Protein AF-A0A1W9UAJ9-F1 (afdb_monomer_lite)

Foldseek 3Di:
DDDDDDDDDDDDDDDDDDDDDPPPPPPPDDDDDDDDDDDDDDDDDDDDDDDDDPPDDPVVVVVVVVVPPPPPVPPPPQFPKDKDKDWFDPQDDQCQQCVLDCVCLFPPWHADPPQRFIWHWAQDPVSAIWIWTWHDPDSTMIMTIIRDDDDPVRSVLVRLLVCLQFVRVDDCPVVQVVQCVPPQRVCCNVVVHQHYGDGSFLLVLLLLLLQVPPDDPVSSRQLRLLQQQPQFDANPVGRNRGHRHALVSLLPCDQVSSCPRSVSPPCSVLNNVSSVCCVVVVDDRRVLLVDPDDLVVQLVVQCVRPSQDPLSSCVSCVSSVFAQAASDDPVLQQQLCVVPPVRDGDDRVSSSVSQVVSHRNSRSCSSSGNSVVPPPD

Structure (mmCIF, N/CA/C/O backbone):
data_AF-A0A1W9UAJ9-F1
#
_entry.id   AF-A0A1W9UAJ9-F1
#
loop_
_atom_site.group_PDB
_atom_site.id
_atom_site.type_symbol
_atom_site.label_atom_id
_atom_site.label_alt_id
_atom_site.label_comp_id
_atom_site.label_asym_id
_atom_site.label_entity_id
_atom_site.label_seq_id
_atom_site.pdbx_PDB_ins_code
_atom_site.Cartn_x
_atom_site.Cartn_y
_atom_site.Cartn_z
_atom_site.occupancy
_atom_site.B_iso_or_equiv
_atom_site.auth_seq_id
_atom_site.auth_comp_id
_atom_site.auth_asym_id
_atom_site.auth_atom_id
_atom_site.pdbx_PDB_model_num
ATOM 1 N N . MET A 1 1 ? 37.998 -60.349 35.368 1.00 31.09 1 MET A N 1
ATOM 2 C CA . MET A 1 1 ? 38.343 -59.137 36.139 1.00 31.09 1 MET A CA 1
ATOM 3 C C . MET A 1 1 ? 37.290 -58.078 35.832 1.00 31.09 1 MET A C 1
ATOM 5 O O . MET A 1 1 ? 37.189 -57.730 34.669 1.00 31.09 1 MET A O 1
ATOM 9 N N . LEU A 1 2 ? 36.477 -57.736 36.850 1.00 26.39 2 LEU A N 1
ATOM 10 C CA . LEU A 1 2 ? 35.638 -56.538 37.119 1.00 26.39 2 LEU A CA 1
ATOM 11 C C . LEU A 1 2 ? 35.133 -55.678 35.922 1.00 26.39 2 LEU A C 1
ATOM 13 O O . LEU A 1 2 ? 35.941 -55.281 35.099 1.00 26.39 2 LEU A O 1
ATOM 17 N N . ASN A 1 3 ? 33.867 -55.233 35.792 1.00 26.94 3 ASN A N 1
ATOM 18 C CA . ASN A 1 3 ? 32.740 -55.105 36.738 1.00 26.94 3 ASN A CA 1
ATOM 19 C C . ASN A 1 3 ? 31.356 -54.949 36.027 1.00 26.94 3 ASN A C 1
ATOM 21 O O . ASN A 1 3 ? 31.276 -54.250 35.024 1.00 26.94 3 ASN A O 1
ATOM 25 N N . ALA A 1 4 ? 30.328 -55.589 36.627 1.00 28.97 4 ALA A N 1
ATOM 26 C CA . ALA A 1 4 ? 28.843 -55.412 36.694 1.00 28.97 4 ALA A CA 1
ATOM 27 C C . ALA A 1 4 ? 28.028 -54.788 35.516 1.00 28.97 4 ALA A C 1
ATOM 29 O O . ALA A 1 4 ? 28.320 -53.669 35.116 1.00 28.97 4 ALA A O 1
ATOM 30 N N . LEU A 1 5 ? 27.023 -55.430 34.864 1.00 25.62 5 LEU A N 1
ATOM 31 C CA . LEU A 1 5 ? 25.689 -55.986 35.287 1.00 25.62 5 LEU A CA 1
ATOM 32 C C . LEU A 1 5 ? 24.768 -54.900 35.912 1.00 25.62 5 LEU A C 1
ATOM 34 O O . LEU A 1 5 ? 25.234 -54.197 36.795 1.00 25.62 5 LEU A O 1
ATOM 38 N N . THR A 1 6 ? 23.484 -54.654 35.588 1.00 26.19 6 THR A N 1
ATOM 39 C CA . THR A 1 6 ? 22.381 -55.380 34.904 1.00 26.19 6 THR A CA 1
ATOM 40 C C . THR A 1 6 ? 21.194 -54.408 34.666 1.00 26.19 6 THR A C 1
ATOM 42 O O . THR A 1 6 ? 21.031 -53.454 35.421 1.00 26.19 6 THR A O 1
ATOM 45 N N . LEU A 1 7 ? 20.364 -54.664 33.642 1.00 23.59 7 LEU A N 1
ATOM 46 C CA . LEU A 1 7 ? 19.060 -54.020 33.319 1.00 23.59 7 LEU A CA 1
ATOM 47 C C . LEU A 1 7 ? 17.896 -54.566 34.225 1.00 23.59 7 LEU A C 1
ATOM 49 O O . LEU A 1 7 ? 18.190 -55.345 35.127 1.00 23.59 7 LEU A O 1
ATOM 53 N N . PRO A 1 8 ? 16.584 -54.378 33.914 1.00 46.34 8 PRO A N 1
ATOM 54 C CA . PRO A 1 8 ? 15.673 -53.232 34.145 1.00 46.34 8 PRO A CA 1
ATOM 55 C C . PRO A 1 8 ? 14.349 -53.660 34.867 1.00 46.34 8 PRO A C 1
ATOM 57 O O . PRO A 1 8 ? 14.225 -54.826 35.221 1.00 46.34 8 PRO A O 1
ATOM 60 N N . CYS A 1 9 ? 13.355 -52.758 35.054 1.00 23.58 9 CYS A N 1
ATOM 61 C CA . CYS A 1 9 ? 11.892 -52.982 34.826 1.00 23.58 9 CYS A CA 1
ATOM 62 C C . CYS A 1 9 ? 10.925 -52.000 35.551 1.00 23.58 9 CYS A C 1
ATOM 64 O O . CYS A 1 9 ? 11.001 -51.843 36.763 1.00 23.58 9 CYS A O 1
ATOM 66 N N . THR A 1 10 ? 9.943 -51.492 34.771 1.00 28.67 10 THR A N 1
ATOM 67 C CA . THR A 1 10 ? 8.482 -51.276 35.047 1.00 28.67 10 THR A CA 1
ATOM 68 C C . THR A 1 10 ? 8.016 -50.320 36.169 1.00 28.6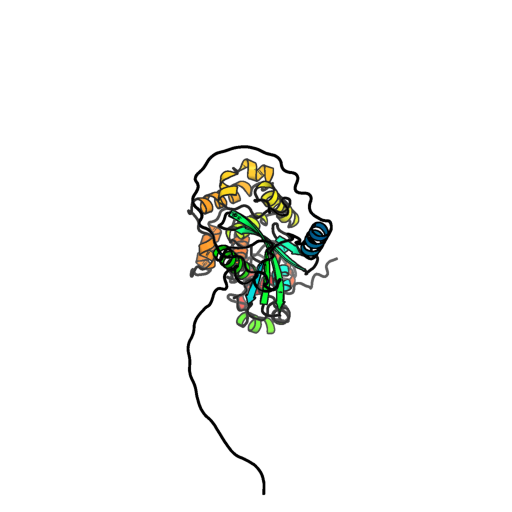7 10 THR A C 1
ATOM 70 O O . THR A 1 10 ? 8.558 -50.362 37.257 1.00 28.67 10 THR A O 1
ATOM 73 N N . GLY A 1 11 ? 6.958 -49.494 36.059 1.00 26.27 11 GLY A N 1
ATOM 74 C CA . GLY A 1 11 ? 5.914 -49.256 35.045 1.00 26.27 11 GLY A CA 1
ATOM 75 C C . GLY A 1 11 ? 4.733 -48.415 35.618 1.00 26.27 11 GLY A C 1
ATOM 76 O O . GLY A 1 11 ? 4.619 -48.319 36.833 1.00 26.27 11 GLY A O 1
ATOM 77 N N . LEU A 1 12 ? 3.872 -47.884 34.718 1.00 27.97 12 LEU A N 1
ATOM 78 C CA . LEU A 1 12 ? 2.491 -47.323 34.868 1.00 27.97 12 LEU A CA 1
ATOM 79 C C . LEU A 1 12 ? 2.261 -46.120 35.829 1.00 27.97 12 LEU A C 1
ATOM 81 O O . LEU A 1 12 ? 2.804 -46.087 36.916 1.00 27.97 12 LEU A O 1
ATOM 85 N N . GLY A 1 13 ? 1.422 -45.100 35.581 1.00 24.38 13 GLY A N 1
ATOM 86 C CA . GLY A 1 13 ? 0.456 -44.757 34.529 1.00 24.38 13 GLY A CA 1
ATOM 87 C C . GLY A 1 13 ? -0.438 -43.563 34.975 1.00 24.38 13 GLY A C 1
ATOM 88 O O . GLY A 1 13 ? -0.598 -43.333 36.165 1.00 24.38 13 GLY A O 1
ATOM 89 N N . ALA A 1 14 ? -1.018 -42.849 33.996 1.00 27.45 14 ALA A N 1
ATOM 90 C CA . ALA A 1 14 ? -2.241 -42.010 34.019 1.00 27.45 14 ALA A CA 1
ATOM 91 C C . ALA A 1 14 ? -2.377 -40.714 34.882 1.00 27.45 14 ALA A C 1
ATOM 93 O O . ALA A 1 14 ? -2.587 -40.741 36.085 1.00 27.45 14 ALA A O 1
ATOM 94 N N . SER A 1 15 ? -2.399 -39.573 34.168 1.00 27.22 15 SER A N 1
ATOM 95 C CA . SER A 1 15 ? -3.416 -38.488 34.122 1.00 27.22 15 SER A CA 1
ATOM 96 C C . SER A 1 15 ? -4.275 -38.135 35.358 1.00 27.22 15 SER A C 1
ATOM 98 O O . SER A 1 15 ? -5.134 -38.922 35.730 1.00 27.22 15 SER A O 1
ATOM 100 N N . SER A 1 16 ? -4.200 -36.879 35.844 1.00 26.30 16 SER A N 1
ATOM 101 C CA . SER A 1 16 ? -5.358 -35.958 35.994 1.00 26.30 16 SER A CA 1
ATOM 102 C C . SER A 1 16 ? -4.998 -34.634 36.698 1.00 26.30 16 SER A C 1
ATOM 104 O O . SER A 1 16 ? -4.198 -34.606 37.626 1.00 26.30 16 SER A O 1
ATOM 106 N N . LYS A 1 17 ? -5.635 -33.546 36.239 1.00 31.06 17 LYS A N 1
ATOM 107 C CA . LYS A 1 17 ? -5.685 -32.182 36.801 1.00 31.06 17 LYS A CA 1
ATOM 108 C C . LYS A 1 17 ? -5.896 -32.146 38.324 1.00 31.06 17 LYS A C 1
ATOM 110 O O . LYS A 1 17 ? -6.751 -32.873 38.817 1.00 31.06 17 LYS A O 1
ATOM 115 N N . LEU A 1 18 ? -5.297 -31.167 39.011 1.00 26.75 18 LEU A N 1
ATOM 116 C CA . LEU A 1 18 ? -5.879 -30.624 40.243 1.00 26.75 18 LEU A CA 1
ATOM 117 C C . LEU A 1 18 ? -5.722 -29.096 40.304 1.00 26.75 18 LEU A C 1
ATOM 119 O O . LEU A 1 18 ? -4.613 -28.567 40.322 1.00 26.75 18 LEU A O 1
ATOM 123 N N . LEU A 1 19 ? -6.871 -28.413 40.297 1.00 28.20 19 LEU A N 1
ATOM 124 C CA . LEU A 1 19 ? -7.048 -27.049 40.787 1.00 28.20 19 LEU A CA 1
ATOM 125 C C . LEU A 1 19 ? -6.699 -27.028 42.283 1.00 28.20 19 LEU A C 1
ATOM 127 O O . LEU A 1 19 ? -7.268 -27.818 43.033 1.00 28.20 19 LEU A O 1
ATOM 131 N N . MET A 1 20 ? -5.853 -26.098 42.725 1.00 26.09 20 MET A N 1
ATOM 132 C CA . MET A 1 20 ? -5.786 -25.721 44.140 1.00 26.09 20 MET A CA 1
ATOM 133 C C . MET A 1 20 ? -6.701 -24.518 44.378 1.00 26.09 20 MET A C 1
ATOM 135 O O . MET A 1 20 ? -6.539 -23.463 43.762 1.00 26.09 20 MET A O 1
ATOM 139 N N . HIS A 1 21 ? -7.689 -24.727 45.247 1.00 31.95 21 HIS A N 1
ATOM 140 C CA . HIS A 1 21 ? -8.587 -23.714 45.789 1.00 31.95 21 HIS A CA 1
ATOM 141 C C . HIS A 1 21 ? -7.867 -22.862 46.850 1.00 31.95 21 HIS A C 1
ATOM 143 O O . HIS A 1 21 ? -6.937 -23.311 47.512 1.00 31.95 21 HIS A O 1
ATOM 149 N N . LEU A 1 22 ? -8.331 -21.622 47.011 1.00 29.94 22 LEU A N 1
ATOM 150 C CA . LEU A 1 22 ? -7.782 -20.556 47.864 1.00 29.94 22 LEU A CA 1
ATOM 151 C C . LEU A 1 22 ? -7.854 -20.801 49.391 1.00 29.94 22 LEU A C 1
ATOM 153 O O . LEU A 1 22 ? -7.555 -19.887 50.154 1.00 29.94 22 LEU A O 1
ATOM 157 N N . ASP A 1 23 ? -8.180 -22.013 49.842 1.00 32.69 23 ASP A N 1
ATOM 158 C CA . ASP A 1 23 ? -8.396 -22.330 51.263 1.00 32.69 23 ASP A CA 1
ATOM 159 C C . ASP A 1 23 ? -7.178 -22.991 51.953 1.00 32.69 23 ASP A C 1
ATOM 161 O O . ASP A 1 23 ? -7.119 -23.047 53.181 1.00 32.69 23 ASP A O 1
ATOM 165 N N . ASP A 1 24 ? -6.146 -23.403 51.202 1.00 33.44 24 ASP A N 1
ATOM 166 C CA . ASP A 1 24 ? -4.967 -24.114 51.746 1.00 33.44 24 ASP A CA 1
ATOM 167 C C . ASP A 1 24 ? -3.836 -23.203 52.274 1.00 33.44 24 ASP A C 1
ATOM 169 O O . ASP A 1 24 ? -2.815 -23.679 52.775 1.00 33.44 24 ASP A O 1
ATOM 173 N N . LEU A 1 25 ? -3.995 -21.877 52.222 1.00 32.12 25 LEU A N 1
ATOM 174 C CA . LEU A 1 25 ? -2.979 -20.922 52.698 1.00 32.12 25 LEU A CA 1
ATOM 175 C C . LEU A 1 25 ? -3.107 -20.550 54.187 1.00 32.12 25 LEU A C 1
ATOM 177 O O . LEU A 1 25 ? -2.240 -19.859 54.722 1.00 32.12 25 LEU A O 1
ATOM 181 N N . CYS A 1 26 ? -4.131 -21.042 54.892 1.00 31.47 26 CYS A N 1
ATOM 182 C CA . CYS A 1 26 ? -4.354 -20.718 56.307 1.00 31.47 26 CYS A CA 1
ATOM 183 C C . CYS A 1 26 ? -3.669 -21.664 57.315 1.00 31.47 26 CYS A C 1
ATOM 185 O O . CYS A 1 26 ? -3.782 -21.440 58.519 1.00 31.47 26 CYS A O 1
ATOM 187 N N . ALA A 1 27 ? -2.924 -22.683 56.871 1.00 34.28 27 ALA A N 1
ATOM 188 C CA . ALA A 1 27 ? -2.353 -23.703 57.762 1.00 34.28 27 ALA A CA 1
ATOM 189 C C . ALA A 1 27 ? -0.878 -23.489 58.179 1.00 34.28 27 ALA A C 1
ATOM 191 O O . ALA A 1 27 ? -0.346 -24.297 58.936 1.00 34.28 27 ALA A O 1
ATOM 192 N N . ILE A 1 28 ? -0.195 -22.427 57.728 1.00 37.62 28 ILE A N 1
ATOM 193 C CA . ILE A 1 28 ? 1.268 -22.282 57.932 1.00 37.62 28 ILE A CA 1
ATOM 194 C C . ILE A 1 28 ? 1.651 -21.330 59.088 1.00 37.62 28 ILE A C 1
ATOM 196 O O . ILE A 1 28 ? 2.811 -21.284 59.488 1.00 37.62 28 ILE A O 1
ATOM 200 N N . LEU A 1 29 ? 0.709 -20.614 59.714 1.00 28.86 29 LEU A N 1
ATOM 201 C CA . LEU A 1 29 ? 1.037 -19.629 60.759 1.00 28.86 29 LEU A CA 1
ATOM 202 C C . LEU A 1 29 ? 0.052 -19.635 61.945 1.00 28.86 29 LEU A C 1
ATOM 204 O O . LEU A 1 29 ? -0.696 -18.681 62.109 1.00 28.86 29 LEU A O 1
ATOM 208 N N . CYS A 1 30 ? 0.037 -20.697 62.764 1.00 28.03 30 CYS A N 1
ATOM 209 C CA . CYS A 1 30 ? 0.201 -20.640 64.237 1.00 28.03 30 CYS A CA 1
ATOM 210 C C . CYS A 1 30 ? -0.124 -22.001 64.904 1.00 28.03 30 CYS A C 1
ATOM 212 O O . CYS A 1 30 ? -1.069 -22.666 64.479 1.00 28.03 30 CYS A O 1
ATOM 214 N N . PRO A 1 31 ? 0.587 -22.413 65.975 1.00 32.19 31 PRO A N 1
ATOM 215 C CA . PRO A 1 31 ? 0.360 -23.683 66.662 1.00 32.19 31 PRO A CA 1
ATOM 216 C C . PRO A 1 31 ? -0.909 -23.678 67.520 1.00 32.19 31 PRO A C 1
ATOM 218 O O . PRO A 1 31 ? -1.237 -22.698 68.190 1.00 32.19 31 PRO A O 1
ATOM 221 N N . ALA A 1 32 ? -1.566 -24.833 67.557 1.00 30.02 32 ALA A N 1
ATOM 222 C CA . ALA A 1 32 ? -2.674 -25.145 68.443 1.00 30.02 32 ALA A CA 1
ATOM 223 C C . ALA A 1 32 ? -2.219 -25.316 69.903 1.00 30.02 32 ALA A C 1
ATOM 225 O O . ALA A 1 32 ? -1.311 -26.088 70.201 1.00 30.02 32 ALA A O 1
ATOM 226 N N . SER A 1 33 ? -2.884 -24.619 70.819 1.00 30.17 33 SER A N 1
ATOM 227 C CA . SER A 1 33 ? -3.210 -25.040 72.195 1.00 30.17 33 SER A CA 1
ATOM 228 C C . SER A 1 33 ? -3.988 -23.862 72.802 1.00 30.17 33 SER A C 1
ATOM 230 O O . SER A 1 33 ? -3.503 -22.742 72.838 1.00 30.17 33 SER A O 1
ATOM 232 N N . ILE A 1 34 ? -5.267 -23.969 73.149 1.00 31.03 34 ILE A N 1
ATOM 233 C CA . ILE A 1 34 ? -5.824 -24.767 74.240 1.00 31.03 34 ILE A CA 1
ATOM 234 C C . ILE A 1 34 ? -7.313 -25.002 73.939 1.00 31.03 34 ILE A C 1
ATOM 236 O O . ILE A 1 34 ? -8.048 -24.089 73.566 1.00 31.03 34 ILE A O 1
ATOM 240 N N . LEU A 1 35 ? -7.724 -26.258 74.100 1.00 29.19 35 LEU A N 1
ATOM 241 C CA . LEU A 1 35 ? -9.079 -26.776 73.940 1.00 29.19 35 LEU A CA 1
ATOM 242 C C . LEU A 1 35 ? -10.064 -26.183 74.961 1.00 29.19 35 LEU A C 1
ATOM 244 O O . LEU A 1 35 ? -9.793 -26.167 76.159 1.00 29.19 35 LEU A O 1
ATOM 248 N N . GLY A 1 36 ? -11.250 -25.817 74.473 1.00 26.22 36 GLY A N 1
ATOM 249 C CA . GLY A 1 36 ? -12.478 -25.620 75.241 1.00 26.22 36 GLY A CA 1
ATOM 250 C C . GLY A 1 36 ? -13.677 -26.049 74.386 1.00 26.22 36 GLY A C 1
ATOM 251 O O . GLY A 1 36 ? -13.950 -25.446 73.358 1.00 26.22 36 GLY A O 1
ATOM 252 N N . SER A 1 37 ? -14.305 -27.149 74.800 1.00 30.34 37 SER A N 1
ATOM 253 C CA . SER A 1 37 ? -15.410 -27.933 74.208 1.00 30.34 37 SER A CA 1
ATOM 254 C C . SER A 1 37 ? -16.670 -27.132 73.784 1.00 30.34 37 SER A C 1
ATOM 256 O O . SER A 1 37 ? -16.872 -26.025 74.279 1.00 30.34 37 SER A O 1
ATOM 258 N N . PRO A 1 38 ? -17.544 -27.671 72.896 1.00 32.94 38 PRO A N 1
ATOM 259 C CA . PRO A 1 38 ? -18.520 -26.894 72.138 1.00 32.94 38 PRO A CA 1
ATOM 260 C C . PRO A 1 38 ? -19.879 -26.787 72.843 1.00 32.94 38 PRO A C 1
ATOM 262 O O . PRO A 1 38 ? -20.443 -27.793 73.273 1.00 32.94 38 PRO A O 1
ATOM 265 N N . GLU A 1 39 ? -20.467 -25.588 72.865 1.00 29.64 39 GLU A N 1
ATOM 266 C CA . GLU A 1 39 ? -21.877 -25.400 73.215 1.00 29.64 39 GLU A CA 1
ATOM 267 C C . GLU A 1 39 ? -22.689 -24.771 72.072 1.00 29.64 39 GLU A C 1
ATOM 269 O O . GLU A 1 39 ? -22.445 -23.670 71.585 1.00 29.64 39 GLU A O 1
ATOM 274 N N . LYS A 1 40 ? -23.666 -25.580 71.655 1.00 29.61 40 LYS A N 1
ATOM 275 C CA . LYS A 1 40 ? -24.910 -25.342 70.916 1.00 29.61 40 LYS A CA 1
ATOM 276 C C . LYS A 1 40 ? -25.276 -23.879 70.626 1.00 29.61 40 LYS A C 1
ATOM 278 O O . LYS A 1 40 ? -25.698 -23.131 71.502 1.00 29.61 40 LYS A O 1
ATOM 283 N N . THR A 1 41 ? -25.312 -23.540 69.340 1.00 26.78 41 THR A N 1
ATOM 284 C CA . THR A 1 41 ? -25.953 -22.325 68.826 1.00 26.78 41 THR A CA 1
ATOM 285 C C . THR A 1 41 ? -27.426 -22.588 68.490 1.00 26.78 41 THR A C 1
ATOM 287 O O . THR A 1 41 ? -27.755 -23.357 67.589 1.00 26.78 41 THR A O 1
ATOM 290 N N . ARG A 1 42 ? -28.325 -21.891 69.186 1.00 26.78 42 ARG A N 1
ATOM 291 C CA . ARG A 1 42 ? -29.629 -21.438 68.677 1.00 26.78 42 ARG A CA 1
ATOM 292 C C . ARG A 1 42 ? -29.936 -20.127 69.383 1.00 26.78 42 ARG A C 1
ATOM 294 O O . ARG A 1 42 ? -30.211 -20.177 70.567 1.00 26.78 42 ARG A O 1
ATOM 301 N N . PHE A 1 43 ? -29.932 -18.997 68.679 1.00 25.25 43 PHE A N 1
ATOM 302 C CA . PHE A 1 43 ? -30.879 -17.908 68.936 1.00 25.25 43 PHE A CA 1
ATOM 303 C C . PHE A 1 43 ? -30.948 -16.947 67.745 1.00 25.25 43 PHE A C 1
ATOM 305 O O . PHE A 1 43 ? -29.994 -16.771 66.993 1.00 25.25 43 PHE A O 1
ATOM 312 N N . ASN A 1 44 ? -32.154 -16.424 67.563 1.00 25.69 44 ASN A N 1
ATOM 313 C CA . ASN A 1 44 ? -32.693 -15.755 66.388 1.00 25.69 44 ASN A CA 1
ATOM 314 C C . ASN A 1 44 ? -32.576 -14.217 66.501 1.00 25.69 44 ASN A C 1
ATOM 316 O O . ASN A 1 44 ? -32.313 -13.680 67.572 1.00 25.69 44 ASN A O 1
ATOM 320 N N . ALA A 1 45 ? -32.808 -13.534 65.382 1.00 29.14 45 ALA A N 1
ATOM 321 C CA . ALA A 1 45 ? -32.614 -12.106 65.108 1.00 29.14 45 ALA A CA 1
ATOM 322 C C . ALA A 1 45 ? -33.233 -11.069 66.083 1.00 29.14 45 ALA A C 1
ATOM 324 O O . ALA A 1 45 ? -34.403 -11.195 66.444 1.00 29.14 45 ALA A O 1
ATOM 325 N N . LYS A 1 46 ? -32.515 -9.951 66.337 1.00 25.98 46 LYS A N 1
ATOM 326 C CA . LYS A 1 46 ? -32.951 -8.543 66.093 1.00 25.98 46 LYS A CA 1
ATOM 327 C C . LYS A 1 46 ? -31.928 -7.480 66.565 1.00 25.98 46 LYS A C 1
ATOM 329 O O . LYS A 1 46 ? -31.396 -7.561 67.659 1.00 25.98 46 LYS A O 1
ATOM 334 N N . ALA A 1 47 ? -31.725 -6.490 65.686 1.00 27.59 47 ALA A N 1
ATOM 335 C CA . ALA A 1 47 ? -31.283 -5.089 65.825 1.00 27.59 47 ALA A CA 1
ATOM 336 C C . ALA A 1 47 ? -30.684 -4.552 67.151 1.00 27.59 47 ALA A C 1
ATOM 338 O O . ALA A 1 47 ? -31.373 -4.546 68.158 1.00 27.59 47 ALA A O 1
ATOM 339 N N . GLN A 1 48 ? -29.521 -3.876 67.085 1.00 26.98 48 GLN A N 1
ATOM 340 C CA . GLN A 1 48 ? -29.366 -2.410 67.260 1.00 26.98 48 GLN A CA 1
ATOM 341 C C . GLN A 1 48 ? -27.889 -1.966 67.296 1.00 26.98 48 GLN A C 1
ATOM 343 O O . GLN A 1 48 ? -26.991 -2.723 67.639 1.00 26.98 48 GLN A O 1
ATOM 348 N N . LYS A 1 49 ? -27.679 -0.703 66.901 1.00 32.34 49 LYS A N 1
ATOM 349 C CA . LYS A 1 49 ? -26.429 0.070 66.923 1.00 32.34 49 LYS A CA 1
ATOM 350 C C . LYS A 1 49 ? -25.753 0.077 68.300 1.00 32.34 49 LYS A C 1
ATOM 352 O O . LYS A 1 49 ? -26.360 0.559 69.251 1.00 32.34 49 LYS A O 1
ATOM 357 N N . THR A 1 50 ? -24.449 -0.199 68.321 1.00 29.80 50 THR A N 1
ATOM 358 C CA . THR A 1 50 ? -23.531 0.386 69.311 1.00 29.80 50 THR A CA 1
ATOM 359 C C . THR A 1 50 ? -22.129 0.502 68.716 1.00 29.80 50 THR A C 1
ATOM 361 O O . THR A 1 50 ? -21.536 -0.482 68.283 1.00 29.80 50 THR A O 1
ATOM 364 N N . GLN A 1 51 ? -21.604 1.728 68.671 1.00 38.41 51 GLN A N 1
ATOM 365 C CA . GLN A 1 51 ? -20.186 1.997 68.444 1.00 38.41 51 GLN A CA 1
ATOM 366 C C . GLN A 1 51 ? -19.388 1.354 69.581 1.00 38.41 51 GLN A C 1
ATOM 368 O O . GLN A 1 51 ? -19.651 1.607 70.753 1.00 38.41 51 GLN A O 1
ATOM 373 N N . SER A 1 52 ? -18.413 0.520 69.240 1.00 28.27 52 SER A N 1
ATOM 374 C CA . SER A 1 52 ? -17.421 0.006 70.181 1.00 28.27 52 SER A CA 1
ATOM 375 C C . SER A 1 52 ? -16.049 0.200 69.553 1.00 28.27 52 SER A C 1
ATOM 377 O O . SER A 1 52 ? -15.702 -0.439 68.563 1.00 28.27 52 SER A O 1
ATOM 379 N N . ILE A 1 53 ? -15.301 1.151 70.109 1.00 32.31 53 ILE A N 1
ATOM 380 C CA . ILE A 1 53 ? -13.893 1.390 69.805 1.00 32.31 53 ILE A CA 1
ATOM 381 C C . ILE A 1 53 ? -13.125 0.184 70.349 1.00 32.31 53 ILE A C 1
ATOM 383 O O . ILE A 1 53 ? -12.951 0.040 71.558 1.00 32.31 53 ILE A O 1
ATOM 387 N N . ILE A 1 54 ? -12.697 -0.710 69.459 1.00 32.78 54 ILE A N 1
ATOM 388 C CA . ILE A 1 54 ? -11.789 -1.800 69.811 1.00 32.78 54 ILE A CA 1
ATOM 389 C C . ILE A 1 54 ? -10.393 -1.187 69.943 1.00 32.78 54 ILE A C 1
ATOM 391 O O . ILE A 1 54 ? -9.748 -0.841 68.956 1.00 32.78 54 ILE A O 1
ATOM 395 N N . SER A 1 55 ? -9.940 -1.033 71.187 1.00 36.81 55 SER A N 1
ATOM 396 C CA . SER A 1 55 ? -8.545 -0.747 71.517 1.00 36.81 55 SER A CA 1
ATOM 397 C C . SER A 1 55 ? -7.685 -1.947 71.108 1.00 36.81 55 SER A C 1
ATOM 399 O O . SER A 1 55 ? -7.646 -2.975 71.789 1.00 36.81 55 SER A O 1
ATOM 401 N N . LEU A 1 56 ? -7.037 -1.845 69.948 1.00 35.34 56 LEU A N 1
ATOM 402 C CA . LEU A 1 56 ? -6.054 -2.818 69.486 1.00 35.34 56 LEU A CA 1
ATOM 403 C C . LEU A 1 56 ? -4.750 -2.616 70.266 1.00 35.34 56 LEU A C 1
ATOM 405 O O . LEU A 1 56 ? -4.165 -1.533 70.259 1.00 35.34 56 LEU A O 1
ATOM 409 N N . ARG A 1 57 ? -4.284 -3.676 70.938 1.00 40.81 57 ARG A N 1
ATOM 410 C CA . ARG A 1 57 ? -2.984 -3.696 71.625 1.00 40.81 57 ARG A CA 1
ATOM 411 C C . ARG A 1 57 ? -1.851 -3.332 70.643 1.00 40.81 57 ARG A C 1
ATOM 413 O O . ARG A 1 57 ? -1.919 -3.750 69.483 1.00 40.81 57 ARG A O 1
ATOM 420 N N . PRO A 1 58 ? -0.767 -2.663 71.094 1.00 42.03 58 PRO A N 1
ATOM 421 C CA . PRO A 1 58 ? 0.315 -2.171 70.225 1.00 42.03 58 PRO A CA 1
ATOM 422 C C . PRO A 1 58 ? 0.975 -3.247 69.343 1.00 42.03 58 PRO A C 1
ATOM 424 O O . PRO A 1 58 ? 1.542 -2.933 68.301 1.00 42.03 58 PRO A O 1
ATOM 427 N N . CYS A 1 59 ? 0.863 -4.525 69.717 1.00 36.38 59 CYS A N 1
ATOM 428 C CA . CYS A 1 59 ? 1.414 -5.647 68.957 1.00 36.38 59 CYS A CA 1
ATOM 429 C C . CYS A 1 59 ? 0.595 -6.024 67.706 1.00 36.38 59 CYS A C 1
ATOM 431 O O . CYS A 1 59 ? 1.178 -6.503 66.737 1.00 36.38 59 CYS A O 1
ATOM 433 N N . VAL A 1 60 ? -0.722 -5.770 67.667 1.00 42.19 60 VAL A N 1
ATOM 434 C CA . VAL A 1 60 ? -1.551 -6.069 66.476 1.00 42.19 60 VAL A CA 1
ATOM 435 C C . VAL A 1 60 ? -1.387 -4.983 65.408 1.00 42.19 60 VAL A C 1
ATOM 437 O O . VAL A 1 60 ? -1.373 -5.284 64.217 1.00 42.19 60 VAL A O 1
ATOM 440 N N . LEU A 1 61 ? -1.142 -3.733 65.819 1.00 40.94 61 LEU A N 1
ATOM 441 C CA . LEU A 1 61 ? -0.791 -2.640 64.903 1.00 40.94 61 LEU A CA 1
ATOM 442 C C . LEU A 1 61 ? 0.589 -2.844 64.249 1.00 40.94 61 LEU A C 1
ATOM 444 O O . LEU A 1 61 ? 0.803 -2.409 63.119 1.00 40.94 61 LEU A O 1
ATOM 448 N N . ALA A 1 62 ? 1.513 -3.527 64.933 1.00 42.09 62 ALA A N 1
ATOM 449 C CA . ALA A 1 62 ? 2.816 -3.898 64.382 1.00 42.09 62 ALA A CA 1
ATOM 450 C C . ALA A 1 62 ? 2.715 -5.064 63.381 1.00 42.09 62 ALA A C 1
ATOM 452 O O . ALA A 1 62 ? 3.369 -5.022 62.343 1.00 42.09 62 ALA A O 1
ATOM 453 N N . ALA A 1 63 ? 1.842 -6.047 63.633 1.00 37.25 63 ALA A N 1
ATOM 454 C CA . ALA A 1 63 ? 1.586 -7.151 62.703 1.00 37.25 63 ALA A CA 1
ATOM 455 C C . ALA A 1 63 ? 0.813 -6.700 61.448 1.00 37.25 63 ALA A C 1
ATOM 457 O O . ALA A 1 63 ? 1.151 -7.117 60.345 1.00 37.25 63 ALA A O 1
ATOM 458 N N . LEU A 1 64 ? -0.143 -5.771 61.581 1.00 34.31 64 LEU A N 1
ATOM 459 C CA . LEU A 1 64 ? -0.794 -5.125 60.432 1.00 34.31 64 LEU A CA 1
ATOM 460 C C . LEU A 1 64 ? 0.158 -4.203 59.663 1.00 34.31 64 LEU A C 1
ATOM 462 O O . LEU A 1 64 ? 0.013 -4.088 58.455 1.00 34.31 64 LEU A O 1
ATOM 466 N N . ARG A 1 65 ? 1.169 -3.606 60.312 1.00 36.41 65 ARG A N 1
ATOM 467 C CA . ARG A 1 65 ? 2.253 -2.888 59.617 1.00 36.41 65 ARG A CA 1
ATOM 468 C C . ARG A 1 65 ? 3.257 -3.814 58.929 1.00 36.41 65 ARG A C 1
ATOM 470 O O . ARG A 1 65 ? 3.825 -3.393 57.934 1.00 36.41 65 ARG A O 1
ATOM 477 N N . TYR A 1 66 ? 3.449 -5.046 59.402 1.00 31.34 66 TYR A N 1
ATOM 478 C CA . TYR A 1 66 ? 4.353 -6.023 58.776 1.00 31.34 66 TYR A CA 1
ATOM 479 C C . TYR A 1 66 ? 3.692 -6.864 57.671 1.00 31.34 66 TYR A C 1
ATOM 481 O O . TYR A 1 66 ? 4.377 -7.286 56.747 1.00 31.34 66 TYR A O 1
ATOM 489 N N . LEU A 1 67 ? 2.366 -7.044 57.701 1.00 29.88 67 LEU A N 1
ATOM 490 C CA . LEU A 1 67 ? 1.596 -7.657 56.606 1.00 29.88 67 LEU A CA 1
ATOM 491 C C . LEU A 1 67 ? 1.142 -6.653 55.528 1.00 29.88 67 LEU A C 1
ATOM 493 O O . LEU A 1 67 ? 0.701 -7.077 54.466 1.00 29.88 67 LEU A O 1
ATOM 497 N N . PHE A 1 68 ? 1.309 -5.342 55.749 1.00 32.78 68 PHE A N 1
ATOM 498 C CA . PHE A 1 68 ? 1.117 -4.292 54.729 1.00 32.78 68 PHE A CA 1
ATOM 499 C C . PHE A 1 68 ? 2.422 -3.694 54.175 1.00 32.78 68 PHE A C 1
ATOM 501 O O . PHE A 1 68 ? 2.386 -2.673 53.493 1.00 32.78 68 PHE A O 1
ATOM 508 N N . PHE A 1 69 ? 3.573 -4.324 54.420 1.00 34.22 69 PHE A N 1
ATOM 509 C CA . PHE A 1 69 ? 4.866 -3.873 53.886 1.00 34.22 69 PHE A CA 1
ATOM 510 C C . PHE A 1 69 ? 5.643 -5.007 53.207 1.00 34.22 69 PHE A C 1
ATOM 512 O O . PHE A 1 69 ? 6.819 -5.229 53.461 1.00 34.22 69 PHE A O 1
ATOM 519 N N . SER A 1 70 ? 4.974 -5.739 52.318 1.00 32.66 70 SER A N 1
ATOM 520 C CA . SER A 1 70 ? 5.625 -6.364 51.156 1.00 32.66 70 SER A CA 1
ATOM 521 C C . SER A 1 70 ? 4.597 -6.742 50.087 1.00 32.66 70 SER A C 1
ATOM 523 O O 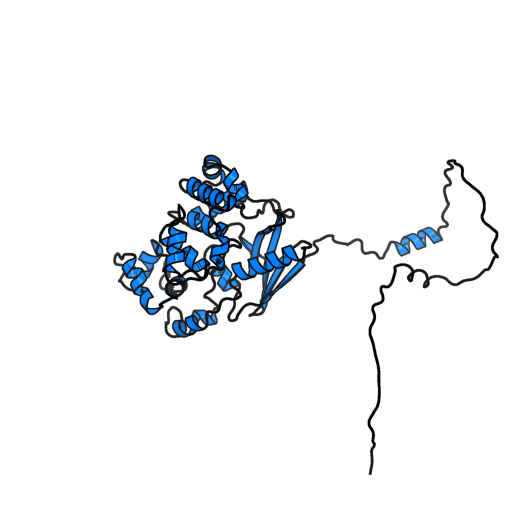. SER A 1 70 ? 4.604 -7.827 49.519 1.00 32.66 70 SER A O 1
ATOM 525 N N . VAL A 1 71 ? 3.667 -5.829 49.817 1.00 32.62 71 VAL A N 1
ATOM 526 C CA . VAL A 1 71 ? 3.164 -5.693 48.454 1.00 32.62 71 VAL A CA 1
ATOM 527 C C . VAL A 1 71 ? 3.808 -4.414 47.989 1.00 32.62 71 VAL A C 1
ATOM 529 O O . VAL A 1 71 ? 3.466 -3.337 48.472 1.00 32.62 71 VAL A O 1
ATOM 532 N N . ASP A 1 72 ? 4.815 -4.557 47.140 1.00 29.91 72 ASP A N 1
ATOM 533 C CA . ASP A 1 72 ? 5.343 -3.456 46.361 1.00 29.91 72 ASP A CA 1
ATOM 534 C C . ASP A 1 72 ? 4.142 -2.833 45.635 1.00 29.91 72 ASP A C 1
ATOM 536 O O . ASP A 1 72 ? 3.629 -3.355 44.645 1.00 29.91 72 ASP A O 1
ATOM 540 N N . SER A 1 73 ? 3.608 -1.743 46.185 1.00 34.78 73 SER A N 1
ATOM 541 C CA . SER A 1 73 ? 2.560 -0.914 45.590 1.00 34.78 73 SER A CA 1
ATOM 542 C C . SER A 1 73 ? 3.156 -0.045 44.480 1.00 34.78 73 SER A C 1
ATOM 544 O O . SER A 1 73 ? 2.860 1.135 44.323 1.00 34.78 73 SER A O 1
ATOM 546 N N . SER A 1 74 ? 3.975 -0.702 43.665 1.00 32.59 74 SER A N 1
ATOM 547 C CA . SER A 1 74 ? 4.291 -0.394 42.289 1.00 32.59 74 SER A CA 1
ATOM 548 C C . SER A 1 74 ? 3.795 -1.540 41.395 1.00 32.59 74 SER A C 1
ATOM 550 O O . SER A 1 74 ? 4.451 -1.952 40.440 1.00 32.59 74 SER A O 1
ATOM 552 N N . LEU A 1 75 ? 2.552 -1.995 41.608 1.00 35.59 75 LEU A N 1
ATOM 553 C CA . LEU A 1 75 ? 1.718 -2.394 40.472 1.00 35.59 75 LEU A CA 1
ATOM 554 C C . LEU A 1 75 ? 1.510 -1.138 39.620 1.00 35.59 75 LEU A C 1
ATOM 556 O O . LEU A 1 75 ? 0.490 -0.454 39.665 1.00 35.59 75 LEU A O 1
ATOM 560 N N . ASN A 1 76 ? 2.547 -0.821 38.851 1.00 35.03 76 ASN A N 1
ATOM 561 C CA . ASN A 1 76 ? 2.433 -0.102 37.611 1.00 35.03 76 ASN A CA 1
ATOM 562 C C . ASN A 1 76 ? 1.362 -0.869 36.829 1.00 35.03 76 ASN A C 1
ATOM 564 O O . ASN A 1 76 ? 1.653 -1.871 36.186 1.00 35.03 76 ASN A O 1
ATOM 568 N N . LEU A 1 77 ? 0.130 -0.370 36.821 1.00 37.44 77 LEU A N 1
ATOM 569 C CA . LEU A 1 77 ? -0.845 -0.639 35.761 1.00 37.44 77 LEU A CA 1
ATOM 570 C C . LEU A 1 77 ? -0.363 -0.019 34.427 1.00 37.44 77 LEU A C 1
ATOM 572 O O . LEU A 1 77 ? -1.159 0.425 33.606 1.00 37.44 77 LEU A O 1
ATOM 576 N N . LYS A 1 78 ? 0.959 0.030 34.199 1.00 44.56 78 LYS A N 1
ATOM 577 C CA . LYS A 1 78 ? 1.555 0.205 32.885 1.00 44.56 78 LYS A CA 1
ATOM 578 C C . LYS A 1 78 ? 1.372 -1.115 32.158 1.00 44.56 78 LYS A C 1
ATOM 580 O O . LYS A 1 78 ? 2.175 -2.025 32.324 1.00 44.56 78 LYS A O 1
ATOM 585 N N . GLY A 1 79 ? 0.282 -1.160 31.403 1.00 53.00 79 GLY A N 1
ATOM 586 C CA . GLY A 1 79 ? 0.192 -1.854 30.131 1.00 53.00 79 GLY A CA 1
ATOM 587 C C . GLY A 1 79 ? 0.437 -3.350 30.187 1.00 53.00 79 GLY A C 1
ATOM 588 O O . GLY A 1 79 ? 1.577 -3.811 30.152 1.00 53.00 79 GLY A O 1
ATOM 589 N N . ILE A 1 80 ? -0.637 -4.140 30.191 1.00 59.47 80 ILE A N 1
ATOM 590 C CA . ILE A 1 80 ? -0.505 -5.533 29.770 1.00 59.47 80 ILE A CA 1
ATOM 591 C C . ILE A 1 80 ? -0.239 -5.503 28.262 1.00 59.47 80 ILE A C 1
ATOM 593 O O . ILE A 1 80 ? -1.167 -5.481 27.455 1.00 59.47 80 ILE A O 1
ATOM 597 N N . ALA A 1 81 ? 1.043 -5.460 27.902 1.00 74.25 81 ALA A N 1
ATOM 598 C CA . ALA A 1 81 ? 1.492 -5.541 26.527 1.00 74.25 81 ALA A CA 1
ATOM 599 C C . ALA A 1 81 ? 1.402 -6.998 26.063 1.00 74.25 81 ALA A C 1
ATOM 601 O O . ALA A 1 81 ? 2.095 -7.881 26.575 1.00 74.25 81 ALA A O 1
ATOM 602 N N . MET A 1 82 ? 0.530 -7.256 25.095 1.00 91.06 82 MET A N 1
ATOM 603 C CA . MET A 1 82 ? 0.445 -8.546 24.430 1.00 91.06 82 MET A CA 1
ATOM 604 C C . MET A 1 82 ? 1.450 -8.603 23.285 1.00 91.06 82 MET A C 1
ATOM 606 O O . MET A 1 82 ? 1.646 -7.621 22.568 1.00 91.06 82 MET A O 1
ATOM 610 N N . LYS A 1 83 ? 2.074 -9.770 23.105 1.00 94.88 83 LYS A N 1
ATOM 611 C CA . LYS A 1 83 ? 3.080 -9.994 22.072 1.00 94.88 83 LYS A CA 1
ATOM 612 C C . LYS A 1 83 ? 2.719 -11.183 21.190 1.00 94.88 83 LYS A C 1
ATOM 614 O O . LYS A 1 83 ? 2.604 -12.303 21.681 1.00 94.88 83 LYS A O 1
ATOM 619 N N . LEU A 1 84 ? 2.576 -10.936 19.891 1.00 96.62 84 LEU A N 1
ATOM 620 C CA . LEU A 1 84 ? 2.401 -11.960 18.858 1.00 96.62 84 LEU A CA 1
ATOM 621 C C . LEU A 1 84 ? 3.720 -12.156 18.109 1.00 96.62 84 LEU A C 1
ATOM 623 O O . LEU A 1 84 ? 4.514 -11.222 18.005 1.00 96.62 84 LEU A O 1
ATOM 627 N N . LYS A 1 85 ? 3.960 -13.356 17.578 1.00 97.62 85 LYS A N 1
ATOM 628 C CA . LYS A 1 85 ? 5.121 -13.652 16.729 1.00 97.62 85 LYS A CA 1
ATOM 629 C C . LYS A 1 85 ? 4.654 -14.270 15.423 1.00 97.62 85 LYS A C 1
ATOM 631 O O . LYS A 1 85 ? 3.884 -15.224 15.458 1.00 97.62 85 LYS A O 1
ATOM 636 N N . LEU A 1 86 ? 5.151 -13.749 14.305 1.00 98.31 86 LEU A N 1
ATOM 637 C CA . LEU A 1 86 ? 4.870 -14.260 12.966 1.00 98.31 86 LEU A CA 1
ATOM 638 C C . LEU A 1 86 ? 6.173 -14.625 12.260 1.00 98.31 86 LEU A C 1
ATOM 640 O O . LEU A 1 86 ? 7.176 -13.914 12.371 1.00 98.31 86 LEU A O 1
ATOM 644 N N . SER A 1 87 ? 6.144 -15.728 11.519 1.00 97.88 87 SER A N 1
ATOM 645 C CA . SER A 1 87 ? 7.252 -16.159 10.669 1.00 97.88 87 SER A CA 1
ATOM 646 C C . SER A 1 87 ? 7.206 -15.458 9.314 1.00 97.88 87 SER A C 1
ATOM 648 O O . SER A 1 87 ? 6.136 -15.176 8.786 1.00 97.88 87 SER A O 1
ATOM 650 N N . ALA A 1 88 ? 8.378 -15.201 8.743 1.00 97.44 88 ALA A N 1
ATOM 651 C CA . ALA A 1 88 ? 8.557 -14.584 7.438 1.00 97.44 88 ALA A CA 1
ATOM 652 C C . ALA A 1 88 ? 9.379 -15.503 6.532 1.00 97.44 88 ALA A C 1
ATOM 654 O O . ALA A 1 88 ? 10.405 -16.045 6.953 1.00 97.44 88 ALA A O 1
ATOM 655 N N . ARG A 1 89 ? 8.965 -15.649 5.272 1.00 96.88 89 ARG A N 1
ATOM 656 C CA . ARG A 1 89 ? 9.701 -16.435 4.280 1.00 96.88 89 ARG A CA 1
ATOM 657 C C . ARG A 1 89 ? 11.044 -15.755 3.955 1.00 96.88 89 ARG A C 1
ATOM 659 O O . ARG A 1 89 ? 11.047 -14.593 3.542 1.00 96.88 89 ARG A O 1
ATOM 666 N N . PRO A 1 90 ? 12.194 -16.430 4.125 1.00 95.12 90 PRO A N 1
ATOM 667 C CA . PRO A 1 90 ? 13.494 -15.828 3.843 1.00 95.12 90 PRO A CA 1
ATOM 668 C C . PRO A 1 90 ? 13.744 -15.645 2.333 1.00 95.12 90 PRO A C 1
ATOM 670 O O . PRO A 1 90 ? 13.184 -16.392 1.531 1.00 95.12 90 PRO A O 1
ATOM 673 N N . PRO A 1 91 ? 14.636 -14.712 1.945 1.00 96.25 91 PRO A N 1
ATOM 674 C CA . PRO A 1 91 ? 15.215 -13.666 2.788 1.00 96.25 91 PRO A CA 1
ATOM 675 C C . PRO A 1 91 ? 14.165 -12.603 3.162 1.00 96.25 91 PRO A C 1
ATOM 677 O O . PRO A 1 91 ? 13.301 -12.257 2.355 1.00 96.25 91 PRO A O 1
ATOM 680 N N . PHE A 1 92 ? 14.238 -12.073 4.388 1.00 97.19 92 PHE A N 1
ATOM 681 C CA . PHE A 1 92 ? 13.317 -11.048 4.889 1.00 97.19 92 PHE A CA 1
ATOM 682 C C . PHE A 1 92 ? 14.054 -9.942 5.657 1.00 97.19 92 PHE A C 1
ATOM 684 O O . PHE A 1 92 ? 14.959 -10.195 6.454 1.00 97.19 92 PHE A O 1
ATOM 691 N N . SER A 1 93 ? 13.632 -8.700 5.426 1.00 97.56 93 SER A N 1
ATOM 692 C CA . SER A 1 93 ? 14.077 -7.526 6.170 1.00 97.56 93 SER A CA 1
ATOM 693 C C . SER A 1 93 ? 12.912 -6.560 6.336 1.00 97.56 93 SER A C 1
ATOM 695 O O . SER A 1 93 ? 12.423 -5.998 5.355 1.00 97.56 93 SER A O 1
ATOM 697 N N . LEU A 1 94 ? 12.493 -6.325 7.580 1.00 97.75 94 LEU A N 1
ATOM 698 C CA . LEU A 1 94 ? 11.436 -5.369 7.903 1.00 97.75 94 LEU A CA 1
ATOM 699 C C . LEU A 1 94 ? 11.802 -3.970 7.404 1.00 97.75 94 LEU A C 1
ATOM 701 O O . LEU A 1 94 ? 10.957 -3.275 6.852 1.00 97.75 94 LEU A O 1
ATOM 705 N N . SER A 1 95 ? 13.068 -3.566 7.541 1.00 96.50 95 SER A N 1
ATOM 706 C CA . SER A 1 95 ? 13.519 -2.257 7.064 1.00 96.50 95 SER A CA 1
ATOM 707 C C . SER A 1 95 ? 13.462 -2.140 5.539 1.00 96.50 95 SER A C 1
ATOM 709 O O . SER A 1 95 ? 13.131 -1.066 5.040 1.00 96.50 95 SER A O 1
ATOM 711 N N . ALA A 1 96 ? 13.711 -3.228 4.800 1.00 96.94 96 ALA A N 1
ATOM 712 C CA . ALA A 1 96 ? 13.574 -3.244 3.344 1.00 96.94 96 ALA A CA 1
ATOM 713 C C . ALA A 1 96 ? 12.105 -3.133 2.908 1.00 96.94 96 ALA A C 1
ATOM 715 O O . ALA A 1 96 ? 11.816 -2.393 1.971 1.00 96.94 96 ALA A O 1
ATOM 716 N N . VAL A 1 97 ? 11.178 -3.805 3.606 1.00 97.81 97 VAL A N 1
ATOM 717 C CA . VAL A 1 97 ? 9.734 -3.686 3.330 1.00 97.81 97 VAL A CA 1
ATOM 718 C C . VAL A 1 97 ? 9.237 -2.282 3.663 1.00 97.81 97 VAL A C 1
ATOM 720 O O . VAL A 1 97 ? 8.627 -1.625 2.826 1.00 97.81 97 VAL A O 1
ATOM 723 N N . VAL A 1 98 ? 9.545 -1.774 4.857 1.00 97.00 98 VAL A N 1
ATOM 724 C CA . VAL A 1 98 ? 9.117 -0.440 5.312 1.00 97.00 98 VAL A CA 1
ATOM 725 C C . VAL A 1 98 ? 9.705 0.674 4.443 1.00 97.00 98 VAL A C 1
ATOM 727 O O . VAL A 1 98 ? 9.042 1.677 4.194 1.00 97.00 98 VAL A O 1
ATOM 730 N N . GLY A 1 99 ? 10.938 0.495 3.967 1.00 95.62 99 GLY A N 1
ATOM 731 C CA . GLY A 1 99 ? 11.624 1.417 3.064 1.00 95.62 99 GLY A CA 1
ATOM 732 C C . GLY A 1 99 ? 11.344 1.183 1.578 1.00 95.62 99 GLY A C 1
ATOM 733 O O . GLY A 1 99 ? 11.992 1.819 0.753 1.00 95.62 99 GLY A O 1
ATOM 734 N N . SER A 1 100 ? 10.425 0.280 1.220 1.00 95.69 100 SER A N 1
ATOM 735 C CA . SER A 1 100 ? 10.144 -0.059 -0.183 1.00 95.69 100 SER A CA 1
ATOM 736 C C . SER A 1 100 ? 9.516 1.092 -0.971 1.00 95.69 100 SER A C 1
ATOM 738 O O . SER A 1 100 ? 9.659 1.129 -2.192 1.00 95.69 100 SER A O 1
ATOM 740 N N . HIS A 1 101 ? 8.824 2.014 -0.288 1.00 94.25 101 HIS A N 1
ATOM 741 C CA . HIS A 1 101 ? 8.263 3.252 -0.835 1.00 94.25 101 HIS A CA 1
ATOM 742 C C . HIS A 1 101 ? 7.761 4.193 0.272 1.00 94.25 101 HIS A C 1
ATOM 744 O O . HIS A 1 101 ? 7.973 3.971 1.462 1.00 94.25 101 HIS A O 1
ATOM 750 N N . GLY A 1 102 ? 7.068 5.265 -0.121 1.00 95.56 102 GLY A N 1
ATOM 751 C CA . GLY A 1 102 ? 6.627 6.332 0.775 1.00 95.56 102 GLY A CA 1
ATOM 752 C C . GLY A 1 102 ? 5.538 5.979 1.800 1.00 95.56 102 GLY A C 1
ATOM 753 O O . GLY A 1 102 ? 5.241 6.831 2.627 1.00 95.56 102 GLY A O 1
ATOM 754 N N . TRP A 1 103 ? 4.939 4.779 1.818 1.00 97.25 103 TRP A N 1
ATOM 755 C CA . TRP A 1 103 ? 3.804 4.484 2.725 1.00 97.25 103 TRP A CA 1
ATOM 756 C C . TRP A 1 103 ? 4.079 4.720 4.196 1.00 97.25 103 TRP A C 1
ATOM 758 O O . TRP A 1 103 ? 3.192 5.187 4.902 1.00 97.25 103 TRP A O 1
ATOM 768 N N . ILE A 1 104 ? 5.307 4.473 4.642 1.00 97.81 104 ILE A N 1
ATOM 769 C CA . ILE A 1 104 ? 5.724 4.749 6.017 1.00 97.81 104 ILE A CA 1
ATOM 770 C C . ILE A 1 104 ? 5.539 6.222 6.426 1.00 97.81 104 ILE A C 1
ATOM 772 O O . ILE A 1 104 ? 5.449 6.526 7.611 1.00 97.81 104 ILE A O 1
ATOM 776 N N . GLN A 1 105 ? 5.481 7.141 5.459 1.00 98.12 105 GLN A N 1
ATOM 777 C CA . GLN A 1 105 ? 5.284 8.575 5.679 1.00 98.12 105 GLN A CA 1
ATOM 778 C C . GLN A 1 105 ? 3.802 8.978 5.674 1.00 98.12 105 GLN A C 1
ATOM 780 O O . GLN A 1 105 ? 3.491 10.145 5.902 1.00 98.12 105 GLN A O 1
ATOM 785 N N . LEU A 1 106 ? 2.890 8.051 5.369 1.00 98.69 106 LEU A N 1
ATOM 786 C CA . LEU A 1 106 ? 1.458 8.312 5.333 1.00 98.69 106 LEU A CA 1
ATOM 787 C C . LEU A 1 106 ? 0.785 7.791 6.597 1.00 98.69 106 LEU A C 1
ATOM 789 O O . LEU A 1 106 ? 0.868 6.605 6.913 1.00 98.69 106 LEU A O 1
ATOM 793 N N . ALA A 1 107 ? 0.041 8.665 7.273 1.00 98.31 107 ALA A N 1
ATOM 794 C CA . ALA A 1 107 ? -0.765 8.274 8.419 1.00 98.31 107 ALA A CA 1
ATOM 795 C C . ALA A 1 107 ? -1.688 7.072 8.082 1.00 98.31 107 ALA A C 1
ATOM 797 O O . ALA A 1 107 ? -2.181 6.972 6.952 1.00 98.31 107 ALA A O 1
ATOM 798 N N . PRO A 1 108 ? -1.920 6.151 9.035 1.00 98.44 108 PRO A N 1
ATOM 799 C CA . PRO A 1 108 ? -1.456 6.179 10.423 1.00 98.44 108 PRO A CA 1
ATOM 800 C C . PRO A 1 108 ? -0.121 5.438 10.643 1.00 98.44 108 PRO A C 1
ATOM 802 O O . PRO A 1 108 ? 0.228 5.122 11.786 1.00 98.44 108 PRO A O 1
ATOM 805 N N . PHE A 1 109 ? 0.640 5.161 9.575 1.00 98.62 109 PHE A N 1
ATOM 806 C CA . PHE A 1 109 ? 1.993 4.636 9.715 1.00 98.62 109 PHE A CA 1
ATOM 807 C C . PHE A 1 109 ? 2.911 5.645 10.398 1.00 98.62 109 PHE A C 1
ATOM 809 O O . PHE A 1 109 ? 2.801 6.858 10.231 1.00 98.62 109 PHE A O 1
ATOM 816 N N . SER A 1 110 ? 3.847 5.118 11.175 1.00 97.25 110 SER A N 1
ATOM 817 C CA . SER A 1 110 ? 4.963 5.871 11.731 1.00 97.25 110 SER A CA 1
ATOM 818 C C . SER A 1 110 ? 6.111 4.919 12.053 1.00 97.25 110 SER A C 1
ATOM 820 O O . SER A 1 110 ? 5.941 3.700 12.084 1.00 97.25 110 SER A O 1
ATOM 822 N N . LYS A 1 111 ? 7.301 5.470 12.282 1.00 95.81 111 LYS A N 1
ATOM 823 C CA . LYS A 1 111 ? 8.468 4.698 12.710 1.00 95.81 111 LYS A CA 1
ATOM 824 C C . LYS A 1 111 ? 8.678 4.883 14.205 1.00 95.81 111 LYS A C 1
ATOM 826 O O . LYS A 1 111 ? 8.716 6.017 14.685 1.00 95.81 111 LYS A O 1
ATOM 831 N N . ASP A 1 112 ? 8.867 3.787 14.928 1.00 94.25 112 ASP A N 1
ATOM 832 C CA . ASP A 1 112 ? 9.258 3.865 16.329 1.00 94.25 112 ASP A CA 1
ATOM 833 C C . ASP A 1 112 ? 10.697 4.376 16.443 1.00 94.25 112 ASP A C 1
ATOM 835 O O . ASP A 1 112 ? 11.625 3.815 15.857 1.00 94.25 112 ASP A O 1
ATOM 839 N N . LYS A 1 113 ? 10.900 5.450 17.211 1.00 89.81 113 LYS A N 1
ATOM 840 C CA . LYS A 1 113 ? 12.220 6.088 17.346 1.00 89.81 113 LYS A CA 1
ATOM 841 C C . LYS A 1 113 ? 13.219 5.218 18.106 1.00 89.81 113 LYS A C 1
ATOM 843 O O . LYS A 1 113 ? 14.417 5.356 17.887 1.00 89.81 113 LYS A O 1
ATOM 848 N N . ARG A 1 114 ? 12.740 4.350 19.003 1.00 88.94 114 ARG A N 1
ATOM 849 C CA . ARG A 1 114 ? 13.584 3.542 19.893 1.00 88.94 114 ARG A CA 1
ATOM 850 C C . ARG A 1 114 ? 14.092 2.278 19.206 1.00 88.94 114 ARG A C 1
ATOM 852 O O . ARG A 1 114 ? 15.273 1.971 19.281 1.00 88.94 114 ARG A O 1
ATOM 859 N N . THR A 1 115 ? 13.196 1.537 18.570 1.00 89.25 115 THR A N 1
ATOM 860 C CA . THR A 1 115 ? 13.490 0.234 17.953 1.00 89.25 115 THR A CA 1
ATOM 861 C C . THR A 1 115 ? 13.738 0.335 16.454 1.00 89.25 115 THR A C 1
ATOM 863 O O . THR A 1 115 ? 14.273 -0.591 15.853 1.00 89.25 115 THR A O 1
ATOM 866 N N . GLY A 1 116 ? 13.327 1.440 15.824 1.00 89.50 116 GLY A N 1
ATOM 867 C CA . GLY A 1 116 ? 13.275 1.555 14.371 1.00 89.50 116 GLY A CA 1
ATOM 868 C C . GLY A 1 116 ? 12.168 0.716 13.723 1.00 89.50 116 GLY A C 1
ATOM 869 O O . GLY A 1 116 ? 12.133 0.652 12.493 1.00 89.50 116 GLY A O 1
ATOM 870 N N . GLY A 1 117 ? 11.297 0.089 14.524 1.00 95.00 117 GLY A N 1
ATOM 871 C CA . GLY A 1 117 ? 10.178 -0.732 14.077 1.00 95.00 117 GLY A CA 1
ATOM 872 C C . GLY A 1 117 ? 9.071 0.061 13.386 1.00 95.00 117 GLY A C 1
ATOM 873 O O . GLY A 1 117 ? 9.023 1.295 13.431 1.00 95.00 117 GLY A O 1
ATOM 874 N N . LEU A 1 118 ? 8.171 -0.675 12.741 1.00 98.38 118 LEU A N 1
ATOM 875 C CA . LEU A 1 118 ? 6.977 -0.128 12.110 1.00 98.38 118 LEU A CA 1
ATOM 876 C C . LEU A 1 118 ? 5.892 0.042 13.168 1.00 98.38 118 LEU A C 1
ATOM 878 O O . LEU A 1 118 ? 5.595 -0.899 13.898 1.00 98.38 118 LEU A O 1
ATOM 882 N N . VAL A 1 119 ? 5.278 1.218 13.231 1.00 98.38 119 VAL A N 1
ATOM 883 C CA . VAL A 1 119 ? 4.102 1.451 14.065 1.00 98.38 119 VAL A CA 1
ATOM 884 C C . VAL A 1 119 ? 2.903 1.737 13.182 1.00 98.38 119 VAL A C 1
ATOM 886 O O . VAL A 1 119 ? 2.979 2.565 12.272 1.00 98.38 119 VAL A O 1
ATOM 889 N N . TYR A 1 120 ? 1.788 1.087 13.487 1.00 98.62 120 TYR A N 1
ATOM 890 C CA . TYR A 1 120 ? 0.513 1.300 12.818 1.00 98.62 120 TYR A CA 1
ATOM 891 C C . TYR A 1 120 ? -0.611 1.429 13.849 1.00 98.62 120 TYR A C 1
ATOM 893 O O . TYR A 1 120 ? -0.643 0.678 14.824 1.00 98.62 120 TYR A O 1
ATOM 901 N N . ILE A 1 121 ? -1.510 2.398 13.661 1.00 98.56 121 ILE A N 1
ATOM 902 C CA . ILE A 1 121 ? -2.727 2.531 14.472 1.00 98.56 121 ILE A CA 1
ATOM 903 C C . ILE A 1 121 ? -3.900 2.014 13.649 1.00 98.56 121 ILE A C 1
ATOM 905 O O . ILE A 1 121 ? -4.218 2.586 12.609 1.00 98.56 121 ILE A O 1
ATOM 909 N N . GLY A 1 122 ? -4.527 0.938 14.114 1.00 97.69 122 GLY A N 1
ATOM 910 C CA . GLY A 1 122 ? -5.645 0.288 13.434 1.00 97.69 122 GLY A CA 1
ATOM 911 C C . GLY A 1 122 ? -6.900 0.286 14.292 1.00 97.69 122 GLY A C 1
ATOM 912 O O . GLY A 1 122 ? -6.811 0.225 15.517 1.00 97.69 122 GLY A O 1
ATOM 913 N N . GLN A 1 123 ? -8.057 0.353 13.640 1.00 97.81 123 GLN A N 1
ATOM 914 C CA . GLN A 1 123 ? -9.340 0.016 14.244 1.00 97.81 123 GLN A CA 1
ATOM 915 C C . GLN A 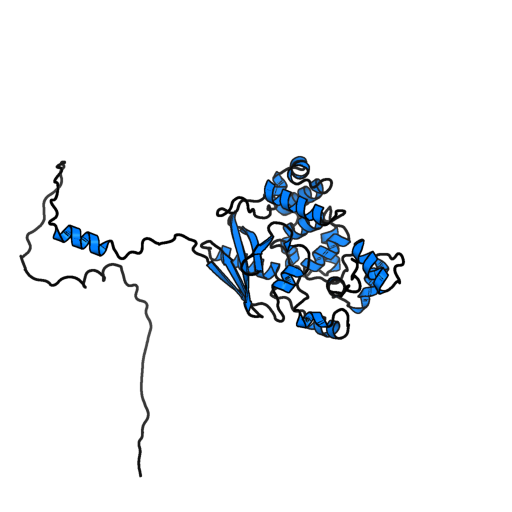1 123 ? -9.677 -1.417 13.827 1.00 97.81 123 GLN A C 1
ATOM 917 O O . GLN A 1 123 ? -9.634 -1.718 12.637 1.00 97.81 123 GLN A O 1
ATOM 922 N N . LEU A 1 124 ? -9.921 -2.279 14.810 1.00 97.44 124 LEU A N 1
ATOM 923 C CA . LEU A 1 124 ? -10.264 -3.687 14.617 1.00 97.44 124 LEU A CA 1
ATOM 924 C C . LEU A 1 124 ? -11.759 -3.850 14.326 1.00 97.44 124 LEU A C 1
ATOM 926 O O . LEU A 1 124 ? -12.543 -2.947 14.630 1.00 97.44 124 LEU A O 1
ATOM 930 N N . ASP A 1 125 ? -12.166 -5.030 13.859 1.00 96.25 125 ASP A N 1
ATOM 931 C CA . ASP A 1 125 ? -13.582 -5.382 13.646 1.00 96.25 125 ASP A CA 1
ATOM 932 C C . ASP A 1 125 ? -14.416 -5.296 14.942 1.00 96.25 125 ASP A C 1
ATOM 934 O O . ASP A 1 125 ? -15.633 -5.121 14.915 1.00 96.25 125 ASP A O 1
ATOM 938 N N . SER A 1 126 ? -13.763 -5.371 16.109 1.00 96.19 126 SER A N 1
ATOM 939 C CA . SER A 1 126 ? -14.373 -5.133 17.426 1.00 96.19 126 SER A CA 1
ATOM 940 C C . SER A 1 126 ? -14.656 -3.650 17.727 1.00 96.19 126 SER A C 1
ATOM 942 O O . SER A 1 126 ? -15.002 -3.315 18.860 1.00 96.19 126 SER A O 1
ATOM 944 N N . GLU A 1 127 ? -14.455 -2.755 16.752 1.00 95.62 127 GLU A N 1
ATOM 945 C CA . GLU A 1 127 ? -14.431 -1.286 16.859 1.00 95.62 127 GLU A CA 1
ATOM 946 C C . GLU A 1 127 ? -13.291 -0.729 17.727 1.00 95.62 127 GLU A C 1
ATOM 948 O O . GLU A 1 127 ? -13.123 0.491 17.853 1.00 95.62 127 GLU A O 1
ATOM 953 N N . ARG A 1 128 ? -12.463 -1.599 18.315 1.00 96.06 128 ARG A N 1
ATOM 954 C CA . ARG A 1 128 ? -11.366 -1.202 19.192 1.00 96.06 128 ARG A CA 1
ATOM 955 C C . ARG A 1 128 ? -10.210 -0.622 18.389 1.00 96.06 128 ARG A C 1
ATOM 957 O O . ARG A 1 128 ? -9.691 -1.259 17.479 1.00 96.06 128 ARG A O 1
ATOM 964 N N . VAL A 1 129 ? -9.736 0.557 18.788 1.00 97.88 129 VAL A N 1
ATOM 965 C CA . VAL A 1 129 ? -8.518 1.153 18.224 1.00 97.88 129 VAL A CA 1
ATOM 966 C C . VAL A 1 129 ? -7.298 0.715 19.026 1.00 97.88 129 VAL A C 1
ATOM 968 O O . VAL A 1 129 ? -7.241 0.920 20.241 1.00 97.88 129 VAL A O 1
ATOM 971 N N . VAL A 1 130 ? -6.309 0.142 18.342 1.00 97.38 130 VAL A N 1
ATOM 972 C CA . VAL A 1 130 ? -5.063 -0.355 18.933 1.00 97.38 130 VAL A CA 1
ATOM 973 C C . VAL A 1 130 ? -3.840 0.182 18.195 1.00 97.38 130 VAL A C 1
ATOM 975 O O . VAL A 1 130 ? -3.865 0.436 16.991 1.00 97.38 130 VAL A O 1
ATOM 978 N N . GLY A 1 131 ? -2.745 0.354 18.935 1.00 97.44 131 GLY A N 1
ATOM 979 C CA . GLY A 1 131 ? -1.430 0.628 18.368 1.00 97.44 131 GLY A CA 1
ATOM 980 C C . GLY A 1 131 ? -0.617 -0.654 18.278 1.00 97.44 131 GLY A C 1
ATOM 981 O O . GLY A 1 131 ? -0.479 -1.362 19.272 1.00 97.44 131 GLY A O 1
ATOM 982 N N . MET A 1 132 ? -0.078 -0.931 17.096 1.00 97.75 132 MET A N 1
ATOM 983 C CA . MET A 1 132 ? 0.744 -2.103 16.811 1.00 97.75 132 MET A CA 1
ATOM 984 C C . MET A 1 132 ? 2.186 -1.648 16.610 1.00 97.75 132 MET A C 1
ATOM 986 O O . MET A 1 132 ? 2.458 -0.886 15.682 1.00 97.75 132 MET A O 1
ATOM 990 N N . LEU A 1 133 ? 3.105 -2.102 17.463 1.00 97.94 133 LEU A N 1
ATOM 991 C CA . LEU A 1 133 ? 4.545 -1.964 17.252 1.00 97.94 133 LEU A CA 1
ATOM 992 C C . LEU A 1 133 ? 5.088 -3.272 16.682 1.00 97.94 133 LEU A C 1
ATOM 994 O O . LEU A 1 133 ? 5.091 -4.299 17.352 1.00 97.94 133 LEU A O 1
ATOM 998 N N . ILE A 1 134 ? 5.570 -3.221 15.450 1.00 98.50 134 ILE A N 1
ATOM 999 C CA . ILE A 1 134 ? 6.102 -4.367 14.725 1.00 98.50 134 ILE A CA 1
ATOM 1000 C C . ILE A 1 134 ? 7.622 -4.234 14.676 1.00 98.50 134 ILE A C 1
ATOM 1002 O O . ILE A 1 134 ? 8.161 -3.270 14.121 1.00 98.50 134 ILE A O 1
ATOM 1006 N N . VAL A 1 135 ? 8.320 -5.222 15.227 1.00 97.75 135 VAL A N 1
ATOM 1007 C CA . VAL A 1 135 ? 9.785 -5.277 15.261 1.00 97.75 135 VAL A CA 1
ATOM 1008 C C . VAL A 1 135 ? 10.284 -6.593 14.684 1.00 97.75 135 VAL A C 1
ATOM 1010 O O . VAL A 1 135 ? 9.660 -7.639 14.840 1.00 97.75 135 VAL A O 1
ATOM 1013 N N . GLN A 1 136 ? 11.426 -6.556 14.004 1.00 96.38 136 GLN A N 1
ATOM 1014 C CA . GLN A 1 136 ? 12.079 -7.771 13.535 1.00 96.38 136 GLN A CA 1
ATOM 1015 C C . GLN A 1 136 ? 12.931 -8.355 14.664 1.00 96.38 136 GLN A C 1
ATOM 1017 O O . GLN A 1 136 ? 13.888 -7.722 15.101 1.00 96.38 136 GLN A O 1
ATOM 1022 N N . GLU A 1 137 ? 12.590 -9.557 15.135 1.00 90.25 137 GLU A N 1
ATOM 1023 C CA . GLU A 1 137 ? 13.359 -10.240 16.189 1.00 90.25 137 GLU A CA 1
ATOM 1024 C C . GLU A 1 137 ? 14.495 -11.079 15.613 1.00 90.25 137 GLU A C 1
ATOM 1026 O O . GLU A 1 137 ? 15.568 -11.178 16.202 1.00 90.25 137 GLU A O 1
ATOM 1031 N N . THR A 1 138 ? 14.246 -11.709 14.464 1.00 93.25 138 THR A N 1
ATOM 1032 C CA . THR A 1 138 ? 15.202 -12.588 13.785 1.00 93.25 138 THR A CA 1
ATOM 1033 C C . THR A 1 138 ? 15.142 -12.356 12.272 1.00 93.25 138 THR A C 1
ATOM 1035 O O . THR A 1 138 ? 14.199 -11.731 11.779 1.00 93.25 138 THR A O 1
ATOM 1038 N N . PRO A 1 139 ? 16.093 -12.884 11.482 1.00 91.75 139 PRO A N 1
ATOM 1039 C CA . PRO A 1 139 ? 16.032 -12.805 10.019 1.00 91.75 139 PRO A CA 1
ATOM 1040 C C . PRO A 1 139 ? 14.756 -13.385 9.380 1.00 91.75 139 PRO A C 1
ATOM 1042 O O . PRO A 1 139 ? 14.475 -13.080 8.227 1.00 91.75 139 PRO A O 1
ATOM 1045 N N . VAL A 1 140 ? 13.986 -14.204 10.108 1.00 93.94 140 VAL A N 1
ATOM 1046 C CA . VAL A 1 140 ? 12.801 -14.927 9.603 1.00 93.94 140 VAL A CA 1
ATOM 1047 C C . VAL A 1 140 ? 11.561 -14.743 10.481 1.00 93.94 140 VAL A C 1
ATOM 1049 O O . VAL A 1 140 ? 10.619 -15.526 10.385 1.00 93.94 140 VAL A O 1
ATOM 1052 N N . ALA A 1 141 ? 11.547 -13.751 11.375 1.00 96.06 141 ALA A N 1
ATOM 1053 C CA . ALA A 1 141 ? 10.391 -13.509 12.232 1.00 96.06 141 ALA A CA 1
ATOM 1054 C C . ALA A 1 141 ? 10.256 -12.046 12.655 1.00 96.06 141 ALA A C 1
ATOM 1056 O O . ALA A 1 141 ? 11.245 -11.369 12.960 1.00 96.06 141 ALA A O 1
ATOM 1057 N N . VAL A 1 142 ? 9.005 -11.605 12.756 1.00 98.00 142 VAL A N 1
ATOM 1058 C CA . VAL A 1 142 ? 8.615 -10.339 13.379 1.00 98.00 142 VAL A CA 1
ATOM 1059 C C . VAL A 1 142 ? 7.803 -10.612 14.636 1.00 98.00 142 VAL A C 1
ATOM 1061 O O . VAL A 1 142 ? 7.127 -11.637 14.747 1.00 98.00 142 VAL A O 1
ATOM 1064 N N . SER A 1 143 ? 7.853 -9.686 15.583 1.00 97.69 143 SER A N 1
ATOM 1065 C CA . SER A 1 143 ? 6.916 -9.647 16.693 1.00 97.69 143 SER A CA 1
ATOM 1066 C C . SER A 1 143 ? 6.091 -8.374 16.679 1.00 97.69 143 SER A C 1
ATOM 1068 O O . SER A 1 143 ? 6.522 -7.340 16.171 1.00 97.69 143 SER A O 1
ATOM 1070 N N . ILE A 1 144 ? 4.872 -8.498 17.192 1.00 98.00 144 ILE A N 1
ATOM 1071 C CA . ILE A 1 144 ? 3.861 -7.449 17.214 1.00 98.00 144 ILE A CA 1
ATOM 1072 C C . ILE A 1 144 ? 3.515 -7.216 18.674 1.00 98.00 144 ILE A C 1
ATOM 1074 O O . ILE A 1 144 ? 3.012 -8.118 19.343 1.00 98.00 144 ILE A O 1
ATOM 1078 N N . GLU A 1 145 ? 3.819 -6.026 19.165 1.00 97.00 145 GLU A N 1
ATOM 1079 C CA . GLU A 1 145 ? 3.533 -5.587 20.523 1.00 97.00 145 GLU A CA 1
ATOM 1080 C C . GLU A 1 145 ? 2.309 -4.668 20.495 1.00 97.00 145 GLU A C 1
ATOM 1082 O O . GLU A 1 145 ? 2.265 -3.695 19.737 1.00 97.00 145 GLU A O 1
ATOM 1087 N N . VAL A 1 146 ? 1.308 -4.996 21.311 1.00 95.62 146 VAL A N 1
ATOM 1088 C CA . VAL A 1 146 ? 0.060 -4.238 21.444 1.00 95.62 146 VAL A CA 1
ATOM 1089 C C . VAL A 1 146 ? -0.189 -3.977 22.919 1.00 95.62 146 VAL A C 1
ATOM 1091 O O . VAL A 1 146 ? -0.242 -4.916 23.712 1.00 95.62 146 VAL A O 1
ATOM 1094 N N . ASP A 1 147 ? -0.366 -2.712 23.295 1.00 90.94 147 ASP A N 1
ATOM 1095 C CA . ASP A 1 147 ? -0.621 -2.307 24.684 1.00 90.94 147 ASP A CA 1
ATOM 1096 C C . ASP A 1 147 ? -2.098 -2.498 25.074 1.00 90.94 147 ASP A C 1
ATOM 1098 O O . ASP A 1 147 ? -2.830 -1.557 25.384 1.00 90.94 147 ASP A O 1
ATOM 1102 N N . ALA A 1 148 ? -2.577 -3.734 24.939 1.00 88.44 148 ALA A N 1
ATOM 1103 C CA . ALA A 1 148 ? -3.926 -4.143 25.290 1.00 88.44 148 ALA A CA 1
ATOM 1104 C C . ALA A 1 148 ? -4.015 -5.663 25.481 1.00 88.44 148 ALA A C 1
ATOM 1106 O O . ALA A 1 148 ? -3.387 -6.445 24.767 1.00 88.44 148 ALA A O 1
ATOM 1107 N N . LEU A 1 149 ? -4.906 -6.089 26.380 1.00 91.88 149 LEU A N 1
ATOM 1108 C CA . LEU A 1 149 ? -5.403 -7.462 26.399 1.00 91.88 149 LEU A CA 1
ATOM 1109 C C . LEU A 1 149 ? -6.333 -7.689 25.207 1.00 91.88 149 LEU A C 1
ATOM 1111 O O . LEU A 1 149 ? -7.406 -7.084 25.147 1.00 91.88 149 LEU A O 1
ATOM 1115 N N . LEU A 1 150 ? -5.920 -8.559 24.288 1.00 93.69 150 LEU A N 1
ATOM 1116 C CA . LEU A 1 150 ? -6.684 -8.922 23.097 1.00 93.69 150 LEU A CA 1
ATOM 1117 C C . LEU A 1 150 ? -7.472 -10.217 23.318 1.00 93.69 150 LEU A C 1
ATOM 1119 O O . LEU A 1 150 ? -7.022 -11.131 24.018 1.00 93.69 150 LEU A O 1
ATOM 1123 N N . SER A 1 151 ? -8.634 -10.317 22.686 1.00 95.88 151 SER A N 1
ATOM 1124 C CA . SER A 1 151 ? -9.345 -11.580 22.482 1.00 95.88 151 SER A CA 1
ATOM 1125 C C . SER A 1 151 ? -8.628 -12.459 21.445 1.00 95.88 151 SER A C 1
ATOM 1127 O O . SER A 1 151 ? -7.722 -12.009 20.746 1.00 95.88 151 SER A O 1
ATOM 1129 N N . GLU A 1 152 ? -9.020 -13.731 21.331 1.00 96.50 152 GLU A N 1
ATOM 1130 C CA . GLU A 1 152 ? -8.465 -14.625 20.298 1.00 96.50 152 GLU A CA 1
ATOM 1131 C C . GLU A 1 152 ? -8.785 -14.132 18.879 1.00 96.50 152 GLU A C 1
ATOM 1133 O O . GLU A 1 152 ? -7.919 -14.173 18.010 1.00 96.50 152 GLU A O 1
ATOM 1138 N N . ALA A 1 153 ? -9.991 -13.596 18.667 1.00 97.94 153 ALA A N 1
ATOM 1139 C CA . ALA A 1 153 ? -10.398 -13.034 17.382 1.00 97.94 153 ALA A CA 1
ATOM 1140 C C . ALA A 1 153 ? -9.539 -11.819 16.994 1.00 97.94 153 ALA A C 1
ATOM 1142 O O . ALA A 1 153 ? -8.995 -11.784 15.896 1.00 97.94 153 ALA A O 1
ATOM 1143 N N . GLU A 1 154 ? -9.328 -10.879 17.921 1.00 97.69 154 GLU A N 1
ATOM 1144 C CA . GLU A 1 154 ? -8.477 -9.701 17.687 1.00 97.69 154 GLU A CA 1
ATOM 1145 C C . GLU A 1 154 ? -7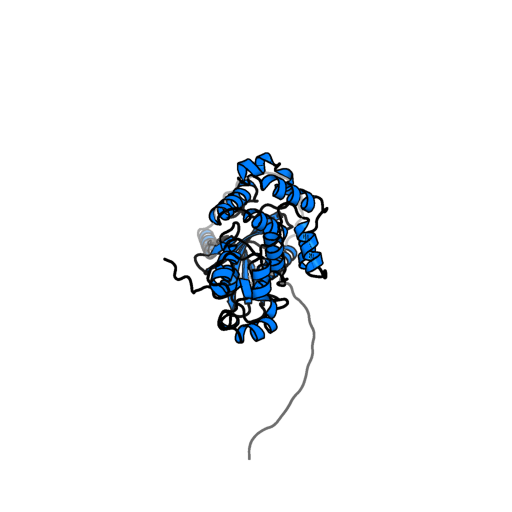.014 -10.095 17.422 1.00 97.69 154 GLU A C 1
ATOM 1147 O O . GLU A 1 154 ? -6.350 -9.501 16.574 1.00 97.69 154 GLU A O 1
ATOM 1152 N N . ARG A 1 155 ? -6.494 -11.125 18.110 1.00 97.69 155 ARG A N 1
ATOM 1153 C CA . ARG A 1 155 ? -5.152 -11.659 17.821 1.00 97.69 155 ARG A CA 1
ATOM 1154 C C . ARG A 1 155 ? -5.050 -12.204 16.399 1.00 97.69 155 ARG A C 1
ATOM 1156 O O . ARG A 1 155 ? -4.067 -11.916 15.718 1.00 97.69 155 ARG A O 1
ATOM 1163 N N . ALA A 1 156 ? -6.033 -12.995 15.974 1.00 98.31 156 ALA A N 1
ATOM 1164 C CA . ALA A 1 156 ? -6.063 -13.586 14.640 1.00 98.31 156 ALA A CA 1
ATOM 1165 C C . ALA A 1 156 ? -6.197 -12.514 13.546 1.00 98.31 156 ALA A C 1
ATOM 1167 O O . ALA A 1 156 ? -5.503 -12.579 12.532 1.00 98.31 156 ALA A O 1
ATOM 1168 N N . GLU A 1 157 ? -7.031 -11.500 13.779 1.00 98.25 157 GLU A N 1
ATOM 1169 C CA . GLU A 1 157 ? -7.190 -10.355 12.884 1.00 98.25 157 GLU A CA 1
ATOM 1170 C C . GLU A 1 157 ? -5.868 -9.593 12.714 1.00 98.25 157 GLU A C 1
ATOM 1172 O O . GLU A 1 157 ? -5.397 -9.423 11.589 1.00 98.25 157 GLU A O 1
ATOM 1177 N N . ILE A 1 158 ? -5.211 -9.218 13.818 1.00 98.50 158 ILE A N 1
ATOM 1178 C CA . ILE A 1 158 ? -3.918 -8.515 13.795 1.00 98.50 158 ILE A CA 1
ATOM 1179 C C . ILE A 1 158 ? -2.846 -9.357 13.102 1.00 98.50 158 ILE A C 1
ATOM 1181 O O . ILE A 1 158 ? -2.072 -8.831 12.302 1.00 98.50 158 ILE A O 1
ATOM 1185 N N . ALA A 1 159 ? -2.795 -10.662 13.378 1.00 98.50 159 ALA A N 1
ATOM 1186 C CA . ALA A 1 159 ? -1.864 -11.564 12.710 1.00 98.50 159 ALA A CA 1
ATOM 1187 C C . ALA A 1 159 ? -2.073 -11.556 11.186 1.00 98.50 159 ALA A C 1
ATOM 1189 O O . ALA A 1 159 ? -1.116 -11.348 10.442 1.00 98.50 159 ALA A O 1
ATOM 1190 N N . CYS A 1 160 ? -3.323 -11.687 10.730 1.00 98.25 160 CYS A N 1
ATOM 1191 C CA . CYS A 1 160 ? -3.673 -11.653 9.310 1.00 98.25 160 CYS A CA 1
ATOM 1192 C C . CYS A 1 160 ? -3.353 -10.294 8.664 1.00 98.25 160 CYS A C 1
ATOM 1194 O O . CYS A 1 160 ? -2.858 -10.245 7.536 1.00 98.25 160 CYS A O 1
ATOM 1196 N N . GLN A 1 161 ? -3.625 -9.190 9.364 1.00 98.38 161 GLN A N 1
ATOM 1197 C CA . GLN A 1 161 ? -3.310 -7.842 8.894 1.00 98.38 161 GLN A CA 1
ATOM 1198 C C . GLN A 1 161 ? -1.799 -7.658 8.731 1.00 98.38 161 GLN A C 1
ATOM 1200 O O . GLN A 1 161 ? -1.357 -7.230 7.669 1.00 98.38 161 GLN A O 1
ATOM 1205 N N . VAL A 1 162 ? -0.993 -8.021 9.732 1.00 98.62 162 VAL A N 1
ATOM 1206 C CA . VAL A 1 162 ? 0.468 -7.844 9.680 1.00 98.62 162 VAL A CA 1
ATOM 1207 C C . VAL A 1 162 ? 1.121 -8.776 8.659 1.00 98.62 162 VAL A C 1
ATOM 1209 O O . VAL A 1 162 ? 2.031 -8.347 7.946 1.00 98.62 162 VAL A O 1
ATOM 1212 N N . GLU A 1 163 ? 0.645 -10.018 8.541 1.00 98.44 163 GLU A N 1
ATOM 1213 C CA . GLU A 1 163 ? 1.083 -10.944 7.492 1.00 98.44 163 GLU A CA 1
ATOM 1214 C C . GLU A 1 163 ? 0.884 -10.333 6.100 1.00 98.44 163 GLU A C 1
ATOM 1216 O O . GLU A 1 163 ? 1.827 -10.291 5.305 1.00 98.44 163 GLU A O 1
ATOM 1221 N N . TRP A 1 164 ? -0.303 -9.768 5.851 1.00 98.31 164 TRP A N 1
ATOM 1222 C CA . TRP A 1 164 ? -0.630 -9.058 4.617 1.00 98.31 164 TRP A CA 1
ATOM 1223 C C . TRP A 1 164 ? 0.230 -7.807 4.409 1.00 98.31 164 TRP A C 1
ATOM 1225 O O . TRP A 1 164 ? 0.859 -7.669 3.360 1.00 98.31 164 TRP A O 1
ATOM 1235 N N . MET A 1 165 ? 0.278 -6.909 5.399 1.00 98.62 165 MET A N 1
ATOM 1236 C CA . MET A 1 165 ? 0.986 -5.622 5.332 1.00 98.62 165 MET A CA 1
ATOM 1237 C C . MET A 1 165 ? 2.448 -5.786 4.932 1.00 98.62 165 MET A C 1
ATOM 1239 O O . MET A 1 165 ? 2.996 -4.956 4.205 1.00 98.62 165 MET A O 1
ATOM 1243 N N . LEU A 1 166 ? 3.077 -6.848 5.437 1.00 98.56 166 LEU A N 1
ATOM 1244 C CA . LEU A 1 166 ? 4.491 -7.118 5.233 1.00 98.56 166 LEU A CA 1
ATOM 1245 C C . LEU A 1 166 ? 4.761 -8.148 4.134 1.00 98.56 166 LEU A C 1
ATOM 1247 O O . LEU A 1 166 ? 5.929 -8.350 3.815 1.00 98.56 166 LEU A O 1
ATOM 1251 N N . GLY A 1 167 ? 3.733 -8.800 3.579 1.00 97.81 167 GLY A N 1
ATOM 1252 C CA . GLY A 1 167 ? 3.870 -9.881 2.598 1.00 97.81 167 GLY A CA 1
ATOM 1253 C C . GLY A 1 167 ? 4.733 -11.038 3.111 1.00 97.81 167 GLY A C 1
ATOM 1254 O O . GLY A 1 167 ? 5.647 -11.483 2.409 1.00 97.81 167 GLY A O 1
ATOM 1255 N N . LEU A 1 168 ? 4.524 -11.465 4.362 1.00 97.81 168 LEU A N 1
ATOM 1256 C CA . LEU A 1 168 ? 5.420 -12.411 5.049 1.00 97.81 168 LEU A CA 1
ATOM 1257 C C . LEU A 1 168 ? 5.490 -13.787 4.368 1.00 97.81 168 LEU A C 1
ATOM 1259 O O . LEU A 1 168 ? 6.511 -14.468 4.470 1.00 97.81 168 LEU A O 1
ATOM 1263 N N . ASP A 1 169 ? 4.440 -14.169 3.650 1.00 96.25 169 ASP A N 1
ATOM 1264 C CA . ASP A 1 169 ? 4.278 -15.428 2.922 1.00 96.25 169 ASP A CA 1
ATOM 1265 C C . ASP A 1 169 ? 4.949 -15.431 1.536 1.00 96.25 169 ASP A C 1
ATOM 1267 O O . ASP A 1 169 ? 5.277 -16.494 0.995 1.00 96.25 169 ASP A O 1
ATOM 1271 N N . GLN A 1 170 ? 5.183 -14.244 0.965 1.00 96.50 170 GLN A N 1
ATOM 1272 C CA . GLN A 1 170 ? 5.613 -14.099 -0.423 1.00 96.50 170 GLN A CA 1
ATOM 1273 C C . GLN A 1 170 ? 6.967 -14.752 -0.695 1.00 96.50 170 GLN A C 1
ATOM 1275 O O . GLN A 1 170 ? 7.905 -14.623 0.094 1.00 96.50 170 GLN A O 1
ATOM 1280 N N . ASP A 1 171 ? 7.082 -15.390 -1.860 1.00 95.31 171 ASP A N 1
ATOM 1281 C CA . ASP A 1 171 ? 8.325 -15.968 -2.364 1.00 95.31 171 ASP A CA 1
ATOM 1282 C C . ASP A 1 171 ? 8.835 -15.214 -3.587 1.00 95.31 171 ASP A C 1
ATOM 1284 O O . ASP A 1 171 ? 8.148 -15.130 -4.603 1.00 95.31 171 ASP A O 1
ATOM 1288 N N . PHE A 1 172 ? 10.071 -14.732 -3.509 1.00 96.31 172 PHE A N 1
ATOM 1289 C CA . PHE A 1 172 ? 10.754 -14.084 -4.626 1.00 96.31 172 PHE A CA 1
ATOM 1290 C C . PHE A 1 172 ? 11.922 -14.907 -5.178 1.00 96.31 172 PHE A C 1
ATOM 1292 O O . PHE A 1 172 ? 12.682 -14.387 -5.987 1.00 96.31 172 PHE A O 1
ATOM 1299 N N . SER A 1 173 ? 12.071 -16.186 -4.810 1.00 95.44 173 SER A N 1
ATOM 1300 C CA . SER A 1 173 ? 13.198 -17.033 -5.242 1.00 95.44 173 SER A CA 1
ATOM 1301 C C . SER A 1 173 ? 13.368 -17.071 -6.767 1.00 95.44 173 SER A C 1
ATOM 1303 O O . SER A 1 173 ? 14.484 -16.926 -7.269 1.00 95.44 173 SER A O 1
ATOM 1305 N N . ALA A 1 174 ? 12.265 -17.207 -7.514 1.00 94.62 174 ALA A N 1
ATOM 1306 C CA . ALA A 1 174 ? 12.288 -17.201 -8.978 1.00 94.62 174 ALA A CA 1
ATOM 1307 C C . ALA A 1 174 ? 12.735 -15.841 -9.537 1.00 94.62 174 ALA A C 1
ATOM 1309 O O . ALA A 1 174 ? 13.593 -15.774 -10.417 1.00 94.62 174 ALA A O 1
ATOM 1310 N N . PHE A 1 175 ? 12.213 -14.750 -8.975 1.00 96.19 175 PHE A N 1
ATOM 1311 C CA . PHE A 1 175 ? 12.604 -13.403 -9.373 1.00 96.19 175 PHE A CA 1
ATOM 1312 C C . PHE A 1 175 ? 14.071 -13.109 -9.032 1.00 96.19 175 PHE A C 1
ATOM 1314 O O . PHE A 1 175 ? 14.784 -12.544 -9.855 1.00 96.19 175 PHE A O 1
ATOM 1321 N N . TYR A 1 176 ? 14.572 -13.559 -7.878 1.00 97.38 176 TYR A N 1
ATOM 1322 C CA . TYR A 1 176 ? 15.981 -13.415 -7.511 1.00 97.38 176 TYR A CA 1
ATOM 1323 C C . TYR A 1 176 ? 16.915 -14.160 -8.463 1.00 97.38 176 TYR A C 1
ATOM 1325 O O . TYR A 1 176 ? 17.969 -13.628 -8.809 1.00 97.38 176 TYR A O 1
ATOM 1333 N N . ALA A 1 177 ? 16.532 -15.344 -8.948 1.00 95.25 177 ALA A N 1
ATOM 1334 C CA . ALA A 1 177 ? 17.322 -16.066 -9.945 1.00 95.25 177 ALA A CA 1
ATOM 1335 C C . ALA A 1 177 ? 17.502 -15.264 -11.250 1.00 95.25 177 ALA A C 1
ATOM 1337 O O . ALA A 1 177 ? 18.586 -15.289 -11.837 1.00 95.25 177 ALA A O 1
ATOM 1338 N N . LEU A 1 178 ? 16.474 -14.516 -11.666 1.00 94.88 178 LEU A N 1
ATOM 1339 C CA . LEU A 1 178 ? 16.547 -13.588 -12.799 1.00 94.88 178 LEU A CA 1
ATOM 1340 C C . LEU A 1 178 ? 17.357 -12.333 -12.440 1.00 94.88 178 LEU A C 1
ATOM 1342 O O . LEU A 1 178 ? 18.272 -11.952 -13.165 1.00 94.88 178 LEU A O 1
ATOM 1346 N N . ALA A 1 179 ? 17.075 -11.724 -11.285 1.00 96.06 179 ALA A N 1
ATOM 1347 C CA . ALA A 1 179 ? 17.699 -10.484 -10.827 1.00 96.06 179 ALA A CA 1
ATOM 1348 C C . ALA A 1 179 ? 19.222 -10.591 -10.659 1.00 96.06 179 ALA A C 1
ATOM 1350 O O . ALA A 1 179 ? 19.929 -9.619 -10.910 1.00 96.06 179 ALA A O 1
ATOM 1351 N N . ARG A 1 180 ? 19.757 -11.765 -10.289 1.00 95.62 180 ARG A N 1
ATOM 1352 C CA . ARG A 1 180 ? 21.213 -11.997 -10.184 1.00 95.62 180 ARG A CA 1
ATOM 1353 C C . ARG A 1 180 ? 21.965 -11.779 -11.500 1.00 95.62 180 ARG A C 1
ATOM 1355 O O . ARG A 1 180 ? 23.161 -11.511 -11.461 1.00 95.62 180 ARG A O 1
ATOM 1362 N N . GLN A 1 181 ? 21.285 -11.906 -12.638 1.00 94.88 181 GLN A N 1
ATOM 1363 C CA . GLN A 1 181 ? 21.877 -11.727 -13.966 1.00 94.88 181 GLN A CA 1
ATOM 1364 C C . GLN A 1 181 ? 21.858 -10.262 -14.425 1.00 94.88 181 GLN A C 1
ATOM 1366 O O . GLN A 1 181 ? 22.479 -9.931 -15.430 1.00 94.88 181 GLN A O 1
ATOM 1371 N N . GLU A 1 182 ? 21.172 -9.382 -13.691 1.00 96.38 182 GLU A N 1
ATOM 1372 C CA . GLU A 1 182 ? 21.068 -7.959 -13.996 1.00 96.38 182 GLU A CA 1
ATOM 1373 C C . GLU A 1 182 ? 21.858 -7.131 -12.968 1.00 96.38 182 GLU A C 1
ATOM 1375 O O . GLU A 1 182 ? 21.442 -7.055 -11.809 1.00 96.38 182 GLU A O 1
ATOM 1380 N N . PRO A 1 183 ? 22.962 -6.460 -13.350 1.00 95.38 183 PRO A N 1
ATOM 1381 C CA . PRO A 1 183 ? 23.736 -5.601 -12.451 1.00 95.38 183 PRO A CA 1
ATOM 1382 C C . PRO A 1 183 ? 22.900 -4.603 -11.636 1.00 95.38 183 PRO A C 1
ATOM 1384 O O . PRO A 1 183 ? 23.187 -4.389 -10.455 1.00 95.38 183 PRO A O 1
ATOM 1387 N N . LYS A 1 184 ? 21.842 -4.041 -12.233 1.00 96.19 184 LYS A N 1
ATOM 1388 C CA . LYS A 1 184 ? 20.923 -3.080 -11.600 1.00 96.19 184 LYS A CA 1
ATOM 1389 C C . LYS A 1 184 ? 20.026 -3.686 -10.521 1.00 96.19 184 LYS A C 1
ATOM 1391 O O . LYS A 1 184 ? 19.499 -2.945 -9.699 1.00 96.19 184 LYS A O 1
ATOM 1396 N N . LEU A 1 185 ? 19.889 -5.013 -10.479 1.00 97.12 185 LEU A N 1
ATOM 1397 C CA . LEU A 1 185 ? 19.069 -5.747 -9.506 1.00 97.12 185 LEU A CA 1
ATOM 1398 C C . LEU A 1 185 ? 19.863 -6.801 -8.712 1.00 97.12 185 LEU A C 1
ATOM 1400 O O . LEU A 1 185 ? 19.341 -7.396 -7.769 1.00 97.12 185 LEU A O 1
ATOM 1404 N N . ALA A 1 186 ? 21.148 -7.004 -9.013 1.00 93.19 186 ALA A N 1
ATOM 1405 C CA . ALA A 1 186 ? 21.960 -8.097 -8.470 1.00 93.19 186 ALA A CA 1
ATOM 1406 C C . ALA A 1 186 ? 22.067 -8.114 -6.932 1.00 93.19 186 ALA A C 1
ATOM 1408 O O . ALA A 1 186 ? 22.368 -9.144 -6.330 1.00 93.19 186 ALA A O 1
ATOM 1409 N N . ARG A 1 187 ? 21.826 -6.976 -6.264 1.00 93.81 187 ARG A N 1
ATOM 1410 C CA . ARG A 1 187 ? 21.896 -6.847 -4.796 1.00 93.81 187 ARG A CA 1
ATOM 1411 C C . ARG A 1 187 ? 20.564 -7.090 -4.082 1.00 93.81 187 ARG A C 1
ATOM 1413 O O . ARG A 1 187 ? 20.563 -7.090 -2.851 1.00 93.81 187 ARG A O 1
ATOM 1420 N N . MET A 1 188 ? 19.462 -7.288 -4.807 1.00 95.38 188 MET A N 1
ATOM 1421 C CA . MET A 1 188 ? 18.119 -7.364 -4.223 1.00 95.38 188 MET A CA 1
ATOM 1422 C C . MET A 1 188 ? 17.976 -8.474 -3.182 1.00 95.38 188 MET A C 1
ATOM 1424 O O . MET A 1 188 ? 17.523 -8.208 -2.072 1.00 95.38 188 MET A O 1
ATOM 1428 N N . GLU A 1 189 ? 18.414 -9.692 -3.506 1.00 96.56 189 GLU A N 1
ATOM 1429 C CA . GLU A 1 189 ? 18.323 -10.844 -2.601 1.00 96.56 189 GLU A CA 1
ATOM 1430 C C . GLU A 1 189 ? 19.138 -10.618 -1.321 1.00 96.56 189 GLU A C 1
ATOM 1432 O O . GLU A 1 189 ? 18.628 -10.784 -0.214 1.00 96.56 189 GLU A O 1
ATOM 1437 N N . LYS A 1 190 ? 20.382 -10.136 -1.458 1.00 95.56 190 LYS A N 1
ATOM 1438 C CA . LYS A 1 190 ? 21.256 -9.810 -0.318 1.00 95.56 190 LYS A CA 1
ATOM 1439 C C . LYS A 1 190 ? 20.657 -8.720 0.580 1.00 95.56 190 LYS A C 1
ATOM 1441 O O . LYS A 1 190 ? 20.917 -8.704 1.779 1.00 95.56 190 LYS A O 1
ATOM 1446 N N . ARG A 1 191 ? 19.883 -7.798 0.003 1.00 95.69 191 ARG A N 1
ATOM 1447 C CA . ARG A 1 191 ? 19.175 -6.725 0.721 1.00 95.69 191 ARG A CA 1
ATOM 1448 C C . ARG A 1 191 ? 17.765 -7.129 1.172 1.00 95.69 191 ARG A C 1
ATOM 1450 O O . ARG A 1 191 ? 17.092 -6.305 1.784 1.00 95.69 191 ARG A O 1
ATOM 1457 N N . ALA A 1 192 ? 17.325 -8.357 0.880 1.00 96.62 192 ALA A N 1
ATOM 1458 C CA . ALA A 1 192 ? 15.969 -8.850 1.121 1.00 96.62 192 ALA A CA 1
ATOM 1459 C C . ALA A 1 192 ? 14.862 -7.923 0.562 1.00 96.62 192 ALA A C 1
ATOM 1461 O O . ALA A 1 192 ? 13.825 -7.718 1.194 1.00 96.62 192 ALA A O 1
ATOM 1462 N N . GLN A 1 193 ? 15.099 -7.334 -0.616 1.00 96.44 193 GLN A N 1
ATOM 1463 C CA . GLN A 1 193 ? 14.154 -6.457 -1.325 1.00 96.44 193 GLN A CA 1
ATOM 1464 C C . GLN A 1 193 ? 13.176 -7.266 -2.189 1.00 96.44 193 GLN A C 1
ATOM 1466 O O . GLN A 1 193 ? 13.508 -8.361 -2.627 1.00 96.44 193 GLN A O 1
ATOM 1471 N N . GLY A 1 194 ? 11.986 -6.733 -2.469 1.00 95.69 194 GLY A N 1
ATOM 1472 C CA . GLY A 1 194 ? 10.959 -7.387 -3.301 1.00 95.69 194 GLY A CA 1
ATOM 1473 C C . GLY A 1 194 ? 9.547 -7.221 -2.738 1.00 95.69 194 GLY A C 1
ATOM 1474 O O . GLY A 1 194 ? 8.597 -7.003 -3.482 1.00 95.69 194 GLY A O 1
ATOM 1475 N N . ARG A 1 195 ? 9.421 -7.232 -1.408 1.00 97.62 195 ARG A N 1
ATOM 1476 C CA . ARG A 1 195 ? 8.158 -6.953 -0.709 1.00 97.62 195 ARG A CA 1
ATOM 1477 C C . ARG A 1 195 ? 7.879 -5.456 -0.672 1.00 97.62 195 ARG A C 1
ATOM 1479 O O . ARG A 1 195 ? 8.795 -4.660 -0.465 1.00 97.62 195 ARG A O 1
ATOM 1486 N N . LEU A 1 196 ? 6.607 -5.105 -0.828 1.00 98.19 196 LEU A N 1
ATOM 1487 C CA . LEU A 1 196 ? 6.092 -3.742 -0.716 1.00 98.19 196 LEU A CA 1
ATOM 1488 C C . LEU A 1 196 ? 5.278 -3.604 0.569 1.00 98.19 196 LEU A C 1
ATOM 1490 O O . LEU A 1 196 ? 4.547 -4.532 0.917 1.00 98.19 196 LEU A O 1
ATOM 1494 N N . LEU A 1 197 ? 5.396 -2.463 1.250 1.00 98.62 197 LEU A N 1
ATOM 1495 C CA . LEU A 1 197 ? 4.593 -2.165 2.435 1.00 98.62 197 LEU A CA 1
ATOM 1496 C C . LEU A 1 197 ? 3.147 -1.865 2.024 1.00 98.62 197 LEU A C 1
ATOM 1498 O O . LEU A 1 197 ? 2.883 -0.925 1.282 1.00 98.62 197 LEU A O 1
ATOM 1502 N N . ARG A 1 198 ? 2.195 -2.618 2.567 1.00 98.56 198 ARG A N 1
ATOM 1503 C CA . ARG A 1 198 ? 0.760 -2.439 2.293 1.00 98.56 198 ARG A CA 1
ATOM 1504 C C . ARG A 1 198 ? 0.057 -1.890 3.519 1.00 98.56 198 ARG A C 1
ATOM 1506 O O . ARG A 1 198 ? 0.521 -2.087 4.643 1.00 98.56 198 ARG A O 1
ATOM 1513 N N . SER A 1 199 ? -1.076 -1.233 3.314 1.00 98.69 199 SER A N 1
ATOM 1514 C CA . SER A 1 199 ? -2.005 -0.958 4.411 1.00 98.69 199 SER A CA 1
ATOM 1515 C C . SER A 1 199 ? -2.732 -2.250 4.817 1.00 98.69 199 SER A C 1
ATOM 1517 O O . SER A 1 199 ? -2.787 -3.198 4.024 1.00 98.69 199 SER A O 1
ATOM 1519 N N . PRO A 1 200 ? -3.307 -2.336 6.032 1.00 98.06 200 PRO A N 1
ATOM 1520 C CA . PRO A 1 200 ? -4.046 -3.529 6.449 1.00 98.06 200 PRO A CA 1
ATOM 1521 C C . PRO A 1 200 ? -5.223 -3.860 5.528 1.00 98.06 200 PRO A C 1
ATOM 1523 O O . PRO A 1 200 ? -5.530 -5.033 5.332 1.00 98.06 200 PRO A O 1
ATOM 1526 N N . THR A 1 201 ? -5.856 -2.849 4.921 1.00 98.56 201 THR A N 1
ATOM 1527 C CA . THR A 1 201 ? -6.994 -2.996 3.998 1.00 98.56 201 THR A CA 1
ATOM 1528 C C . THR A 1 201 ? -6.630 -2.525 2.591 1.00 98.56 201 THR A C 1
ATOM 1530 O O . THR A 1 201 ? -5.867 -1.571 2.416 1.00 98.56 201 THR A O 1
ATOM 1533 N N . LEU A 1 202 ? -7.200 -3.172 1.570 1.00 98.44 202 LEU A N 1
ATOM 1534 C CA . LEU A 1 202 ? -7.075 -2.696 0.190 1.00 98.44 202 LEU A CA 1
ATOM 1535 C C . LEU A 1 202 ? -7.866 -1.395 -0.008 1.00 98.44 202 LEU A C 1
ATOM 1537 O O . LEU A 1 202 ? -7.505 -0.572 -0.849 1.00 98.44 202 LEU A O 1
ATOM 1541 N N . PHE A 1 203 ? -8.919 -1.179 0.783 1.00 98.81 203 PHE A N 1
ATOM 1542 C CA . PHE A 1 203 ? -9.638 0.093 0.833 1.00 98.81 203 PHE A CA 1
ATOM 1543 C C . PHE A 1 203 ? -8.713 1.280 1.131 1.00 98.81 203 PHE A C 1
ATOM 1545 O O . PHE A 1 203 ? -8.693 2.258 0.378 1.00 98.81 203 PHE A O 1
ATOM 1552 N N . GLU A 1 204 ? -7.903 1.176 2.184 1.00 98.81 204 GLU A N 1
ATOM 1553 C CA . GLU A 1 204 ? -6.943 2.212 2.556 1.00 98.81 204 GLU A CA 1
ATOM 1554 C C . GLU A 1 204 ? -5.878 2.421 1.474 1.00 98.81 204 GLU A C 1
ATOM 1556 O O . GLU A 1 204 ? -5.614 3.562 1.088 1.00 98.81 204 GLU A O 1
ATOM 1561 N N . ASP A 1 205 ? -5.325 1.337 0.922 1.00 98.81 205 ASP A N 1
ATOM 1562 C CA . ASP A 1 205 ? -4.356 1.416 -0.177 1.00 98.81 205 ASP A CA 1
ATOM 1563 C C . ASP A 1 205 ? -4.947 2.083 -1.426 1.00 98.81 205 ASP A C 1
ATOM 1565 O O . ASP A 1 205 ? -4.277 2.883 -2.085 1.00 98.81 205 ASP A O 1
ATOM 1569 N N . THR A 1 206 ? -6.220 1.817 -1.726 1.00 98.88 206 THR A N 1
ATOM 1570 C CA . THR A 1 206 ? -6.939 2.433 -2.848 1.00 98.88 206 THR A CA 1
ATOM 1571 C C . THR A 1 206 ? -7.131 3.926 -2.620 1.00 98.88 206 THR A C 1
ATOM 1573 O O . THR A 1 206 ? -6.809 4.716 -3.509 1.00 98.88 206 THR A O 1
ATOM 1576 N N . ILE A 1 207 ? -7.582 4.344 -1.431 1.00 98.81 207 ILE A N 1
ATOM 1577 C CA . ILE A 1 207 ? -7.720 5.772 -1.113 1.00 98.81 207 ILE A CA 1
ATOM 1578 C C . ILE A 1 207 ? -6.366 6.457 -1.199 1.00 98.81 207 ILE A C 1
ATOM 1580 O O . ILE A 1 207 ? -6.229 7.426 -1.943 1.00 98.81 207 ILE A O 1
ATOM 1584 N N . LYS A 1 208 ? -5.354 5.955 -0.490 1.00 98.75 208 LYS A N 1
ATOM 1585 C CA . LYS A 1 208 ? -4.033 6.581 -0.492 1.00 98.75 208 LYS A CA 1
ATOM 1586 C C . LYS A 1 208 ? -3.443 6.637 -1.911 1.00 98.75 208 LYS A C 1
ATOM 1588 O O . LYS A 1 208 ? -2.836 7.645 -2.254 1.00 98.75 208 LYS A O 1
ATOM 1593 N N . THR A 1 209 ? -3.683 5.633 -2.764 1.00 98.62 209 THR A N 1
ATOM 1594 C CA . THR A 1 209 ? -3.287 5.664 -4.188 1.00 98.62 209 THR A CA 1
ATOM 1595 C C . THR A 1 209 ? -4.044 6.741 -4.972 1.00 98.62 209 THR A C 1
ATOM 1597 O O . THR A 1 209 ? -3.435 7.482 -5.736 1.00 98.62 209 THR A O 1
ATOM 1600 N N . ILE A 1 210 ? -5.353 6.916 -4.763 1.00 98.56 210 ILE A N 1
ATOM 1601 C CA . ILE A 1 210 ? -6.098 8.039 -5.362 1.00 98.56 210 ILE A CA 1
ATOM 1602 C C . ILE A 1 210 ? -5.469 9.376 -4.939 1.00 98.56 210 ILE A C 1
ATOM 1604 O O . ILE A 1 210 ? -5.331 10.284 -5.765 1.00 98.56 210 ILE A O 1
ATOM 1608 N N . LEU A 1 211 ? -5.033 9.493 -3.680 1.00 98.44 211 LEU A N 1
ATOM 1609 C CA . LEU A 1 211 ? -4.390 10.698 -3.152 1.00 98.44 211 LEU A CA 1
ATOM 1610 C C . LEU A 1 211 ? -3.019 10.998 -3.776 1.00 98.44 211 LEU A C 1
ATOM 1612 O O . LEU A 1 211 ? -2.616 12.156 -3.723 1.00 98.44 211 LEU A O 1
ATOM 1616 N N . THR A 1 212 ? -2.333 10.035 -4.407 1.00 96.94 212 THR A N 1
ATOM 1617 C CA . THR A 1 212 ? -1.048 10.291 -5.094 1.00 96.94 212 THR A CA 1
ATOM 1618 C C . THR A 1 212 ? -1.208 10.900 -6.486 1.00 96.94 212 THR A C 1
ATOM 1620 O O . THR A 1 212 ? -0.284 11.526 -7.002 1.00 96.94 212 THR A O 1
ATOM 1623 N N . THR A 1 213 ? -2.376 10.749 -7.112 1.00 94.56 213 THR A N 1
ATOM 1624 C CA . THR A 1 213 ? -2.598 11.185 -8.501 1.00 94.56 213 THR A CA 1
ATOM 1625 C C . THR A 1 213 ? -2.468 12.702 -8.640 1.00 94.56 213 THR A C 1
ATOM 1627 O O . THR A 1 213 ? -2.999 13.416 -7.805 1.00 94.56 213 THR A O 1
ATOM 1630 N N . ASN A 1 214 ? -1.806 13.233 -9.676 1.00 93.38 214 ASN A N 1
ATOM 1631 C CA . ASN A 1 214 ? -1.667 14.680 -9.964 1.00 93.38 214 ASN A CA 1
ATOM 1632 C C . ASN A 1 214 ? -1.342 15.562 -8.737 1.00 93.38 214 ASN A C 1
ATOM 1634 O O . ASN A 1 214 ? -1.984 16.592 -8.501 1.00 93.38 214 ASN A O 1
ATOM 1638 N N . THR A 1 215 ? -0.406 15.135 -7.893 1.00 94.81 215 THR A N 1
ATOM 1639 C CA . THR A 1 215 ? 0.075 15.934 -6.764 1.00 94.81 215 THR A CA 1
ATOM 1640 C C . THR A 1 215 ? 1.527 15.600 -6.453 1.00 94.81 215 THR A C 1
ATOM 1642 O O . THR A 1 215 ? 2.015 14.525 -6.789 1.00 94.81 215 THR A O 1
ATOM 1645 N N . ALA A 1 216 ? 2.229 16.529 -5.810 1.00 95.62 216 ALA A N 1
ATOM 1646 C CA . ALA A 1 216 ? 3.530 16.230 -5.235 1.00 95.62 216 ALA A CA 1
ATOM 1647 C C . ALA A 1 216 ? 3.359 15.363 -3.982 1.00 95.62 216 ALA A C 1
ATOM 1649 O O . ALA A 1 216 ? 2.350 15.461 -3.282 1.00 95.62 216 ALA A O 1
ATOM 1650 N N . TRP A 1 217 ? 4.390 14.597 -3.632 1.00 96.38 217 TRP A N 1
ATOM 1651 C CA . TRP A 1 217 ? 4.366 13.706 -2.471 1.00 96.38 217 TRP A CA 1
ATOM 1652 C C . TRP A 1 217 ? 3.974 14.406 -1.153 1.00 96.38 217 TRP A C 1
ATOM 1654 O O . TRP A 1 217 ? 3.180 13.883 -0.373 1.00 96.38 217 TRP A O 1
ATOM 1664 N N . SER A 1 218 ? 4.434 15.644 -0.935 1.00 97.81 218 SER A N 1
ATOM 1665 C CA . SER A 1 218 ? 4.038 16.443 0.238 1.00 97.81 218 SER A CA 1
ATOM 1666 C C . SER A 1 218 ? 2.538 16.772 0.273 1.00 97.81 218 SER A C 1
ATOM 1668 O O . SER A 1 218 ? 1.966 16.939 1.348 1.00 97.81 218 SER A O 1
ATOM 1670 N N . GLY A 1 219 ? 1.882 16.850 -0.888 1.00 98.19 219 GLY A N 1
ATOM 1671 C CA . GLY A 1 219 ? 0.431 16.967 -1.005 1.00 98.19 219 GLY A CA 1
ATOM 1672 C C . GLY A 1 219 ? -0.284 15.698 -0.549 1.00 98.19 219 GLY A C 1
ATOM 1673 O O . GLY A 1 219 ? -1.226 15.795 0.237 1.00 98.19 219 GLY A O 1
ATOM 1674 N N . THR A 1 220 ? 0.206 14.527 -0.963 1.00 98.25 220 THR A N 1
ATOM 1675 C CA . THR A 1 220 ? -0.298 13.217 -0.517 1.00 98.25 220 THR A CA 1
ATOM 1676 C C . THR A 1 220 ? -0.217 13.069 0.999 1.00 98.25 220 THR A C 1
ATOM 1678 O O . THR A 1 220 ? -1.215 12.703 1.625 1.00 98.25 220 THR A O 1
ATOM 1681 N N . ILE A 1 221 ? 0.938 13.398 1.596 1.00 98.69 221 ILE A N 1
ATOM 1682 C CA . ILE A 1 221 ? 1.135 13.356 3.054 1.00 98.69 221 ILE A CA 1
ATOM 1683 C C . ILE A 1 221 ? 0.080 14.223 3.746 1.00 98.69 221 ILE A C 1
ATOM 1685 O O . ILE A 1 221 ? -0.682 13.719 4.568 1.00 98.69 221 ILE A O 1
ATOM 1689 N N . ARG A 1 222 ? -0.039 15.500 3.350 1.00 98.56 222 ARG A N 1
ATOM 1690 C CA . ARG A 1 222 ? -0.993 16.440 3.963 1.00 98.56 222 ARG A CA 1
ATOM 1691 C C . ARG A 1 222 ? -2.448 15.988 3.844 1.00 98.56 222 ARG A C 1
ATOM 1693 O O . ARG A 1 222 ? -3.187 16.109 4.814 1.00 98.56 222 ARG A O 1
ATOM 1700 N N . MET A 1 223 ? -2.873 15.498 2.676 1.00 98.69 223 MET A N 1
ATOM 1701 C CA . MET A 1 223 ? -4.249 15.013 2.487 1.00 98.69 223 MET A CA 1
ATOM 1702 C C . MET A 1 223 ? -4.527 13.778 3.345 1.00 98.69 223 MET A C 1
ATOM 1704 O O . MET A 1 223 ? -5.583 13.691 3.966 1.00 98.69 223 MET A O 1
ATOM 1708 N N . THR A 1 224 ? -3.577 12.841 3.411 1.00 98.75 224 THR A N 1
ATOM 1709 C CA . THR A 1 224 ? -3.736 11.619 4.210 1.00 98.75 224 THR A CA 1
ATOM 1710 C C . THR A 1 224 ? -3.792 11.941 5.701 1.00 98.75 224 THR A C 1
ATOM 1712 O O . THR A 1 224 ? -4.665 11.446 6.407 1.00 98.75 224 THR A O 1
ATOM 1715 N N . GLU A 1 225 ? -2.917 12.825 6.180 1.00 98.56 225 GLU A N 1
ATOM 1716 C CA . GLU A 1 225 ? -2.906 13.255 7.578 1.00 98.56 225 GLU A CA 1
ATOM 1717 C C . GLU A 1 225 ? -4.174 14.027 7.959 1.00 98.56 225 GLU A C 1
ATOM 1719 O O . GLU A 1 225 ? -4.746 13.774 9.019 1.00 98.56 225 GLU A O 1
ATOM 1724 N N . ALA A 1 226 ? -4.676 14.901 7.081 1.00 98.56 226 ALA A N 1
ATOM 1725 C CA . ALA A 1 226 ? -5.942 15.598 7.298 1.00 98.56 226 ALA A CA 1
ATOM 1726 C C . ALA A 1 226 ? -7.139 14.629 7.322 1.00 98.56 226 ALA A C 1
ATOM 1728 O O . ALA A 1 226 ? -8.018 14.761 8.173 1.00 98.56 226 ALA A O 1
ATOM 1729 N N . LEU A 1 227 ? -7.153 13.620 6.441 1.00 98.56 227 LEU A N 1
ATOM 1730 C CA . LEU A 1 227 ? -8.181 12.575 6.413 1.00 98.56 227 LEU A CA 1
ATOM 1731 C C . LEU A 1 227 ? -8.201 11.763 7.719 1.00 98.56 227 LEU A C 1
ATOM 1733 O O . LEU A 1 227 ? -9.256 11.610 8.335 1.00 98.56 227 LEU A O 1
ATOM 1737 N N . VAL A 1 228 ? -7.037 11.290 8.170 1.00 98.69 228 VAL A N 1
ATOM 1738 C CA . VAL A 1 228 ? -6.899 10.528 9.423 1.00 98.69 228 VAL A CA 1
ATOM 1739 C C . VAL A 1 228 ? -7.239 11.395 10.637 1.00 98.69 228 VAL A C 1
ATOM 1741 O O . VAL A 1 228 ? -7.962 10.953 11.527 1.00 98.69 228 VAL A O 1
ATOM 1744 N N . SER A 1 229 ? -6.794 12.652 10.658 1.00 98.19 229 SER A N 1
ATOM 1745 C CA . SER A 1 229 ? -7.059 13.576 11.766 1.00 98.19 229 SER A CA 1
ATOM 1746 C C . SER A 1 229 ? -8.544 13.911 11.915 1.00 98.19 229 SER A C 1
ATOM 1748 O O . SER A 1 229 ? -9.059 13.940 13.032 1.00 98.19 229 SER A O 1
ATOM 1750 N N . ALA A 1 230 ? -9.240 14.155 10.801 1.00 97.75 230 ALA A N 1
ATOM 1751 C CA . ALA A 1 230 ? -10.640 14.569 10.811 1.00 97.75 230 ALA A CA 1
ATOM 1752 C C . ALA A 1 230 ? -11.616 13.400 11.022 1.00 97.75 230 ALA A C 1
ATOM 1754 O O . ALA A 1 230 ? -12.637 13.560 11.694 1.00 97.75 230 ALA A O 1
ATOM 1755 N N . PHE A 1 231 ? -11.322 12.228 10.450 1.00 98.25 231 PHE A N 1
ATOM 1756 C CA . PHE A 1 231 ? -12.288 11.128 10.384 1.00 98.25 231 PHE A CA 1
ATOM 1757 C C . PHE A 1 231 ? -11.864 9.872 11.145 1.00 98.25 231 PHE A C 1
ATOM 1759 O O . PHE A 1 231 ? -12.729 9.052 11.442 1.00 98.25 231 PHE A O 1
ATOM 1766 N N . GLY A 1 232 ? -10.582 9.721 11.480 1.00 98.12 232 GLY A N 1
ATOM 1767 C CA . GLY A 1 232 ? -10.050 8.546 12.162 1.00 98.12 232 GLY A CA 1
ATOM 1768 C C . GLY A 1 232 ? -10.472 8.441 13.628 1.00 98.12 232 GLY A C 1
ATOM 1769 O O . GLY A 1 232 ? -10.518 9.441 14.359 1.00 98.12 232 GLY A O 1
ATOM 1770 N N . ALA A 1 233 ? -10.745 7.213 14.073 1.00 98.06 233 ALA A N 1
ATOM 1771 C CA . ALA A 1 233 ? -11.025 6.914 15.472 1.00 98.06 233 ALA A CA 1
ATOM 1772 C C . ALA A 1 233 ? -9.741 7.068 16.323 1.00 98.06 233 ALA A C 1
ATOM 1774 O O . ALA A 1 233 ? -8.674 6.604 15.906 1.00 98.06 233 ALA A O 1
ATOM 1775 N N . PRO A 1 234 ? -9.799 7.751 17.483 1.00 98.00 234 PRO A N 1
ATOM 1776 C CA . PRO A 1 234 ? -8.624 8.011 18.312 1.00 98.00 234 PRO A CA 1
ATOM 1777 C C . PRO A 1 234 ? -8.140 6.759 19.040 1.00 98.00 234 PRO A C 1
ATOM 1779 O O . PRO A 1 234 ? -8.937 5.975 19.552 1.00 98.00 234 PRO A O 1
ATOM 1782 N N . LEU A 1 235 ? -6.819 6.613 19.143 1.00 96.94 235 LEU A N 1
ATOM 1783 C CA . LEU A 1 235 ? -6.202 5.628 20.019 1.00 96.94 235 LEU A CA 1
ATOM 1784 C C . LEU A 1 235 ? -6.472 6.025 21.484 1.00 96.94 235 LEU A C 1
ATOM 1786 O O . LEU A 1 235 ? -6.101 7.131 21.874 1.00 96.94 235 LEU A O 1
ATOM 1790 N N . PRO A 1 236 ? -7.057 5.155 22.331 1.00 94.00 236 PRO A N 1
ATOM 1791 C CA . PRO A 1 236 ? -7.404 5.524 23.707 1.00 94.00 236 PRO A CA 1
ATOM 1792 C C . PRO A 1 236 ? -6.219 6.007 24.554 1.00 94.00 236 PRO A C 1
ATOM 1794 O O . PRO A 1 236 ? -6.373 6.920 25.360 1.00 94.00 236 PRO A O 1
ATOM 1797 N N . ALA A 1 237 ? -5.035 5.418 24.357 1.00 90.69 237 ALA A N 1
ATOM 1798 C CA . ALA A 1 237 ? -3.821 5.777 25.091 1.00 90.69 237 ALA A CA 1
ATOM 1799 C C . ALA A 1 237 ? -3.189 7.104 24.629 1.00 90.69 237 ALA A C 1
ATOM 1801 O O . ALA A 1 237 ? -2.446 7.725 25.385 1.00 90.69 237 ALA A O 1
ATOM 1802 N N . ASP A 1 238 ? -3.470 7.533 23.397 1.00 93.50 238 ASP A N 1
ATOM 1803 C CA . ASP A 1 238 ? -2.980 8.787 22.824 1.00 93.50 238 ASP A CA 1
ATOM 1804 C C . ASP A 1 238 ? -3.963 9.282 21.748 1.00 93.50 238 ASP A C 1
ATOM 1806 O O . ASP A 1 238 ? -3.815 8.944 20.569 1.00 93.50 238 ASP A O 1
ATOM 1810 N N . PRO A 1 239 ? -4.964 10.099 22.125 1.00 94.25 239 PRO A N 1
ATOM 1811 C CA . PRO A 1 239 ? -6.008 10.552 21.204 1.00 94.25 239 PRO A CA 1
ATOM 1812 C C . PRO A 1 239 ? -5.521 11.444 20.053 1.00 94.25 239 PRO A C 1
ATOM 1814 O O . PRO A 1 239 ? -6.301 11.751 19.145 1.00 94.25 239 PRO A O 1
ATOM 1817 N N . THR A 1 240 ? -4.258 11.890 20.084 1.00 95.25 240 THR A N 1
ATOM 1818 C CA . THR A 1 240 ? -3.645 12.618 18.964 1.00 95.25 240 THR A CA 1
ATOM 1819 C C . THR A 1 240 ? -3.321 11.687 17.799 1.00 95.25 240 THR A C 1
ATOM 1821 O O . THR A 1 240 ? -3.293 12.117 16.647 1.00 95.25 240 THR A O 1
ATOM 1824 N N . ARG A 1 241 ? -3.146 10.392 18.079 1.00 96.62 241 ARG A N 1
ATOM 1825 C CA . ARG A 1 241 ? -2.922 9.347 17.085 1.00 96.62 241 ARG A CA 1
ATOM 1826 C C . ARG A 1 241 ? -4.244 8.658 16.782 1.00 96.62 241 ARG A C 1
ATOM 1828 O O . ARG A 1 241 ? -4.987 8.273 17.681 1.00 96.62 241 ARG A O 1
ATOM 1835 N N . ARG A 1 242 ? -4.555 8.510 15.500 1.00 98.56 242 ARG A N 1
ATOM 1836 C CA . ARG A 1 242 ? -5.853 8.014 15.030 1.00 98.56 242 ARG A CA 1
ATOM 1837 C C . ARG A 1 242 ? -5.660 6.900 14.017 1.00 98.56 242 ARG A C 1
ATOM 1839 O O . ARG A 1 242 ? -4.665 6.902 13.299 1.00 98.56 242 ARG A O 1
ATOM 1846 N N . ALA A 1 243 ? -6.603 5.966 13.977 1.00 98.56 243 ALA A N 1
ATOM 1847 C CA . ALA A 1 243 ? -6.665 4.948 12.936 1.00 98.56 243 ALA A CA 1
ATOM 1848 C C . ALA A 1 243 ? -7.083 5.556 11.592 1.00 98.56 243 ALA A C 1
ATOM 1850 O O . ALA A 1 243 ? -7.683 6.634 11.543 1.00 98.56 243 ALA A O 1
ATOM 1851 N N . PHE A 1 244 ? -6.801 4.854 10.496 1.00 98.75 244 PHE A N 1
ATOM 1852 C CA . PHE A 1 244 ? -7.365 5.221 9.202 1.00 98.75 244 PHE A CA 1
ATOM 1853 C C . PHE A 1 244 ? -8.900 5.074 9.234 1.00 98.75 244 PHE A C 1
ATOM 1855 O O . PHE A 1 244 ? -9.394 4.080 9.765 1.00 98.75 244 PHE A O 1
ATOM 1862 N N . PRO A 1 245 ? -9.678 6.044 8.718 1.00 98.38 245 PRO A N 1
ATOM 1863 C CA . PRO A 1 245 ? -11.136 5.969 8.761 1.00 98.38 245 PRO A CA 1
ATOM 1864 C C . PRO A 1 245 ? -11.676 4.850 7.862 1.00 98.38 245 PRO A C 1
ATOM 1866 O O . PRO A 1 245 ? -11.340 4.779 6.678 1.00 98.38 245 PRO A O 1
ATOM 1869 N N . GLY A 1 246 ? -12.555 4.014 8.417 1.00 97.88 246 GLY A N 1
ATOM 1870 C CA . GLY A 1 246 ? -13.225 2.944 7.678 1.00 97.88 246 GLY A CA 1
ATOM 1871 C C . GLY A 1 246 ? -14.253 3.439 6.642 1.00 97.88 246 GLY A C 1
ATOM 1872 O O . GLY A 1 246 ? -14.607 4.628 6.622 1.00 97.88 246 GLY A O 1
ATOM 1873 N N . PRO A 1 247 ? -14.768 2.532 5.787 1.00 98.25 247 PRO A N 1
ATOM 1874 C CA . PRO A 1 247 ? -15.707 2.864 4.715 1.00 98.25 247 PRO A CA 1
ATOM 1875 C C . PRO A 1 247 ? -16.968 3.587 5.195 1.00 98.25 247 PRO A C 1
ATOM 1877 O O . PRO A 1 247 ? -17.303 4.636 4.646 1.00 98.25 247 PRO A O 1
ATOM 1880 N N . ASP A 1 248 ? -17.623 3.096 6.251 1.00 97.94 248 ASP A N 1
ATOM 1881 C CA . ASP A 1 248 ? -18.867 3.682 6.773 1.00 97.94 248 ASP A CA 1
ATOM 1882 C C . ASP A 1 248 ? -18.675 5.126 7.238 1.00 97.94 248 ASP A C 1
ATOM 1884 O O . ASP A 1 248 ? -19.481 6.017 6.949 1.00 97.94 248 ASP A O 1
ATOM 1888 N N . ARG A 1 249 ? -17.542 5.390 7.898 1.00 97.75 249 ARG A N 1
ATOM 1889 C CA . ARG A 1 249 ? -17.196 6.719 8.404 1.00 97.75 249 ARG A CA 1
ATOM 1890 C C . ARG A 1 249 ? -17.026 7.729 7.272 1.00 97.75 249 ARG A C 1
ATOM 1892 O O . ARG A 1 249 ? -17.509 8.856 7.385 1.00 97.75 249 ARG A O 1
ATOM 1899 N N . LEU A 1 250 ? -16.362 7.336 6.185 1.00 98.25 250 LEU A N 1
ATOM 1900 C CA . LEU A 1 250 ? -16.171 8.198 5.017 1.00 98.25 250 LEU A CA 1
ATOM 1901 C C . LEU A 1 250 ? -17.441 8.316 4.164 1.00 98.25 250 LEU A C 1
ATOM 1903 O O . LEU A 1 250 ? -17.720 9.394 3.638 1.00 98.25 250 LEU A O 1
ATOM 1907 N N . ALA A 1 251 ? -18.245 7.255 4.068 1.00 98.19 251 ALA A N 1
ATOM 1908 C CA . ALA A 1 251 ? -19.517 7.263 3.348 1.00 98.19 251 ALA A CA 1
ATOM 1909 C C . ALA A 1 251 ? -20.522 8.264 3.952 1.00 98.19 251 ALA A C 1
ATOM 1911 O O . ALA A 1 251 ? -21.279 8.901 3.207 1.00 98.19 251 ALA A O 1
ATOM 1912 N N . ALA A 1 252 ? -20.483 8.436 5.279 1.00 97.75 252 ALA A N 1
ATOM 1913 C CA . ALA A 1 252 ? -21.327 9.358 6.038 1.00 97.75 252 ALA A CA 1
ATOM 1914 C C . ALA A 1 252 ? -20.831 10.820 6.060 1.00 97.75 252 ALA A C 1
ATOM 1916 O O . ALA A 1 252 ? -21.607 11.715 6.386 1.00 97.75 252 ALA A O 1
ATOM 1917 N N . ALA A 1 253 ? -19.567 11.094 5.711 1.00 94.88 253 ALA A N 1
ATOM 1918 C CA . ALA A 1 253 ? -18.971 12.431 5.838 1.00 94.88 253 ALA A CA 1
ATOM 1919 C C . ALA A 1 253 ? -19.566 13.475 4.870 1.00 94.88 253 ALA A C 1
ATOM 1921 O O . ALA A 1 253 ? -19.610 14.662 5.192 1.00 94.88 253 ALA A O 1
ATOM 1922 N N . GLY A 1 254 ? -20.031 13.042 3.693 1.00 93.50 254 GLY A N 1
ATOM 1923 C CA . GLY A 1 254 ? -20.475 13.927 2.609 1.00 93.50 254 GLY A CA 1
ATOM 1924 C C . GLY A 1 254 ? -19.313 14.554 1.824 1.00 93.50 254 GLY A C 1
ATOM 1925 O O . GLY A 1 254 ? -18.186 14.653 2.307 1.00 93.50 254 GLY A O 1
ATOM 1926 N N . GLU A 1 255 ? -19.570 14.965 0.577 1.00 97.12 255 GLU A N 1
ATOM 1927 C CA . GLU A 1 255 ? -18.503 15.419 -0.332 1.00 97.12 255 GLU A CA 1
ATOM 1928 C C . GLU A 1 255 ? -17.846 16.717 0.144 1.00 97.12 255 GLU A C 1
ATOM 1930 O O . GLU A 1 255 ? -16.619 16.805 0.179 1.00 97.12 255 GLU A O 1
ATOM 1935 N N . GLU A 1 256 ? -18.649 17.711 0.532 1.00 97.00 256 GLU A N 1
ATOM 1936 C CA . GLU A 1 256 ? -18.144 19.028 0.935 1.00 97.00 256 GLU A CA 1
ATOM 1937 C C . GLU A 1 256 ? -17.269 18.944 2.191 1.00 97.00 256 GLU A C 1
ATOM 1939 O O . GLU A 1 256 ? -16.220 19.582 2.275 1.00 97.00 256 GLU A O 1
ATOM 1944 N N . THR A 1 257 ? -17.628 18.083 3.142 1.00 96.81 257 THR A N 1
ATOM 1945 C CA . THR A 1 257 ? -16.821 17.831 4.343 1.00 96.81 257 THR A CA 1
ATOM 1946 C C . THR A 1 257 ? -15.492 17.167 3.988 1.00 96.81 257 THR A C 1
ATOM 1948 O O . THR A 1 257 ? -14.443 17.582 4.471 1.00 96.81 257 THR A O 1
ATOM 1951 N N . LEU A 1 258 ? -15.489 16.167 3.099 1.00 97.62 258 LEU A N 1
ATOM 1952 C CA . LEU A 1 258 ? -14.243 15.549 2.631 1.00 97.62 258 LEU A CA 1
ATOM 1953 C C . LEU A 1 258 ? -13.360 16.565 1.891 1.00 97.62 258 LEU A C 1
ATOM 1955 O O . LEU A 1 258 ? -12.141 16.603 2.074 1.00 97.62 258 LEU A O 1
ATOM 1959 N N . ARG A 1 259 ? -13.974 17.426 1.077 1.00 97.56 259 ARG A N 1
ATOM 1960 C CA . ARG A 1 259 ? -13.288 18.479 0.327 1.00 97.56 259 ARG A CA 1
ATOM 1961 C C . ARG A 1 259 ? -12.665 19.527 1.242 1.00 97.56 259 ARG A C 1
ATOM 1963 O O . ARG A 1 259 ? -11.520 19.899 1.005 1.00 97.56 259 ARG A O 1
ATOM 1970 N N . SER A 1 260 ? -13.385 19.981 2.263 1.00 95.81 260 SER A N 1
ATOM 1971 C CA . SER A 1 260 ? -12.947 21.047 3.169 1.00 95.81 260 SER A CA 1
ATOM 1972 C C . SER A 1 260 ? -12.050 20.533 4.300 1.00 95.81 260 SER A C 1
ATOM 1974 O O . SER A 1 260 ? -10.937 21.032 4.463 1.00 95.81 260 SER A O 1
ATOM 1976 N N . SER A 1 261 ? -12.471 19.501 5.040 1.00 94.94 261 SER A N 1
ATOM 1977 C CA . SER A 1 261 ? -11.756 18.991 6.221 1.00 94.94 261 SER A CA 1
ATOM 1978 C C . SER A 1 261 ? -10.505 18.184 5.867 1.00 94.94 261 SER A C 1
ATOM 1980 O O . SER A 1 261 ? -9.462 18.382 6.482 1.00 94.94 261 SER A O 1
ATOM 1982 N N . ALA A 1 262 ? -10.574 17.311 4.854 1.00 94.06 262 ALA A N 1
ATOM 1983 C CA . ALA A 1 262 ? -9.421 16.518 4.404 1.00 94.06 262 ALA A CA 1
ATOM 1984 C C . ALA A 1 262 ? -8.681 17.139 3.205 1.00 94.06 262 ALA A C 1
ATOM 1986 O O . ALA A 1 262 ? -7.653 16.621 2.770 1.00 94.06 262 ALA A O 1
ATOM 1987 N N . ARG A 1 263 ? -9.173 18.271 2.676 1.00 95.25 263 ARG A N 1
ATOM 1988 C CA . ARG A 1 263 ? -8.549 19.023 1.570 1.00 95.25 263 ARG A CA 1
ATOM 1989 C C . ARG A 1 263 ? -8.334 18.186 0.303 1.00 95.25 263 ARG A C 1
ATOM 1991 O O . ARG A 1 263 ? -7.374 18.405 -0.432 1.00 95.25 263 ARG A O 1
ATOM 1998 N N . LEU A 1 264 ? -9.243 17.248 0.020 1.00 96.94 264 LEU A N 1
ATOM 1999 C CA . LEU A 1 264 ? -9.085 16.281 -1.079 1.00 96.94 264 LEU A CA 1
ATOM 2000 C C . LEU A 1 264 ? -9.234 16.900 -2.483 1.00 96.94 264 LEU A C 1
ATOM 2002 O O . LEU A 1 264 ? -8.841 16.295 -3.489 1.00 96.94 264 LEU A O 1
ATOM 2006 N N . GLY A 1 265 ? -9.804 18.107 -2.578 1.00 96.88 265 GLY A N 1
ATOM 2007 C CA . GLY A 1 265 ? -10.048 18.787 -3.850 1.00 96.88 265 GLY A CA 1
ATOM 2008 C C . GLY A 1 265 ? -10.919 17.938 -4.778 1.00 96.88 265 GLY A C 1
ATOM 2009 O O . GLY A 1 265 ? -11.925 17.376 -4.353 1.00 96.88 265 GLY A O 1
ATOM 2010 N N . TYR A 1 266 ? -10.522 17.801 -6.046 1.00 97.12 266 TYR A N 1
ATOM 2011 C CA . TYR A 1 266 ? -11.275 17.012 -7.032 1.00 97.12 266 TYR A CA 1
ATOM 2012 C C . TYR A 1 266 ? -11.376 15.511 -6.694 1.00 97.12 266 TYR A C 1
ATOM 2014 O O . TYR A 1 266 ? -12.200 14.819 -7.282 1.00 97.12 266 TYR A O 1
ATOM 2022 N N . ARG A 1 267 ? -10.573 15.002 -5.746 1.00 98.12 267 ARG A N 1
ATOM 2023 C CA . ARG A 1 267 ? -10.600 13.593 -5.313 1.00 98.12 267 ARG A CA 1
ATOM 2024 C C . ARG A 1 267 ? -11.715 13.303 -4.308 1.00 98.12 267 ARG A C 1
ATOM 2026 O O . ARG A 1 267 ? -12.046 12.138 -4.116 1.00 98.12 267 ARG A O 1
ATOM 2033 N N . ALA A 1 268 ? -12.302 14.333 -3.690 1.00 98.44 268 ALA A N 1
ATOM 2034 C CA . ALA A 1 268 ? -13.396 14.188 -2.727 1.00 98.44 268 ALA A CA 1
ATOM 2035 C C . ALA A 1 268 ? -14.561 13.318 -3.248 1.00 98.44 268 ALA A C 1
ATOM 2037 O O . ALA A 1 268 ? -14.892 12.341 -2.572 1.00 98.44 268 ALA A O 1
ATOM 2038 N N . PRO A 1 269 ? -15.139 13.570 -4.444 1.00 98.31 269 PRO A N 1
ATOM 2039 C CA . PRO A 1 269 ? -16.210 12.725 -4.974 1.00 98.31 269 PRO A CA 1
ATOM 2040 C C . PRO A 1 269 ? -15.764 11.279 -5.245 1.00 98.31 269 PRO A C 1
ATOM 2042 O O . PRO A 1 269 ? -16.565 10.362 -5.087 1.00 98.31 269 PRO A O 1
ATOM 2045 N N . TYR A 1 270 ? -14.497 11.046 -5.608 1.00 98.50 270 TYR A N 1
ATOM 2046 C CA . TYR A 1 270 ? -13.975 9.695 -5.868 1.00 98.50 270 TYR A CA 1
ATOM 2047 C C . TYR A 1 270 ? -13.853 8.885 -4.579 1.00 98.50 270 TYR A C 1
ATOM 2049 O O . TYR A 1 270 ? -14.318 7.749 -4.515 1.00 98.50 270 TYR A O 1
ATOM 2057 N N . VAL A 1 271 ? -13.284 9.494 -3.533 1.00 98.69 271 VAL A N 1
ATOM 2058 C CA . VAL A 1 271 ? -13.172 8.876 -2.205 1.00 98.69 271 VAL A CA 1
ATOM 2059 C C . VAL A 1 271 ? -14.556 8.609 -1.615 1.00 98.69 271 VAL A C 1
ATOM 2061 O O . VAL A 1 271 ? -14.786 7.524 -1.086 1.00 98.69 271 VAL A O 1
ATOM 2064 N N . LEU A 1 272 ? -15.499 9.547 -1.755 1.00 98.69 272 LEU A N 1
ATOM 2065 C CA . LEU A 1 272 ? -16.868 9.362 -1.274 1.00 98.69 272 LEU A CA 1
ATOM 2066 C C . LEU A 1 272 ? -17.593 8.222 -1.999 1.00 98.69 272 LEU A C 1
ATOM 2068 O O . LEU A 1 272 ? -18.256 7.409 -1.357 1.00 98.69 272 LEU A O 1
ATOM 2072 N N . GLU A 1 273 ? -17.490 8.158 -3.329 1.00 98.62 273 GLU A N 1
ATOM 2073 C CA . GLU A 1 273 ? -18.103 7.082 -4.112 1.00 98.62 273 GLU A CA 1
ATOM 2074 C C . GLU A 1 273 ? -17.515 5.720 -3.739 1.00 98.62 273 GLU A C 1
ATOM 2076 O O . GLU A 1 273 ? -18.269 4.769 -3.536 1.00 98.62 273 GLU A O 1
ATOM 2081 N N . LEU A 1 274 ? -16.187 5.635 -3.613 1.00 98.75 274 LEU A N 1
ATOM 2082 C CA . LEU A 1 274 ? -15.504 4.419 -3.188 1.00 98.75 274 LEU A CA 1
ATOM 2083 C C . LEU A 1 274 ? -15.990 3.969 -1.807 1.00 98.75 274 LEU A C 1
ATOM 2085 O O . LEU A 1 274 ? -16.419 2.828 -1.656 1.00 98.75 274 LEU A O 1
ATOM 2089 N N . ALA A 1 275 ? -15.989 4.878 -0.828 1.00 98.69 275 ALA A N 1
ATOM 2090 C CA . ALA A 1 275 ? -16.455 4.602 0.526 1.00 98.69 275 ALA A CA 1
ATOM 2091 C C . ALA A 1 275 ? -17.901 4.093 0.543 1.00 98.69 275 ALA A C 1
ATOM 2093 O O . ALA A 1 275 ? -18.180 3.083 1.176 1.00 98.69 275 ALA A O 1
ATOM 2094 N N . ARG A 1 276 ? -18.809 4.721 -0.216 1.00 98.69 276 ARG A N 1
ATOM 2095 C CA . ARG A 1 276 ? -20.214 4.289 -0.315 1.00 98.69 276 ARG A CA 1
ATOM 2096 C C . ARG A 1 276 ? -20.374 2.919 -0.967 1.00 98.69 276 ARG A C 1
ATOM 2098 O O . ARG A 1 276 ? -21.189 2.124 -0.504 1.00 98.69 276 ARG A O 1
ATOM 2105 N N . LYS A 1 277 ? -19.628 2.625 -2.036 1.00 98.56 277 LYS A N 1
ATOM 2106 C CA . LYS A 1 277 ? -19.690 1.312 -2.700 1.00 98.56 277 LYS A CA 1
ATOM 2107 C C . LYS A 1 277 ? -19.181 0.194 -1.795 1.00 98.56 277 LYS A C 1
ATOM 2109 O O . LYS A 1 277 ? -19.781 -0.872 -1.785 1.00 98.56 277 LYS A O 1
ATOM 2114 N N . VAL A 1 278 ? -18.123 0.450 -1.028 1.00 98.56 278 VAL A N 1
ATOM 2115 C CA . VAL A 1 278 ? -17.583 -0.529 -0.076 1.00 98.56 278 VAL A CA 1
ATOM 2116 C C . VAL A 1 278 ? -18.513 -0.689 1.130 1.00 98.56 278 VAL A C 1
ATOM 2118 O O . VAL A 1 278 ? -18.908 -1.807 1.430 1.00 98.56 278 VAL A O 1
ATOM 2121 N N . ALA A 1 279 ? -18.959 0.411 1.745 1.00 98.25 279 ALA A N 1
ATOM 2122 C CA . ALA A 1 279 ? -19.887 0.397 2.883 1.00 98.25 279 ALA A CA 1
ATOM 2123 C C . ALA A 1 279 ? -21.224 -0.303 2.568 1.00 98.25 279 ALA A C 1
ATOM 2125 O O . ALA A 1 279 ? -21.775 -1.021 3.392 1.00 98.25 279 ALA A O 1
ATOM 2126 N N . SER A 1 280 ? -21.748 -0.135 1.348 1.00 98.06 280 SER A N 1
ATOM 2127 C CA . SER A 1 280 ? -22.979 -0.815 0.910 1.00 98.06 280 SER A CA 1
ATOM 2128 C C . SER A 1 280 ? -22.779 -2.269 0.463 1.00 98.06 280 SER A C 1
ATOM 2130 O O . SER A 1 280 ? -23.759 -2.932 0.127 1.00 98.06 280 SER A O 1
ATOM 2132 N N . GLY A 1 281 ? -21.538 -2.761 0.391 1.00 97.69 281 GLY A N 1
ATOM 2133 C CA . GLY A 1 281 ? -21.212 -4.084 -0.153 1.00 97.69 281 GLY A CA 1
ATOM 2134 C C . GLY A 1 281 ? -21.294 -4.192 -1.683 1.00 97.69 281 GLY A C 1
ATOM 2135 O O . GLY A 1 281 ? -21.066 -5.265 -2.234 1.00 97.69 281 GLY A O 1
ATOM 2136 N N . ALA A 1 282 ? -21.576 -3.099 -2.402 1.00 97.56 282 ALA A N 1
ATOM 2137 C CA . ALA A 1 282 ? -21.593 -3.076 -3.869 1.00 97.56 282 ALA A CA 1
ATOM 2138 C C . ALA A 1 282 ? -20.200 -3.293 -4.496 1.00 97.56 282 ALA A C 1
ATOM 2140 O O . ALA A 1 282 ? -20.094 -3.633 -5.676 1.00 97.56 282 ALA A O 1
ATOM 2141 N N . LEU A 1 283 ? -19.132 -3.072 -3.725 1.00 97.56 283 LEU A N 1
ATOM 2142 C CA . LEU A 1 283 ? -17.754 -3.371 -4.097 1.00 97.56 283 LEU A CA 1
ATOM 2143 C C . LEU A 1 283 ? -17.015 -3.991 -2.909 1.00 97.56 283 LEU A C 1
ATOM 2145 O O . LEU A 1 283 ? -16.693 -3.294 -1.952 1.00 97.56 283 LEU A O 1
ATOM 2149 N N . ASP A 1 284 ? -16.679 -5.273 -3.009 1.00 96.94 284 ASP A N 1
ATOM 2150 C CA . ASP A 1 284 ? -15.824 -5.956 -2.037 1.00 96.94 284 ASP A CA 1
ATOM 2151 C C . ASP A 1 284 ? -14.356 -5.907 -2.491 1.00 96.94 284 ASP A C 1
ATOM 2153 O O . ASP A 1 284 ? -13.897 -6.739 -3.279 1.00 96.94 284 ASP A O 1
ATOM 2157 N N . LEU A 1 285 ? -13.620 -4.903 -2.008 1.00 96.94 285 LEU A N 1
ATOM 2158 C CA . LEU A 1 285 ? -12.186 -4.764 -2.277 1.00 96.94 285 LEU A CA 1
ATOM 2159 C C . LEU A 1 285 ? -11.350 -5.842 -1.583 1.00 96.94 285 LEU A C 1
ATOM 2161 O O . LEU A 1 285 ? -10.336 -6.273 -2.128 1.00 96.94 285 LEU A O 1
ATOM 2165 N N . GLU A 1 286 ? -11.749 -6.285 -0.396 1.00 96.75 286 GLU A N 1
ATOM 2166 C CA . GLU A 1 286 ? -10.943 -7.211 0.398 1.00 96.75 286 GLU A CA 1
ATOM 2167 C C . GLU A 1 286 ? -10.913 -8.605 -0.242 1.00 96.75 286 GLU A C 1
ATOM 2169 O O . GLU A 1 286 ? -9.867 -9.262 -0.231 1.00 96.75 286 GLU A O 1
ATOM 2174 N N . SER A 1 287 ? -11.992 -9.010 -0.928 1.00 96.00 287 SER A N 1
ATOM 2175 C CA . SER A 1 287 ? -12.011 -10.233 -1.746 1.00 96.00 287 SER A CA 1
ATOM 2176 C C . SER A 1 287 ? -10.924 -10.268 -2.827 1.00 96.00 287 SER A C 1
ATOM 2178 O O . SER A 1 287 ? -10.415 -11.341 -3.169 1.00 96.00 287 SER A O 1
ATOM 2180 N N . LEU A 1 288 ? -10.502 -9.104 -3.341 1.00 96.19 288 LEU A N 1
ATOM 2181 C CA . LEU A 1 288 ? -9.499 -9.020 -4.404 1.00 96.19 288 LEU A CA 1
ATOM 2182 C C . LEU A 1 288 ? -8.107 -9.453 -3.931 1.00 96.19 288 LEU A C 1
ATOM 2184 O O . LEU A 1 288 ? -7.299 -9.873 -4.755 1.00 96.19 288 LEU A O 1
ATOM 2188 N N . LYS A 1 289 ? -7.830 -9.431 -2.620 1.00 94.69 289 LYS A N 1
ATOM 2189 C CA . LYS A 1 289 ? -6.557 -9.911 -2.055 1.00 94.69 289 LYS A CA 1
ATOM 2190 C C . LYS A 1 289 ? -6.338 -11.410 -2.266 1.00 94.69 289 LYS A C 1
ATOM 2192 O O . LYS A 1 289 ? -5.198 -11.860 -2.305 1.00 94.69 289 LYS A O 1
ATOM 2197 N N . ARG A 1 290 ? -7.422 -12.186 -2.374 1.00 90.56 290 ARG A N 1
ATOM 2198 C CA . ARG A 1 290 ? -7.402 -13.659 -2.466 1.00 90.56 290 ARG A CA 1
ATOM 2199 C C . ARG A 1 290 ? -8.021 -14.185 -3.761 1.00 90.56 290 ARG A C 1
ATOM 2201 O O . ARG A 1 290 ? -8.288 -15.377 -3.877 1.00 90.56 290 ARG A O 1
ATOM 2208 N N . THR A 1 291 ? -8.272 -13.309 -4.732 1.00 92.75 291 THR A N 1
ATOM 2209 C CA . THR A 1 291 ? -8.921 -13.714 -5.978 1.00 92.75 291 THR A CA 1
ATOM 2210 C C . THR A 1 291 ? -7.997 -14.523 -6.893 1.00 92.75 291 THR A C 1
ATOM 2212 O O . THR A 1 291 ? -6.799 -14.249 -7.017 1.00 92.75 291 THR A O 1
ATOM 2215 N N . GLY A 1 292 ? -8.591 -15.499 -7.584 1.00 92.56 292 GLY A N 1
ATOM 2216 C CA . GLY A 1 292 ? -7.963 -16.274 -8.654 1.00 92.56 292 GLY A CA 1
ATOM 2217 C C . GLY A 1 292 ? -8.102 -15.651 -10.047 1.00 92.56 292 GLY A C 1
ATOM 2218 O O . GLY A 1 292 ? -7.769 -16.313 -11.026 1.00 92.56 292 GLY A O 1
ATOM 2219 N N . PHE A 1 293 ? -8.619 -14.420 -10.165 1.00 92.81 293 PHE A N 1
ATOM 2220 C CA . PHE A 1 293 ? -8.758 -13.764 -11.469 1.00 92.81 293 PHE A CA 1
ATOM 2221 C C . PHE A 1 293 ? -7.405 -13.622 -12.188 1.00 92.81 293 PHE A C 1
ATOM 2223 O O . PHE A 1 293 ? -6.402 -13.295 -11.541 1.00 92.81 293 PHE A O 1
ATOM 2230 N N . PRO A 1 294 ? -7.373 -13.777 -13.525 1.00 96.12 294 PRO A N 1
ATOM 2231 C CA . PRO A 1 294 ? -6.225 -13.368 -14.327 1.00 96.12 294 PRO A CA 1
ATOM 2232 C C . PRO A 1 294 ? -5.882 -11.890 -14.089 1.00 96.12 294 PRO A C 1
ATOM 2234 O O . PRO A 1 294 ? -6.783 -11.061 -13.918 1.00 96.12 294 PRO A O 1
ATOM 2237 N N . THR A 1 295 ? -4.591 -11.537 -14.124 1.00 96.00 295 THR A N 1
ATOM 2238 C CA . THR A 1 295 ? -4.125 -10.171 -13.816 1.00 96.00 295 THR A CA 1
ATOM 2239 C C . THR A 1 295 ? -4.825 -9.104 -14.666 1.00 96.00 295 THR A C 1
ATOM 2241 O O . THR A 1 295 ? -5.200 -8.058 -14.140 1.00 96.00 295 THR A O 1
ATOM 2244 N N . ASP A 1 296 ? -5.087 -9.375 -15.946 1.00 96.06 296 ASP A N 1
ATOM 2245 C CA . ASP A 1 296 ? -5.784 -8.441 -16.840 1.00 96.06 296 ASP A CA 1
ATOM 2246 C C . ASP A 1 296 ? -7.245 -8.203 -16.446 1.00 96.06 296 ASP A C 1
ATOM 2248 O O . ASP A 1 296 ? -7.757 -7.089 -16.576 1.00 96.06 296 ASP A O 1
ATOM 2252 N N . GLU A 1 297 ? -7.939 -9.231 -15.953 1.00 97.00 297 GLU A N 1
ATOM 2253 C CA . GLU A 1 297 ? -9.308 -9.081 -15.460 1.00 97.00 297 GLU A CA 1
ATOM 2254 C C . GLU A 1 297 ? -9.323 -8.271 -14.161 1.00 97.00 297 GLU A C 1
ATOM 2256 O O . GLU A 1 297 ? -10.121 -7.343 -14.010 1.00 97.00 297 GLU A O 1
ATOM 2261 N N . LEU A 1 298 ? -8.395 -8.566 -13.249 1.00 97.50 298 LEU A N 1
ATOM 2262 C CA . LEU A 1 298 ? -8.231 -7.801 -12.018 1.00 97.50 298 LEU A CA 1
ATOM 2263 C C . LEU A 1 298 ? -7.913 -6.328 -12.318 1.00 97.50 298 LEU A C 1
ATOM 2265 O O . LEU A 1 298 ? -8.528 -5.433 -11.739 1.00 97.50 298 LEU A O 1
ATOM 2269 N N . ARG A 1 299 ? -7.042 -6.062 -13.298 1.00 97.69 299 ARG A N 1
ATOM 2270 C CA . ARG A 1 299 ? -6.740 -4.711 -13.787 1.00 97.69 299 ARG A CA 1
ATOM 2271 C C . ARG A 1 299 ? -7.987 -3.989 -14.290 1.00 97.69 299 ARG A C 1
ATOM 2273 O O . ARG A 1 299 ? -8.212 -2.842 -13.913 1.00 97.69 299 ARG A O 1
ATOM 2280 N N . LYS A 1 300 ? -8.811 -4.649 -15.114 1.00 97.94 300 LYS A N 1
ATOM 2281 C CA . LYS A 1 300 ? -10.075 -4.080 -15.621 1.00 97.94 300 LYS A CA 1
ATOM 2282 C C . LYS A 1 300 ? -11.019 -3.694 -14.480 1.00 97.94 300 LYS A C 1
ATOM 2284 O O . LYS A 1 300 ? -11.623 -2.627 -14.532 1.00 97.94 300 LYS A O 1
ATOM 2289 N N . ARG A 1 301 ? -11.115 -4.525 -13.437 1.00 97.44 301 ARG A N 1
ATOM 2290 C CA . ARG A 1 301 ? -11.930 -4.237 -12.243 1.00 97.44 301 ARG A CA 1
ATOM 2291 C C . ARG A 1 301 ? -11.402 -3.031 -11.466 1.00 97.44 301 ARG A C 1
ATOM 2293 O O . ARG A 1 301 ? -12.194 -2.177 -11.083 1.00 97.44 301 ARG A O 1
ATOM 2300 N N . LEU A 1 302 ? -10.083 -2.925 -11.287 1.00 98.25 302 LEU A N 1
ATOM 2301 C CA . LEU A 1 302 ? -9.459 -1.770 -10.632 1.00 98.25 302 LEU A CA 1
ATOM 2302 C C . LEU A 1 302 ? -9.689 -0.474 -11.424 1.00 98.25 302 LEU A C 1
ATOM 2304 O O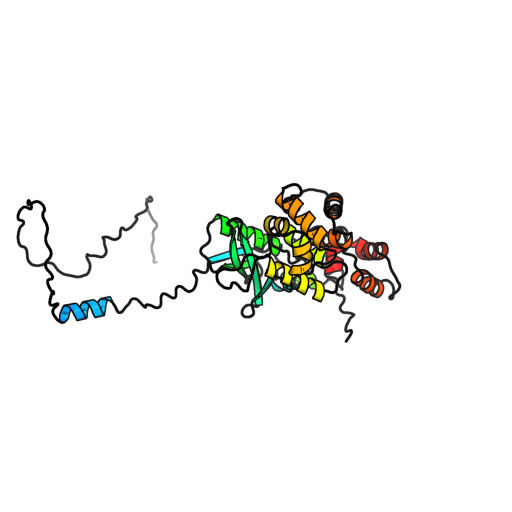 . LEU A 1 302 ? -10.057 0.537 -10.837 1.00 98.25 302 LEU A O 1
ATOM 2308 N N . LEU A 1 303 ? -9.558 -0.512 -12.753 1.00 98.25 303 LEU A N 1
ATOM 2309 C CA . LEU A 1 303 ? -9.816 0.637 -13.636 1.00 98.25 303 LEU A CA 1
ATOM 2310 C C . LEU A 1 303 ? -11.280 1.105 -13.638 1.00 98.25 303 LEU A C 1
ATOM 2312 O O . LEU A 1 303 ? -11.560 2.247 -13.993 1.00 98.25 303 LEU A O 1
ATOM 2316 N N . ALA A 1 304 ? -12.224 0.248 -13.243 1.00 97.88 304 ALA A N 1
ATOM 2317 C CA . ALA A 1 304 ? -13.629 0.630 -13.108 1.00 97.88 304 ALA A CA 1
ATOM 2318 C C . ALA A 1 304 ? -13.898 1.497 -11.859 1.00 97.88 304 ALA A C 1
ATOM 2320 O O . ALA A 1 304 ? -14.983 2.070 -11.719 1.00 97.88 304 ALA A O 1
ATOM 2321 N N . ILE A 1 305 ? -12.931 1.606 -10.942 1.00 98.31 305 ILE A N 1
ATOM 2322 C CA . ILE A 1 305 ? -13.029 2.460 -9.759 1.00 98.31 305 ILE A CA 1
ATOM 2323 C C . ILE A 1 305 ? -12.737 3.907 -10.169 1.00 98.31 305 ILE A C 1
ATOM 2325 O O . ILE A 1 305 ? -11.666 4.227 -10.686 1.00 98.31 305 ILE A O 1
ATOM 2329 N N . LYS A 1 306 ? -13.673 4.827 -9.908 1.00 97.50 306 LYS A N 1
ATOM 2330 C CA . LYS A 1 306 ? -13.451 6.247 -10.214 1.00 97.50 306 LYS A CA 1
ATOM 2331 C C . LYS A 1 306 ? -12.255 6.793 -9.436 1.00 97.50 306 LYS A C 1
ATOM 2333 O O . LYS A 1 306 ? -12.119 6.562 -8.239 1.00 97.50 306 LYS A O 1
ATOM 2338 N N . GLY A 1 307 ? -11.403 7.542 -10.132 1.00 96.31 307 GLY A N 1
ATOM 2339 C CA . GLY A 1 307 ? -10.135 8.039 -9.593 1.00 96.31 307 GLY A CA 1
ATOM 2340 C C . GLY A 1 307 ? -8.959 7.067 -9.750 1.00 96.31 307 GLY A C 1
ATOM 2341 O O . GLY A 1 307 ? -7.822 7.483 -9.541 1.00 96.31 307 GLY A O 1
ATOM 2342 N N . VAL A 1 308 ? -9.194 5.819 -10.174 1.00 98.31 308 VAL A N 1
ATOM 2343 C CA . VAL A 1 308 ? -8.139 4.842 -10.471 1.00 98.31 308 VAL A CA 1
ATOM 2344 C C . VAL A 1 308 ? -7.863 4.832 -11.974 1.00 98.31 308 VAL A C 1
ATOM 2346 O O . VAL A 1 308 ? -8.565 4.208 -12.762 1.00 98.31 308 VAL A O 1
ATOM 2349 N N . GLY A 1 309 ? -6.824 5.565 -12.376 1.00 97.25 309 GLY A N 1
ATOM 2350 C CA . GLY A 1 309 ? -6.286 5.517 -13.736 1.00 97.25 309 GLY A CA 1
ATOM 2351 C C . GLY A 1 309 ? -5.249 4.408 -13.927 1.00 97.25 309 GLY A C 1
ATOM 2352 O O . GLY A 1 309 ? -4.940 3.650 -13.015 1.00 97.25 309 GLY A O 1
ATOM 2353 N N . GLU A 1 310 ? -4.649 4.368 -15.111 1.00 96.56 310 GLU A N 1
ATOM 2354 C CA . GLU A 1 310 ? -3.674 3.349 -15.534 1.00 96.56 310 GLU A CA 1
ATOM 2355 C C . GLU A 1 310 ? -2.490 3.173 -14.565 1.00 96.56 310 GLU A C 1
ATOM 2357 O O . GLU A 1 310 ? -2.174 2.048 -14.182 1.00 96.56 310 GLU A O 1
ATOM 2362 N N . TYR A 1 311 ? -1.890 4.280 -14.109 1.00 96.88 311 TYR A N 1
ATOM 2363 C CA . TYR A 1 311 ? -0.845 4.270 -13.077 1.00 96.88 311 TYR A CA 1
ATOM 2364 C C . TYR A 1 311 ? -1.354 3.679 -11.754 1.00 96.88 311 TYR A C 1
ATOM 2366 O O . TYR A 1 311 ? -0.734 2.784 -11.186 1.00 96.88 311 TYR A O 1
ATOM 2374 N N . ALA A 1 312 ? -2.506 4.158 -11.276 1.00 98.00 312 ALA A N 1
ATOM 2375 C CA . ALA A 1 312 ? -3.073 3.748 -9.997 1.00 98.00 312 ALA A CA 1
ATOM 2376 C C . ALA A 1 312 ? -3.468 2.263 -10.003 1.00 98.00 312 ALA A C 1
A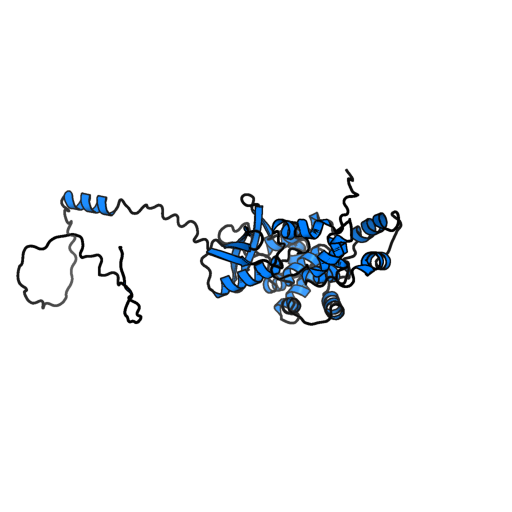TOM 2378 O O . ALA A 1 312 ? -3.221 1.564 -9.027 1.00 98.00 312 ALA A O 1
ATOM 2379 N N . ALA A 1 313 ? -4.021 1.764 -11.112 1.00 98.44 313 ALA A N 1
ATOM 2380 C CA . ALA A 1 313 ? -4.348 0.354 -11.278 1.00 98.44 313 ALA A CA 1
ATOM 2381 C C . ALA A 1 313 ? -3.088 -0.521 -11.236 1.00 98.44 313 ALA A C 1
ATOM 2383 O O . ALA A 1 313 ? -3.068 -1.510 -10.510 1.00 98.44 313 ALA A O 1
ATOM 2384 N N . ALA A 1 314 ? -2.022 -0.145 -11.951 1.00 97.94 314 ALA A N 1
ATOM 2385 C CA . ALA A 1 314 ? -0.748 -0.861 -11.895 1.00 97.94 314 ALA A CA 1
ATOM 2386 C C . ALA A 1 314 ? -0.122 -0.824 -10.487 1.00 97.94 314 ALA A C 1
ATOM 2388 O O . ALA A 1 314 ? 0.345 -1.849 -9.999 1.00 97.94 314 ALA A O 1
ATOM 2389 N N . ASN A 1 315 ? -0.191 0.314 -9.786 1.00 98.12 315 ASN A N 1
ATOM 2390 C CA . ASN A 1 315 ? 0.272 0.422 -8.401 1.00 98.12 315 ASN A CA 1
ATOM 2391 C C . ASN A 1 315 ? -0.527 -0.487 -7.446 1.00 98.12 315 ASN A C 1
ATOM 2393 O O . ASN A 1 315 ? 0.052 -1.185 -6.619 1.00 98.12 315 ASN A O 1
ATOM 2397 N N . LEU A 1 316 ? -1.855 -0.537 -7.582 1.00 98.56 316 LEU A N 1
ATOM 2398 C CA . LEU A 1 316 ? -2.699 -1.428 -6.778 1.00 98.56 316 LEU A CA 1
ATOM 2399 C C . LEU A 1 316 ? -2.445 -2.906 -7.094 1.00 98.56 316 LEU A C 1
ATOM 2401 O O . LEU A 1 316 ? -2.436 -3.724 -6.179 1.00 98.56 316 LEU A O 1
ATOM 2405 N N . LEU A 1 317 ? -2.171 -3.257 -8.354 1.00 98.44 317 LEU A N 1
ATOM 2406 C CA . LEU A 1 317 ? -1.744 -4.609 -8.723 1.00 98.44 317 LEU A CA 1
ATOM 2407 C C . LEU A 1 317 ? -0.428 -4.994 -8.036 1.00 98.44 317 LEU A C 1
ATOM 2409 O O . LEU A 1 317 ? -0.351 -6.082 -7.468 1.00 98.44 317 LEU A O 1
ATOM 2413 N N . MET A 1 318 ? 0.560 -4.093 -8.001 1.00 98.00 318 MET A N 1
ATOM 2414 C CA . MET A 1 318 ? 1.819 -4.319 -7.280 1.00 98.00 318 MET A CA 1
ATOM 2415 C C . MET A 1 318 ? 1.569 -4.621 -5.793 1.00 98.00 318 MET A C 1
ATOM 2417 O O . MET A 1 318 ? 2.138 -5.573 -5.251 1.00 98.00 318 MET A O 1
ATOM 2421 N N . LEU A 1 319 ? 0.683 -3.859 -5.140 1.00 98.12 319 LEU A N 1
ATOM 2422 C CA . LEU A 1 319 ? 0.284 -4.092 -3.744 1.00 98.12 319 LEU A CA 1
ATOM 2423 C C . LEU A 1 319 ? -0.494 -5.409 -3.569 1.00 98.12 319 LEU A C 1
ATOM 2425 O O . LEU A 1 319 ? -0.362 -6.067 -2.542 1.00 98.12 319 LEU A O 1
ATOM 2429 N N . LEU A 1 320 ? -1.235 -5.850 -4.587 1.00 97.81 320 LEU A N 1
ATOM 2430 C CA . LEU A 1 320 ? -1.906 -7.155 -4.636 1.00 97.81 320 LEU A CA 1
ATOM 2431 C C . LEU A 1 320 ? -0.965 -8.326 -4.975 1.00 97.81 320 LEU A C 1
ATOM 2433 O O . LEU A 1 320 ? -1.417 -9.464 -5.086 1.00 97.81 320 LEU A O 1
ATOM 2437 N N . GLY A 1 321 ? 0.335 -8.076 -5.151 1.00 96.44 321 GLY A N 1
ATOM 2438 C CA . GLY A 1 321 ? 1.307 -9.107 -5.516 1.00 96.44 321 GLY A CA 1
ATOM 2439 C C . GLY A 1 321 ? 1.252 -9.530 -6.988 1.00 96.44 321 GLY A C 1
ATOM 2440 O O . GLY A 1 321 ? 1.690 -10.627 -7.327 1.00 96.44 321 GLY A O 1
ATOM 2441 N N . ARG A 1 322 ? 0.689 -8.688 -7.863 1.00 97.06 322 ARG A N 1
ATOM 2442 C CA . ARG A 1 322 ? 0.608 -8.895 -9.315 1.00 97.06 322 ARG A CA 1
ATOM 2443 C C . ARG A 1 322 ? 1.503 -7.879 -10.018 1.00 97.06 322 ARG A C 1
ATOM 2445 O O . ARG A 1 322 ? 1.226 -6.684 -10.005 1.00 97.06 322 ARG A O 1
ATOM 2452 N N . TYR A 1 323 ? 2.572 -8.350 -10.648 1.00 97.00 323 TYR A N 1
ATOM 2453 C CA . TYR A 1 323 ? 3.678 -7.487 -11.075 1.00 97.00 323 TYR A CA 1
ATOM 2454 C C . TYR A 1 323 ? 3.790 -7.334 -12.599 1.00 97.00 323 TYR A C 1
ATOM 2456 O O . TYR A 1 323 ? 4.787 -6.823 -13.101 1.00 97.00 323 TYR A O 1
ATOM 2464 N N . ASN A 1 324 ? 2.766 -7.755 -13.347 1.00 96.19 324 ASN A N 1
ATOM 2465 C CA . ASN A 1 324 ? 2.779 -7.788 -14.813 1.00 96.19 324 ASN A CA 1
ATOM 2466 C C . ASN A 1 324 ? 2.812 -6.398 -15.475 1.00 96.19 324 ASN A C 1
ATOM 2468 O O . ASN A 1 324 ? 3.067 -6.321 -16.671 1.00 96.19 324 ASN A O 1
ATOM 2472 N N . PHE A 1 325 ? 2.527 -5.325 -14.732 1.00 96.38 325 PHE A N 1
ATOM 2473 C CA . PHE A 1 325 ? 2.394 -3.966 -15.262 1.00 96.38 325 PHE A CA 1
ATOM 2474 C C . PHE A 1 325 ? 3.324 -3.000 -14.542 1.00 96.38 325 PHE A C 1
ATOM 2476 O O . PHE A 1 325 ? 3.453 -3.054 -13.316 1.00 96.38 325 PHE A O 1
ATOM 2483 N N . VAL A 1 326 ? 3.915 -2.074 -15.294 1.00 97.62 326 VAL A N 1
ATOM 2484 C CA . VAL A 1 326 ? 4.718 -0.996 -14.720 1.00 97.62 326 VAL A CA 1
ATOM 2485 C C . VAL A 1 326 ? 3.794 0.169 -14.327 1.00 97.62 326 VAL A C 1
ATOM 2487 O O . VAL A 1 326 ? 2.997 0.631 -15.148 1.00 97.62 326 VAL A O 1
ATOM 2490 N N . PRO A 1 327 ? 3.865 0.697 -13.090 1.00 96.56 327 PRO A N 1
ATOM 2491 C CA . PRO A 1 327 ? 3.132 1.904 -12.714 1.00 96.56 327 PRO A CA 1
ATOM 2492 C C . PRO A 1 327 ? 3.774 3.144 -13.354 1.00 96.56 327 PRO A C 1
ATOM 2494 O O . PRO A 1 327 ? 4.543 3.864 -12.728 1.00 96.56 327 PRO A O 1
ATOM 2497 N N . VAL A 1 328 ? 3.453 3.394 -14.628 1.00 96.56 328 VAL A N 1
ATOM 2498 C CA . VAL A 1 328 ? 4.052 4.481 -15.417 1.00 96.56 328 VAL A CA 1
ATOM 2499 C C . VAL A 1 328 ? 3.455 5.843 -15.057 1.00 96.56 328 VAL A C 1
ATOM 2501 O O . VAL A 1 328 ? 2.308 6.140 -15.405 1.00 96.56 328 VAL A O 1
ATOM 2504 N N . ASP A 1 329 ? 4.264 6.690 -14.426 1.00 94.25 329 ASP A N 1
ATOM 2505 C CA . ASP A 1 329 ? 4.018 8.113 -14.191 1.00 94.25 329 ASP A CA 1
ATOM 2506 C C . ASP A 1 329 ? 5.077 8.995 -14.890 1.00 94.25 329 ASP A C 1
ATOM 2508 O O . ASP A 1 329 ? 5.893 8.523 -15.685 1.00 94.25 329 ASP A O 1
ATOM 2512 N N . SER A 1 330 ? 5.074 10.303 -14.613 1.00 93.38 330 SER A N 1
ATOM 2513 C CA . SER A 1 330 ? 6.068 11.227 -15.174 1.00 93.38 330 SER A CA 1
ATOM 2514 C C . SER A 1 330 ? 7.502 10.902 -14.748 1.00 93.38 330 SER A C 1
ATOM 2516 O O . SER A 1 330 ? 8.437 11.181 -15.497 1.00 93.38 330 SER A O 1
ATOM 2518 N N . TRP A 1 331 ? 7.690 10.324 -13.558 1.00 93.38 331 TRP A N 1
ATOM 2519 C CA . TRP A 1 331 ? 9.009 9.929 -13.077 1.00 93.38 331 TRP A CA 1
ATOM 2520 C C . TRP A 1 331 ? 9.492 8.669 -13.803 1.00 93.38 331 TRP A C 1
ATOM 2522 O O . TRP A 1 331 ? 10.616 8.656 -14.295 1.00 93.38 331 TRP A O 1
ATOM 2532 N N . ALA A 1 332 ? 8.626 7.668 -13.990 1.00 95.50 332 ALA A N 1
ATOM 2533 C CA . ALA A 1 332 ? 8.901 6.482 -14.797 1.00 95.50 332 ALA A CA 1
ATOM 2534 C C . ALA A 1 332 ? 9.352 6.850 -16.216 1.00 95.50 332 ALA A C 1
ATOM 2536 O O . ALA A 1 332 ? 10.389 6.373 -16.673 1.00 95.50 332 ALA A O 1
ATOM 2537 N N . LEU A 1 333 ? 8.613 7.743 -16.886 1.00 96.81 333 LEU A N 1
ATOM 2538 C CA . LEU A 1 333 ? 8.958 8.223 -18.228 1.00 96.81 333 LEU A CA 1
ATOM 2539 C C . LEU A 1 333 ? 10.347 8.876 -18.250 1.00 96.81 333 LEU A C 1
ATOM 2541 O O . LEU A 1 333 ? 11.150 8.561 -19.125 1.00 96.81 333 LEU A O 1
ATOM 2545 N N . LYS A 1 334 ? 10.656 9.739 -17.270 1.00 95.56 334 LYS A N 1
ATOM 2546 C CA . LYS A 1 334 ? 11.967 10.399 -17.152 1.00 95.56 334 LYS A CA 1
ATOM 2547 C C . LYS A 1 334 ? 13.097 9.384 -16.947 1.00 95.56 334 LYS A C 1
ATOM 2549 O O . LYS A 1 334 ? 14.100 9.434 -17.653 1.00 95.56 334 LYS A O 1
ATOM 2554 N N . MET A 1 335 ? 12.946 8.478 -15.984 1.00 95.88 335 MET A N 1
ATOM 2555 C CA . MET A 1 335 ? 14.022 7.571 -15.575 1.00 95.88 335 MET A CA 1
ATOM 2556 C C . MET A 1 335 ? 14.328 6.516 -16.631 1.00 95.88 335 MET A C 1
ATOM 2558 O O . MET A 1 335 ? 15.488 6.283 -16.957 1.00 95.88 335 MET A O 1
ATOM 2562 N N . VAL A 1 336 ? 13.291 5.930 -17.224 1.00 96.69 336 VAL A N 1
ATOM 2563 C CA . VAL A 1 336 ? 13.452 4.951 -18.303 1.00 96.69 336 VAL A CA 1
ATOM 2564 C C . VAL A 1 336 ? 14.024 5.610 -19.556 1.00 96.69 336 VAL A C 1
ATOM 2566 O O . VAL A 1 336 ? 14.861 5.018 -20.234 1.00 96.69 336 VAL A O 1
ATOM 2569 N N . SER A 1 337 ? 13.616 6.847 -19.851 1.00 96.56 337 SER A N 1
ATOM 2570 C CA . SER A 1 337 ? 14.191 7.620 -20.951 1.00 96.56 337 SER A CA 1
ATOM 2571 C C . SER A 1 337 ? 15.695 7.833 -20.776 1.00 96.56 337 SER A C 1
ATOM 2573 O O . SER A 1 337 ? 16.464 7.586 -21.703 1.00 96.56 337 SER A O 1
ATOM 2575 N N . HIS A 1 338 ? 16.133 8.234 -19.583 1.00 95.19 338 HIS A N 1
ATOM 2576 C CA . HIS A 1 338 ? 17.555 8.407 -19.296 1.00 95.19 338 HIS A CA 1
ATOM 2577 C C . HIS A 1 338 ? 18.336 7.089 -19.424 1.00 95.19 338 HIS A C 1
ATOM 2579 O O . HIS A 1 338 ? 19.444 7.074 -19.952 1.00 95.19 338 HIS A O 1
ATOM 2585 N N . GLU A 1 339 ? 17.749 5.986 -18.966 1.00 95.88 339 GLU A N 1
ATOM 2586 C CA . GLU A 1 339 ? 18.403 4.678 -18.924 1.00 95.88 339 GLU A CA 1
ATOM 2587 C C . GLU A 1 339 ? 18.575 4.021 -20.301 1.00 95.88 339 GLU A C 1
ATOM 2589 O O . GLU A 1 339 ? 19.626 3.445 -20.578 1.00 95.88 339 GLU A O 1
ATOM 2594 N N . TRP A 1 340 ? 17.566 4.107 -21.176 1.00 95.81 340 TRP A N 1
ATOM 2595 C CA . TRP A 1 340 ? 17.553 3.366 -22.450 1.00 95.81 340 TRP A CA 1
ATOM 2596 C C . TRP A 1 340 ? 17.377 4.225 -23.703 1.00 95.81 340 TRP A C 1
ATOM 2598 O O . TRP A 1 340 ? 17.560 3.719 -24.809 1.00 95.81 340 TRP A O 1
ATOM 2608 N N . TYR A 1 341 ? 17.021 5.501 -23.562 1.00 95.94 341 TYR A N 1
ATOM 2609 C CA . TYR A 1 341 ? 16.636 6.367 -24.683 1.00 95.94 341 TYR A CA 1
ATOM 2610 C C . TYR A 1 341 ? 17.331 7.735 -24.652 1.00 95.94 341 TYR A C 1
ATOM 2612 O O . TYR A 1 341 ? 16.810 8.702 -25.198 1.00 95.94 341 TYR A O 1
ATOM 2620 N N . SER A 1 342 ? 18.493 7.837 -23.997 1.00 93.62 342 SER A N 1
ATOM 2621 C CA . SER A 1 342 ? 19.340 9.042 -23.987 1.00 93.62 342 SER A CA 1
ATOM 2622 C C . SER A 1 342 ? 18.626 10.340 -23.568 1.00 93.62 342 SER A C 1
ATOM 2624 O O . SER A 1 342 ? 19.037 11.428 -23.963 1.00 93.62 342 SER A O 1
ATOM 2626 N N . GLY A 1 343 ? 17.564 10.247 -22.761 1.00 92.94 343 GLY A N 1
ATOM 2627 C CA . GLY A 1 343 ? 16.793 11.410 -22.310 1.00 92.94 343 GLY A CA 1
ATOM 2628 C C . GLY A 1 343 ? 15.732 11.915 -23.300 1.00 92.94 343 GLY A C 1
ATOM 2629 O O . GLY A 1 343 ? 15.097 12.936 -23.036 1.00 92.94 343 GLY A O 1
ATOM 2630 N N . GLU A 1 344 ? 15.498 11.223 -24.420 1.00 94.81 344 GLU A N 1
ATOM 2631 C CA . GLU A 1 344 ? 14.445 11.579 -25.375 1.00 94.81 344 GLU A CA 1
ATOM 2632 C C . GLU A 1 344 ? 13.035 11.378 -24.804 1.00 94.81 344 GLU A C 1
ATOM 2634 O O . GLU A 1 344 ? 12.788 10.513 -23.962 1.00 94.81 344 GLU A O 1
ATOM 2639 N N . ALA A 1 345 ? 12.061 12.144 -25.298 1.00 96.12 345 ALA A N 1
ATOM 2640 C CA . ALA A 1 345 ? 10.669 11.936 -24.919 1.00 96.12 345 ALA A CA 1
ATOM 2641 C C . ALA A 1 345 ? 10.203 10.522 -25.321 1.00 96.12 345 ALA A C 1
ATOM 2643 O O . ALA A 1 345 ? 10.277 10.121 -26.486 1.00 96.12 345 ALA A O 1
ATOM 2644 N N . ILE A 1 346 ? 9.695 9.773 -24.343 1.00 97.62 346 ILE A N 1
ATOM 2645 C CA . ILE A 1 346 ? 9.131 8.437 -24.538 1.00 97.62 346 ILE A CA 1
ATOM 2646 C C . ILE A 1 346 ? 7.679 8.388 -24.076 1.00 97.62 346 ILE A C 1
ATOM 2648 O O . ILE A 1 346 ? 7.214 9.257 -23.338 1.00 97.62 346 ILE A O 1
ATOM 2652 N N . ASP A 1 347 ? 6.970 7.352 -24.506 1.00 96.38 347 ASP A N 1
ATOM 2653 C CA . ASP A 1 347 ? 5.613 7.053 -24.075 1.00 96.38 347 ASP A CA 1
ATOM 2654 C C . ASP A 1 347 ? 5.574 5.816 -23.159 1.00 96.38 347 ASP A C 1
ATOM 2656 O O . ASP A 1 347 ? 6.590 5.183 -22.856 1.00 96.38 347 ASP A O 1
ATOM 2660 N N . ARG A 1 348 ? 4.367 5.460 -22.705 1.00 94.38 348 ARG A N 1
ATOM 2661 C CA . ARG A 1 348 ? 4.144 4.275 -21.867 1.00 94.38 348 ARG A CA 1
ATOM 2662 C C . ARG A 1 348 ? 4.561 2.980 -22.565 1.00 94.38 348 ARG A C 1
ATOM 2664 O O . ARG A 1 348 ? 5.055 2.081 -21.893 1.00 94.38 348 ARG A O 1
ATOM 2671 N N . ALA A 1 349 ? 4.364 2.873 -23.878 1.00 95.00 349 ALA A N 1
ATOM 2672 C CA . ALA A 1 349 ? 4.674 1.654 -24.618 1.00 95.00 349 ALA A CA 1
ATOM 2673 C C . ALA A 1 349 ? 6.179 1.364 -24.596 1.00 95.00 349 ALA A C 1
ATOM 2675 O O . ALA A 1 349 ? 6.577 0.226 -24.360 1.00 95.00 349 ALA A O 1
ATOM 2676 N N . LYS A 1 350 ? 7.015 2.399 -24.744 1.00 97.00 350 LYS A N 1
ATOM 2677 C CA . LYS A 1 350 ? 8.470 2.278 -24.572 1.00 97.00 350 LYS A CA 1
ATOM 2678 C C . LYS A 1 350 ? 8.861 1.869 -23.149 1.00 97.00 350 LYS A C 1
ATOM 2680 O O . LYS A 1 350 ? 9.758 1.046 -22.990 1.00 97.00 350 LYS A O 1
ATOM 2685 N N . VAL A 1 351 ? 8.175 2.385 -22.123 1.00 97.06 351 VAL A N 1
ATOM 2686 C CA . VAL A 1 351 ? 8.426 1.967 -20.732 1.00 97.06 351 VAL A CA 1
ATOM 2687 C C . VAL A 1 351 ? 8.123 0.489 -20.513 1.00 97.06 351 VAL A C 1
ATOM 2689 O O . VAL A 1 351 ? 8.964 -0.226 -19.978 1.00 97.06 351 VAL A O 1
ATOM 2692 N N . GLU A 1 352 ? 6.964 0.015 -20.960 1.00 94.19 352 GLU A N 1
ATOM 2693 C CA . GLU A 1 352 ? 6.604 -1.404 -20.842 1.00 94.19 352 GLU A CA 1
ATOM 2694 C C . GLU A 1 352 ? 7.579 -2.295 -21.634 1.00 94.19 352 GLU A C 1
ATOM 2696 O O . GLU A 1 352 ? 8.063 -3.302 -21.115 1.00 94.19 352 GLU A O 1
ATOM 2701 N N . ALA A 1 353 ? 7.955 -1.880 -22.851 1.00 95.94 353 ALA A N 1
ATOM 2702 C CA . ALA A 1 353 ? 8.905 -2.608 -23.690 1.00 95.94 353 ALA A CA 1
ATOM 2703 C C . ALA A 1 353 ? 10.298 -2.739 -23.047 1.00 95.94 353 ALA A C 1
ATOM 2705 O O . ALA A 1 353 ? 10.920 -3.797 -23.152 1.00 95.94 353 ALA A O 1
ATOM 2706 N N . ALA A 1 354 ? 10.776 -1.708 -22.338 1.00 96.62 354 ALA A N 1
ATOM 2707 C CA . ALA A 1 354 ? 12.069 -1.739 -21.646 1.00 96.62 354 ALA A CA 1
ATOM 2708 C C . ALA A 1 354 ? 12.144 -2.845 -20.576 1.00 96.62 354 ALA A C 1
ATOM 2710 O O . ALA A 1 354 ? 13.213 -3.408 -20.327 1.00 96.62 354 ALA A O 1
ATOM 2711 N N . PHE A 1 355 ? 11.003 -3.206 -19.980 1.00 97.12 355 PHE A N 1
ATOM 2712 C CA . PHE A 1 355 ? 10.924 -4.255 -18.967 1.00 97.12 355 PHE A CA 1
ATOM 2713 C C . PHE A 1 355 ? 10.379 -5.589 -19.496 1.00 97.12 355 PHE A C 1
ATOM 2715 O O . PHE A 1 355 ? 10.319 -6.545 -18.727 1.00 97.12 355 PHE A O 1
ATOM 2722 N N . GLU A 1 356 ? 10.064 -5.720 -20.789 1.00 95.81 356 GLU A N 1
ATOM 2723 C CA . GLU A 1 356 ? 9.369 -6.891 -21.353 1.00 95.81 356 GLU A CA 1
ATOM 2724 C C . GLU A 1 356 ? 10.018 -8.233 -20.976 1.00 95.81 356 GLU A C 1
ATOM 2726 O O . GLU A 1 356 ? 9.330 -9.177 -20.587 1.00 95.81 356 GLU A O 1
ATOM 2731 N N . ARG A 1 357 ? 11.359 -8.292 -20.983 1.00 95.12 357 ARG A N 1
ATOM 2732 C CA . ARG A 1 357 ? 12.143 -9.494 -20.637 1.00 95.12 357 ARG A CA 1
ATOM 2733 C C . ARG A 1 357 ? 11.890 -10.039 -19.224 1.00 95.12 357 ARG A C 1
ATOM 2735 O O . ARG A 1 357 ? 12.244 -11.180 -18.948 1.00 95.12 357 ARG A O 1
ATOM 2742 N N . TRP A 1 358 ? 11.317 -9.234 -18.329 1.00 96.00 358 TRP A N 1
ATOM 2743 C CA . TRP A 1 358 ? 10.999 -9.622 -16.953 1.00 96.00 358 TRP A CA 1
ATOM 2744 C C . TRP A 1 358 ? 9.659 -10.357 -16.827 1.00 96.00 358 TRP A C 1
ATOM 2746 O O . TRP A 1 358 ? 9.324 -10.810 -15.732 1.00 96.00 358 TRP A O 1
ATOM 2756 N N . GLY A 1 359 ? 8.897 -10.495 -17.919 1.00 94.75 359 GLY A N 1
ATOM 2757 C CA . GLY A 1 359 ? 7.654 -11.266 -17.953 1.00 94.75 359 GLY A CA 1
ATOM 2758 C C . GLY A 1 359 ? 6.648 -10.792 -16.904 1.00 94.75 359 GLY A C 1
ATOM 2759 O O . GLY A 1 359 ? 6.266 -9.627 -16.868 1.00 94.75 359 GLY A O 1
ATOM 2760 N N . GLU A 1 360 ? 6.225 -11.681 -16.008 1.00 94.38 360 GLU A N 1
ATOM 2761 C CA . GLU A 1 360 ? 5.277 -11.328 -14.943 1.00 94.38 360 GLU A CA 1
ATOM 2762 C C . GLU A 1 360 ? 5.879 -10.434 -13.849 1.00 94.38 360 GLU A C 1
ATOM 2764 O O . GLU A 1 360 ? 5.134 -9.916 -13.027 1.00 94.38 360 GLU A O 1
ATOM 2769 N N . CYS A 1 361 ? 7.202 -10.236 -13.828 1.00 96.31 361 CYS A N 1
ATOM 2770 C CA . CYS A 1 361 ? 7.918 -9.448 -12.820 1.00 96.31 361 CYS A CA 1
ATOM 2771 C C . CYS A 1 361 ? 8.304 -8.033 -13.293 1.00 96.31 361 CYS A C 1
ATOM 2773 O O . CYS A 1 361 ? 9.123 -7.388 -12.638 1.00 96.31 361 CYS A O 1
ATOM 2775 N N . LYS A 1 362 ? 7.741 -7.537 -14.406 1.00 96.44 362 LYS A N 1
ATOM 2776 C CA . LYS A 1 362 ? 8.019 -6.199 -14.976 1.00 96.44 362 LYS A CA 1
ATOM 2777 C C . LYS A 1 362 ? 7.978 -5.084 -13.937 1.00 96.44 362 LYS A C 1
ATOM 2779 O O . LYS A 1 362 ? 8.944 -4.342 -13.776 1.00 96.44 362 LYS A O 1
ATOM 2784 N N . GLY A 1 363 ? 6.877 -5.005 -13.201 1.00 96.88 363 GLY A N 1
ATOM 2785 C CA . GLY A 1 363 ? 6.652 -3.988 -12.188 1.00 96.88 363 GLY A CA 1
ATOM 2786 C C . GLY A 1 363 ? 7.655 -4.069 -11.037 1.00 96.88 363 GLY A C 1
ATOM 2787 O O . GLY A 1 363 ? 8.156 -3.034 -10.614 1.00 96.88 363 GLY A O 1
ATOM 2788 N N . LEU A 1 364 ? 8.030 -5.271 -10.573 1.00 96.62 364 LEU A N 1
ATOM 2789 C CA . LEU A 1 364 ? 9.073 -5.435 -9.544 1.00 96.62 364 LEU A CA 1
ATOM 2790 C C . LEU A 1 364 ? 10.450 -5.023 -10.042 1.00 96.62 364 LEU A C 1
ATOM 2792 O O . LEU A 1 364 ? 11.179 -4.343 -9.321 1.00 96.62 364 LEU A O 1
ATOM 2796 N N . ALA A 1 365 ? 10.801 -5.445 -11.256 1.00 97.56 365 ALA A N 1
ATOM 2797 C CA . ALA A 1 365 ? 12.071 -5.098 -11.869 1.00 97.56 365 ALA A CA 1
ATOM 2798 C C . ALA A 1 365 ? 12.203 -3.583 -12.018 1.00 97.56 365 ALA A C 1
ATOM 2800 O O . ALA A 1 365 ? 13.227 -3.031 -11.636 1.00 97.56 365 ALA A O 1
ATOM 2801 N N . TYR A 1 366 ? 11.149 -2.912 -12.489 1.00 97.44 366 TYR A N 1
ATOM 2802 C CA . TYR A 1 366 ? 11.082 -1.455 -12.535 1.00 97.44 366 TYR A CA 1
ATOM 2803 C C . TYR A 1 366 ? 11.202 -0.824 -11.142 1.00 97.44 366 TYR A C 1
ATOM 2805 O O . TYR A 1 366 ? 12.008 0.085 -10.940 1.00 97.44 366 TYR A O 1
ATOM 2813 N N . TRP A 1 367 ? 10.426 -1.317 -10.173 1.00 96.75 367 TRP A N 1
ATOM 2814 C CA . TRP A 1 367 ? 10.328 -0.710 -8.846 1.00 96.75 367 TRP A CA 1
ATOM 2815 C C . TRP A 1 367 ? 11.649 -0.734 -8.080 1.00 96.75 367 TRP A C 1
ATOM 2817 O O . TRP A 1 367 ? 11.988 0.220 -7.383 1.00 96.75 367 TRP A O 1
ATOM 2827 N N . PHE A 1 368 ? 12.397 -1.828 -8.207 1.00 96.75 368 PHE A N 1
ATOM 2828 C CA . PHE A 1 368 ? 13.659 -2.026 -7.500 1.00 96.75 368 PHE A CA 1
ATOM 2829 C C . PHE A 1 368 ? 14.897 -1.794 -8.367 1.00 96.75 368 PHE A C 1
ATOM 2831 O O . PHE A 1 368 ? 16.009 -2.046 -7.897 1.00 96.75 368 PHE A O 1
ATOM 2838 N N . TRP A 1 369 ? 14.723 -1.303 -9.597 1.00 97.00 369 TRP A N 1
ATOM 2839 C CA . TRP A 1 369 ? 15.833 -0.934 -10.468 1.00 97.00 369 TRP A CA 1
ATOM 2840 C C . TRP A 1 369 ? 16.746 0.071 -9.766 1.00 97.00 369 TRP A C 1
ATOM 2842 O O . TRP A 1 369 ? 16.285 1.056 -9.186 1.00 97.00 369 TRP A O 1
ATOM 2852 N N . ASP A 1 370 ? 18.055 -0.179 -9.774 1.00 94.62 370 ASP A N 1
ATOM 2853 C CA . ASP A 1 370 ? 19.012 0.730 -9.152 1.00 94.62 370 ASP A CA 1
ATOM 2854 C C . ASP A 1 370 ? 19.247 1.967 -10.032 1.00 94.62 370 ASP A C 1
ATOM 2856 O O . ASP A 1 370 ? 20.152 2.017 -10.869 1.00 94.62 370 ASP A O 1
ATOM 2860 N N . TRP A 1 371 ? 18.437 2.993 -9.794 1.00 92.62 371 TRP A N 1
ATOM 2861 C CA . TRP A 1 371 ? 18.477 4.276 -10.490 1.00 92.62 371 TRP A CA 1
ATOM 2862 C C . TRP A 1 371 ? 19.616 5.223 -10.051 1.00 92.62 371 TRP A C 1
ATOM 2864 O O . TRP A 1 371 ? 19.627 6.379 -10.467 1.00 92.62 371 TRP A O 1
ATOM 2874 N N . SER A 1 372 ? 20.583 4.772 -9.236 1.00 84.00 372 SER A N 1
ATOM 2875 C CA . SER A 1 372 ? 21.624 5.604 -8.581 1.00 84.00 372 SER A CA 1
ATOM 2876 C C . SER A 1 372 ? 22.637 6.326 -9.489 1.00 84.00 372 SER A C 1
ATOM 2878 O O . SER A 1 372 ? 23.616 6.888 -9.005 1.00 84.00 372 SER A O 1
ATOM 2880 N N . TYR A 1 373 ? 22.389 6.408 -10.794 1.00 73.31 373 TYR A N 1
ATOM 2881 C CA . TYR A 1 373 ? 23.049 7.381 -11.673 1.00 73.31 373 TYR A CA 1
ATOM 2882 C C . TYR A 1 373 ? 22.781 8.824 -11.228 1.00 73.31 373 TYR A C 1
ATOM 2884 O O . TYR A 1 373 ? 23.579 9.723 -11.482 1.00 73.31 373 TYR A O 1
ATOM 2892 N N . THR A 1 374 ? 21.663 9.034 -10.532 1.00 54.22 374 THR A N 1
ATOM 2893 C CA . THR A 1 374 ? 21.249 10.312 -9.964 1.00 54.22 374 THR A CA 1
ATOM 2894 C C . THR A 1 374 ? 21.954 10.570 -8.631 1.00 54.22 374 THR A C 1
ATOM 2896 O O . THR A 1 374 ? 21.335 10.539 -7.569 1.00 54.22 374 THR A O 1
ATOM 2899 N N . ASN A 1 375 ? 23.252 10.867 -8.678 1.00 39.81 375 ASN A N 1
ATOM 2900 C CA . ASN A 1 375 ? 23.818 11.846 -7.748 1.00 39.81 375 ASN A CA 1
ATOM 2901 C C . ASN A 1 375 ? 23.515 13.239 -8.322 1.00 39.81 375 ASN A C 1
ATOM 2903 O O . ASN A 1 375 ? 24.414 13.944 -8.769 1.00 39.81 375 ASN A O 1
ATOM 2907 N N . GLU A 1 376 ? 22.237 13.610 -8.384 1.00 39.06 376 GLU A N 1
ATOM 2908 C CA . GLU A 1 376 ? 21.844 14.991 -8.661 1.00 39.06 376 GLU A CA 1
ATOM 2909 C C . GLU A 1 376 ? 21.589 15.665 -7.309 1.00 39.06 376 GLU A C 1
ATOM 2911 O O . GLU A 1 376 ? 20.570 15.409 -6.676 1.00 39.06 376 GLU A O 1
ATOM 2916 N N . SER A 1 377 ? 22.611 16.424 -6.887 1.00 32.41 377 SER A N 1
ATOM 2917 C CA . SER A 1 377 ? 22.646 17.591 -5.976 1.00 32.41 377 SER A CA 1
ATOM 2918 C C . SER A 1 377 ? 21.499 17.808 -4.990 1.00 32.41 377 SER A C 1
ATOM 2920 O O . SER A 1 377 ? 20.376 18.117 -5.447 1.00 32.41 377 SER A O 1
#

pLDDT: mean 82.19, std 26.88, range [23.58, 98.88]

Radius of gyration: 31.92 Å; chains: 1; bounding box: 71×80×101 Å

Secondary structure (DSSP, 8-state):
------------------PPPTTGGGSSS----------------------------HHHHHHHHHHSSSS-S--------EEEEEE-PSS--HHHHHTSSGGGGSTT-EE-TTT--EEEEEE-TTS-EEEEEEEEEETTEEEEEESS---HHHHHHHHHHHHHHHTTT---HHHHHHHTT-TTTTTTTTTT-------SSHHHHHHHHHHHTTS-HHHHHHHHHHHHHHHSPEETTEEEEEPPPPHHHHHHH-HHHHHHHS--GGGHHHHHHHHHHHHTTS--SGGGGG----HHHHHHHHHTSTT--HHHHHHHHHHTT--SS----HHHHHHHHHHHSTT----HHHHHHHHGGGGGGHHHHHHT---TT----

Sequence (377 aa):
MLNALTLPCTGLGASSKLLMHLDDLCAILCPASILGSPEKTRFNAKAQKTQSIISLRPCVLAALRYLFFSVDSSLNLKGIAMKLKLSARPPFSLSAVVGSHGWIQLAPFSKDKRTGGLVYIGQLDSERVVGMLIVQETPVAVSIEVDALLSEAERAEIACQVEWMLGLDQDFSAFYALARQEPKLARMEKRAQGRLLRSPTLFEDTIKTILTTNTAWSGTIRMTEALVSAFGAPLPADPTRRAFPGPDRLAAAGEETLRSSARLGYRAPYVLELARKVASGALDLESLKRTGFPTDELRKRLLAIKGVGEYAAANLLMLLGRYNFVPVDSWALKMVSHEWYSGEAIDRAKVEAAFERWGECKGLAYWFWDWSYTNES